Protein AF-0000000068165108 (afdb_homodimer)

Sequence (452 aa):
MAEQQKQEQAKVVEEVGLTGGAAPQREHLTLDSARRVMLRPVRPDEDVDELFAAGHPPGVNLWELTPRGPFKDTTEFREYLTSLMGEETVGLTIINKATGEKVGIITYLSIAPAHRRIEIGGLWCTPKYQRTYVNTEACYLAIKHAFEHLGYRRVEWKCDTKNDKSKAAAARLGFTFEGVFRKHMINKGINRDTAYFSITDDEWPAVKAKLETRIFSDVYPSSSSAMAEQQKQEQAKVVEEVGLTGGAAPQREHLTLDSARRVMLRPVRPDEDVDELFAAGHPPGVNLWELTPRGPFKDTTEFREYLTSLMGEETVGLTIINKATGEKVGIITYLSIAPAHRRIEIGGLWCTPKYQRTYVNTEACYLAIKHAFEHLGYRRVEWKCDTKNDKSKAAAARLGFTFEGVFRKHMINKGINRDTAYFSITDDEWPAVKAKLETRIFSDVYPSSSSA

Nearest PDB structures (foldseek):
  3tcv-assembly1_A  TM=9.404E-01  e=3.785E-21  Brucella abortus 2308
  8gxj-assembly1_A  TM=8.367E-01  e=1.855E-14  Pseudomonas aeruginosa PAO1
  8gxf-assembly2_C  TM=8.511E-01  e=4.709E-14  Pseudomonas flexibilis
  8gxk-assembly2_C  TM=8.066E-01  e=2.378E-14  Pseudomonas jinjuensis
  3igr-assembly1_A  TM=7.716E-01  e=1.114E-11  Aliivibrio fischeri ES114

InterPro domains:
  IPR000182 GNAT domain [PF13302] (36-176)
  IPR000182 GNAT domain [PS51186] (37-202)
  IPR016181 Acyl-CoA N-acyltransferase [SSF55729] (35-200)
  IPR051908 Ribosomal-protein N-acetyltransferase [PTHR43441] (24-211)

Radius of gyration: 24.93 Å; Cα contacts (8 Å, |Δi|>4): 841; chains: 2; bounding box: 52×78×62 Å

Secondary structure (DSSP, 8-state):
-TTHHHHH------B--SPPPPP--GGG--PPP-SSEEEEE--HHHHHHHHHHHHS-TT--TTTTSSS---SSHHHHHHHHHHTBSSS-EEEEEEETTT--EEEEEEEEEEEGGGTEEEEEEEEE-GGGTTSHHHHHHHHHHHHIIIIIS--SEEEEEEETT-HHHHHHHHHHTPEEEEEEEEEEEETTEEEEEEEEEEETTTHHHHHHHHHHHHH-TTS--S---/-TTTTTTS------B--SPPPPP--GGG------SSEEEEE--HHHHHHHHHHHHS-TT--TTTTSSS---SSHHHHHHHHHHTBSSS-EEEEEEETTT--EEEEEEEEEEEGGGTEEEEEEEEE-GGGTTSHHHHHHHHHHHHIIIIIS--SEEEEEEETT-HHHHHHHHHHTPEEEEEEEEEEEETTEEEEEEEEEEETTTHHHHHHHHHHHHH-TTS---TT-

Solvent-accessible surface area (backbone atoms only — not comparable to full-atom values): 24723 Å² total; per-residue (Å²): 118,72,74,61,64,66,65,66,74,60,80,77,77,50,74,69,57,78,78,49,20,53,70,88,47,66,88,67,43,71,50,68,62,53,86,57,40,35,43,34,54,60,45,39,87,78,42,31,65,62,42,46,56,53,54,55,44,88,96,52,78,80,27,76,88,41,84,58,60,77,62,93,42,63,68,55,41,28,50,53,47,51,60,26,68,47,93,52,25,43,30,25,33,32,27,34,62,88,77,62,45,67,44,35,37,40,21,42,29,72,57,34,32,72,32,14,27,35,25,53,37,78,65,51,55,21,71,91,44,53,95,49,65,53,62,60,45,52,48,50,46,52,52,47,40,39,45,75,71,32,52,27,43,20,41,34,37,69,42,48,66,82,39,58,69,56,53,51,48,40,49,73,67,53,37,41,81,34,37,50,41,70,51,50,35,48,48,90,28,27,60,26,38,33,34,35,28,34,41,39,55,87,48,40,66,62,38,50,51,55,51,48,50,66,64,68,44,77,77,67,68,73,73,71,78,114,115,74,72,62,67,67,66,67,74,61,79,76,76,52,74,69,56,80,77,48,21,54,71,87,47,66,89,66,42,71,50,68,64,52,84,58,39,34,44,34,54,60,44,40,87,79,44,30,64,63,42,45,56,52,53,55,44,88,95,54,79,81,27,77,91,43,85,57,59,76,62,92,44,62,68,54,41,28,52,52,47,52,61,24,69,45,91,51,25,43,30,25,33,33,26,34,62,91,77,63,44,66,43,35,36,40,21,44,29,72,57,34,32,74,34,13,26,34,24,53,37,79,64,50,53,21,70,91,42,54,96,50,66,53,61,61,45,53,47,48,45,52,52,49,42,40,45,74,71,32,54,29,43,22,40,33,37,67,42,46,66,83,38,57,68,56,54,50,49,39,50,73,66,53,34,42,82,33,37,52,41,70,52,51,34,48,47,90,28,27,61,26,37,32,35,35,29,35,41,39,56,89,48,40,66,62,37,50,52,53,50,48,50,67,64,66,44,76,78,65,69,74,73,70,78,114

Foldseek 3Di:
DVVVVVVPVPVPPDDDDQQFFAQPDLVPPQFDAFDFKGKHFQDLVVQQPQCLPLADDPPDDQPPFPLDDDDDDSVRSSVVSVVQVDRQKTKIFMAGPVPRHGFWIKMWHRDDRRQLEIEIDPTDTGPVCPPHCRLLRVVLRVVCCSVPPRPGFKYKYKGFPPPVVSVVSCVLLPWDWDDWDFQPDQRPNDGGIMTMTMDGSVRCVVSSVSSSCVRPPPPPPPVPPD/DVVVVVPPVPVPPDDDDQQFFAQPDLVPPQFDAFDFKGKHFQDLVVQQPQCLPLADDPPDDQPPFPLDDDDDDSVRSSVVSVVQVDRQKTKIFMAGPVPRHGFWIKMWHRDDRRQLEIEIDPTDTGPVCPPHCRLLRVVLRVVCCSVPPRPGFKYKYKGFPPPVVSVVSCVLLPWDWDDWDFQPDQRPNDGGIMTMTMDGSVRCVVSSVSSSCVRPPPPPPPVPPD

Structure (mmCIF, N/CA/C/O backbone):
data_AF-0000000068165108-model_v1
#
loop_
_entity.id
_entity.type
_entity.pdbx_description
1 polymer 'Acetyltransferase, GNAT superfamily protein'
#
loop_
_atom_site.group_PDB
_atom_site.id
_atom_site.type_symbol
_atom_site.label_atom_id
_atom_site.label_alt_id
_atom_site.label_comp_id
_atom_site.label_asym_id
_atom_site.label_entity_id
_atom_site.label_seq_id
_atom_site.pdbx_PDB_ins_code
_atom_site.Cartn_x
_atom_site.Cartn_y
_atom_site.Cartn_z
_atom_site.occupancy
_atom_site.B_iso_or_equiv
_atom_site.auth_seq_id
_atom_site.auth_comp_id
_atom_site.auth_asym_id
_atom_site.auth_atom_id
_atom_site.pdbx_PDB_model_num
ATOM 1 N N . MET A 1 1 ? 26.281 0.93 35.188 1 32.47 1 MET A N 1
ATOM 2 C CA . MET A 1 1 ? 25.453 -0.07 34.531 1 32.47 1 MET A CA 1
ATOM 3 C C . MET A 1 1 ? 24.5 0.585 33.562 1 32.47 1 MET A C 1
ATOM 5 O O . MET A 1 1 ? 24.188 0.002 32.5 1 32.47 1 MET A O 1
ATOM 9 N N . ALA A 1 2 ? 23.828 1.627 34 1 41.19 2 ALA A N 1
ATOM 10 C CA . ALA A 1 2 ? 22.891 2.469 33.281 1 41.19 2 ALA A CA 1
ATOM 11 C C . ALA A 1 2 ? 23.547 3.162 32.094 1 41.19 2 ALA A C 1
ATOM 13 O O . ALA A 1 2 ? 22.938 3.357 31.062 1 41.19 2 ALA A O 1
ATOM 14 N N . GLU A 1 3 ? 24.703 3.793 32.281 1 35.41 3 GLU A N 1
ATOM 15 C CA . GLU A 1 3 ? 25.438 4.547 31.266 1 35.41 3 GLU A CA 1
ATOM 16 C C . GLU A 1 3 ? 25.75 3.684 30.031 1 35.41 3 GLU A C 1
ATOM 18 O O . GLU A 1 3 ? 25.75 4.18 28.906 1 35.41 3 GLU A O 1
ATOM 23 N N . GLN A 1 4 ? 26.281 2.373 30.203 1 36.03 4 GLN A N 1
ATOM 24 C CA . GLN A 1 4 ? 26.688 1.431 29.172 1 36.03 4 GLN A CA 1
ATOM 25 C C . GLN A 1 4 ? 25.516 1.05 28.281 1 36.03 4 GLN A C 1
ATOM 27 O O . GLN A 1 4 ? 25.688 0.792 27.078 1 36.03 4 GLN A O 1
ATOM 32 N N . GLN A 1 5 ? 24.266 0.728 28.875 1 31.58 5 GLN A N 1
ATOM 33 C CA . GLN A 1 5 ? 23.156 0.259 28.062 1 31.58 5 GLN A CA 1
ATOM 34 C C . GLN A 1 5 ? 22.719 1.32 27.047 1 31.58 5 GLN A C 1
ATOM 36 O O . GLN A 1 5 ? 21.891 1.059 26.188 1 31.58 5 GLN A O 1
ATOM 41 N N . LYS A 1 6 ? 22.859 2.604 27.281 1 36.62 6 LYS A N 1
ATOM 42 C CA . LYS A 1 6 ? 22.562 3.732 26.406 1 36.62 6 LYS A CA 1
ATOM 43 C C . LYS A 1 6 ? 23.375 3.656 25.125 1 36.62 6 LYS A C 1
ATOM 45 O O . LYS A 1 6 ? 22.953 4.172 24.078 1 36.62 6 LYS A O 1
ATOM 50 N N . GLN A 1 7 ? 24.656 3.488 25.156 1 34.69 7 GLN A N 1
ATOM 51 C CA . GLN A 1 7 ? 25.594 3.482 24.031 1 34.69 7 GLN A CA 1
ATOM 52 C C . GLN A 1 7 ? 25.234 2.406 23.016 1 34.69 7 GLN A C 1
ATOM 54 O O . GLN A 1 7 ? 25.594 2.504 21.844 1 34.69 7 GLN A O 1
ATOM 59 N N . GLU A 1 8 ? 24.906 1.06 23.375 1 34.81 8 GLU A N 1
ATOM 60 C CA . GLU A 1 8 ? 24.781 -0.132 22.531 1 34.81 8 GLU A CA 1
ATOM 61 C C . GLU A 1 8 ? 23.594 -0.015 21.578 1 34.81 8 GLU A C 1
ATOM 63 O O . GLU A 1 8 ? 23.578 -0.661 20.531 1 34.81 8 GLU A O 1
ATOM 68 N N . GLN A 1 9 ? 22.344 0.372 22.047 1 34.34 9 GLN A N 1
ATOM 69 C CA . GLN A 1 9 ? 21.344 0.215 20.984 1 34.34 9 GLN A CA 1
ATOM 70 C C . GLN A 1 9 ? 21.594 1.195 19.844 1 34.34 9 GLN A C 1
ATOM 72 O O . GLN A 1 9 ? 20.969 2.258 19.781 1 34.34 9 GLN A O 1
ATOM 77 N N . ALA A 1 10 ? 22.75 1.602 19.516 1 36.25 10 ALA A N 1
ATOM 78 C CA . ALA A 1 10 ? 23.094 2.359 18.328 1 36.25 10 ALA A CA 1
ATOM 79 C C . ALA A 1 10 ? 22.297 1.873 17.125 1 36.25 10 ALA A C 1
ATOM 81 O O . ALA A 1 10 ? 22.406 0.71 16.719 1 36.25 10 ALA A O 1
ATOM 82 N N . LYS A 1 11 ? 21.141 2.482 16.844 1 46.72 11 LYS A N 1
ATOM 83 C CA . LYS A 1 11 ? 20.203 2.32 15.742 1 46.72 11 LYS A CA 1
ATOM 84 C C . LYS A 1 11 ? 20.938 2.133 14.414 1 46.72 11 LYS A C 1
ATOM 86 O O . LYS A 1 11 ? 21.562 3.062 13.914 1 46.72 11 LYS A O 1
ATOM 91 N N . VAL A 1 12 ? 21.531 0.97 14.07 1 47.22 12 VAL A N 1
ATOM 92 C CA . VAL A 1 12 ? 22.219 0.576 12.836 1 47.22 12 VAL A CA 1
ATOM 93 C C . VAL A 1 12 ? 21.406 1.039 11.625 1 47.22 12 VAL A C 1
ATOM 95 O O . VAL A 1 12 ? 20.281 0.582 11.414 1 47.22 12 VAL A O 1
ATOM 98 N N . VAL A 1 13 ? 21.578 2.258 11.234 1 61.47 13 VAL A N 1
ATOM 99 C CA . VAL A 1 13 ? 21.141 2.762 9.938 1 61.47 13 VAL A CA 1
ATOM 100 C C . VAL A 1 13 ? 21.609 1.828 8.828 1 61.47 13 VAL A C 1
ATOM 102 O O . VAL A 1 13 ? 22.828 1.627 8.656 1 61.47 13 VAL A O 1
ATOM 105 N N . GLU A 1 14 ? 20.703 0.938 8.383 1 66.38 14 GLU A N 1
ATOM 106 C CA . GLU A 1 14 ? 21.062 0.043 7.293 1 66.38 14 GLU A CA 1
ATOM 107 C C . GLU A 1 14 ? 21.156 0.793 5.965 1 66.38 14 GLU A C 1
ATOM 109 O O . GLU A 1 14 ? 20.125 1.181 5.402 1 66.38 14 GLU A O 1
ATOM 114 N N . GLU A 1 15 ? 22.312 1.127 5.496 1 75.12 15 GLU A N 1
ATOM 115 C CA . GLU A 1 15 ? 22.531 1.716 4.18 1 75.12 15 GLU A CA 1
ATOM 116 C C . GLU A 1 15 ? 22.375 0.675 3.076 1 75.12 15 GLU A C 1
ATOM 118 O O . GLU A 1 15 ? 23 -0.392 3.129 1 75.12 15 GLU A O 1
ATOM 123 N N . VAL A 1 16 ? 21.422 0.877 2.154 1 76.56 16 VAL A N 1
ATOM 124 C CA . VAL A 1 16 ? 21.156 -0.131 1.13 1 76.56 16 VAL A CA 1
ATOM 125 C C . VAL A 1 16 ? 21.5 0.437 -0.247 1 76.56 16 VAL A C 1
ATOM 127 O O . VAL A 1 16 ? 21.484 -0.287 -1.246 1 76.56 16 VAL A O 1
ATOM 130 N N . GLY A 1 17 ? 22.031 1.569 -0.481 1 72.44 17 GLY A N 1
ATOM 131 C CA . GLY A 1 17 ? 22.391 2.174 -1.752 1 72.44 17 GLY A CA 1
ATOM 132 C C . GLY A 1 17 ? 21.203 2.713 -2.52 1 72.44 17 GLY A C 1
ATOM 133 O O . GLY A 1 17 ? 20.047 2.504 -2.123 1 72.44 17 GLY A O 1
ATOM 134 N N . LEU A 1 18 ? 21.359 3.35 -3.705 1 68.25 18 LEU A N 1
ATOM 135 C CA . LEU A 1 18 ? 20.359 4.074 -4.469 1 68.25 18 LEU A CA 1
ATOM 136 C C . LEU A 1 18 ? 19.891 3.256 -5.672 1 68.25 18 LEU A C 1
ATOM 138 O O . LEU A 1 18 ? 18.922 3.613 -6.336 1 68.25 18 LEU A O 1
ATOM 142 N N . THR A 1 19 ? 20.641 2.115 -5.852 1 66.38 19 THR A N 1
ATOM 143 C CA . THR A 1 19 ? 20.266 1.364 -7.047 1 66.38 19 THR A CA 1
ATOM 144 C C . THR A 1 19 ? 18.938 0.644 -6.84 1 66.38 19 THR A C 1
ATOM 146 O O . THR A 1 19 ? 18.75 -0.052 -5.84 1 66.38 19 THR A O 1
ATOM 149 N N . GLY A 1 20 ? 17.953 0.917 -7.613 1 78.31 20 GLY A N 1
ATOM 150 C CA . GLY A 1 20 ? 16.625 0.321 -7.512 1 78.31 20 GLY A CA 1
ATOM 151 C C . GLY A 1 20 ? 16.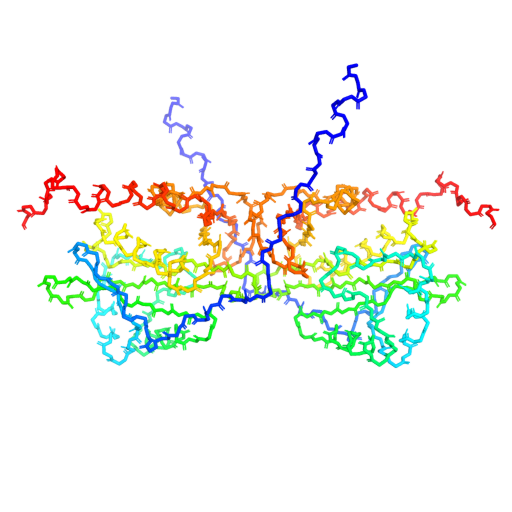578 -1.095 -8.055 1 78.31 20 GLY A C 1
ATOM 152 O O . GLY A 1 20 ? 17.547 -1.586 -8.633 1 78.31 20 GLY A O 1
ATOM 153 N N . GLY A 1 21 ? 15.578 -1.849 -7.734 1 71.25 21 GLY A N 1
ATOM 154 C CA . GLY A 1 21 ? 15.312 -3.133 -8.359 1 71.25 21 GLY A CA 1
ATOM 155 C C . GLY A 1 21 ? 14.945 -3.018 -9.828 1 71.25 21 GLY A C 1
ATOM 156 O O . GLY A 1 21 ? 14.57 -1.94 -10.297 1 71.25 21 GLY A O 1
ATOM 157 N N . ALA A 1 22 ? 15.164 -4.082 -10.555 1 79.56 22 ALA A N 1
ATOM 158 C CA . ALA A 1 22 ? 14.766 -4.094 -11.961 1 79.56 22 ALA A CA 1
ATOM 159 C C . ALA A 1 22 ? 13.273 -4.383 -12.109 1 79.56 22 ALA A C 1
ATOM 161 O O . ALA A 1 22 ? 12.719 -5.211 -11.375 1 79.56 22 ALA A O 1
ATOM 162 N N . ALA A 1 23 ? 12.602 -3.576 -12.922 1 74.56 23 ALA A N 1
ATOM 163 C CA . ALA A 1 23 ? 11.219 -3.936 -13.258 1 74.56 23 ALA A CA 1
ATOM 164 C C . ALA A 1 23 ? 11.164 -5.293 -13.945 1 74.56 23 ALA A C 1
ATOM 166 O O . ALA A 1 23 ? 12.008 -5.605 -14.789 1 74.56 23 ALA A O 1
ATOM 167 N N . PRO A 1 24 ? 10.273 -6.133 -13.461 1 74.75 24 PRO A N 1
ATOM 168 C CA . PRO A 1 24 ? 10.164 -7.398 -14.188 1 74.75 24 PRO A CA 1
ATOM 169 C C . PRO A 1 24 ? 9.898 -7.207 -15.68 1 74.75 24 PRO A C 1
ATOM 171 O O . PRO A 1 24 ? 8.961 -6.496 -16.062 1 74.75 24 PRO A O 1
ATOM 174 N N . GLN A 1 25 ? 10.945 -7.449 -16.359 1 65.19 25 GLN A N 1
ATOM 175 C CA . GLN A 1 25 ? 10.781 -7.309 -17.812 1 65.19 25 GLN A CA 1
ATOM 176 C C . GLN A 1 25 ? 10.234 -8.594 -18.422 1 65.19 25 GLN A C 1
ATOM 178 O O . GLN A 1 25 ? 10.812 -9.664 -18.25 1 65.19 25 GLN A O 1
ATOM 183 N N . ARG A 1 26 ? 9.039 -8.422 -18.906 1 62.66 26 ARG A N 1
ATOM 184 C CA . ARG A 1 26 ? 8.32 -9.531 -19.516 1 62.66 26 ARG A CA 1
ATOM 185 C C . ARG A 1 26 ? 9.242 -10.359 -20.406 1 62.66 26 ARG A C 1
ATOM 187 O O . ARG A 1 26 ? 9.172 -11.586 -20.422 1 62.66 26 ARG A O 1
ATOM 194 N N . GLU A 1 27 ? 10.07 -9.742 -21.156 1 55.53 27 GLU A N 1
ATOM 195 C CA . GLU A 1 27 ? 10.844 -10.414 -22.203 1 55.53 27 GLU A CA 1
ATOM 196 C C . GLU A 1 27 ? 11.938 -11.289 -21.594 1 55.53 27 GLU A C 1
ATOM 198 O O . GLU A 1 27 ? 12.414 -12.227 -22.234 1 55.53 27 GLU A O 1
ATOM 203 N N . HIS A 1 28 ? 12.273 -11 -20.422 1 54.75 28 HIS A N 1
ATOM 204 C CA . HIS A 1 28 ? 13.414 -11.734 -19.875 1 54.75 28 HIS A CA 1
ATOM 205 C C . HIS A 1 28 ? 12.977 -12.68 -18.766 1 54.75 28 HIS A C 1
ATOM 207 O O . HIS A 1 28 ? 13.82 -13.281 -18.094 1 54.75 28 HIS A O 1
ATOM 213 N N . LEU A 1 29 ? 11.688 -12.727 -18.578 1 60.75 29 LEU A N 1
ATOM 214 C CA . LEU A 1 29 ? 11.266 -13.508 -17.422 1 60.75 29 LEU A CA 1
ATOM 215 C C . LEU A 1 29 ? 11.266 -15 -17.734 1 60.75 29 LEU A C 1
ATOM 217 O O . LEU A 1 29 ? 10.266 -15.539 -18.219 1 60.75 29 LEU A O 1
ATOM 221 N N . THR A 1 30 ? 12.18 -15.523 -18.656 1 58.31 30 THR A N 1
ATOM 222 C CA . THR A 1 30 ? 12.141 -16.984 -18.656 1 58.31 30 THR A CA 1
ATOM 223 C C . THR A 1 30 ? 12.594 -17.531 -17.312 1 58.31 30 THR A C 1
ATOM 225 O O . THR A 1 30 ? 13.766 -17.422 -16.938 1 58.31 30 THR A O 1
ATOM 228 N N . LEU A 1 31 ? 11.578 -17.594 -16.406 1 60.66 31 LEU A N 1
ATOM 229 C CA . LEU A 1 31 ? 11.836 -18.172 -15.086 1 60.66 31 LEU A CA 1
ATOM 230 C C . LEU A 1 31 ? 12.328 -19.609 -15.203 1 60.66 31 LEU A C 1
ATOM 232 O O . LEU A 1 31 ? 11.945 -20.328 -16.125 1 60.66 31 LEU A O 1
ATOM 236 N N . ASP A 1 32 ? 13.359 -19.938 -14.461 1 67.25 32 ASP A N 1
ATOM 237 C CA . ASP A 1 32 ? 13.805 -21.328 -14.289 1 67.25 32 ASP A CA 1
ATOM 238 C C . ASP A 1 32 ? 12.625 -22.234 -13.938 1 67.25 32 ASP A C 1
ATOM 240 O O . ASP A 1 32 ? 11.555 -21.75 -13.578 1 67.25 32 ASP A O 1
ATOM 244 N N . SER A 1 33 ? 12.711 -23.438 -14.32 1 76.56 33 SER A N 1
ATOM 245 C CA . SER A 1 33 ? 11.742 -24.484 -13.992 1 76.56 33 SER A CA 1
ATOM 246 C C . SER A 1 33 ? 11.93 -24.984 -12.562 1 76.56 33 SER A C 1
ATOM 248 O O . SER A 1 33 ? 13.047 -24.969 -12.039 1 76.56 33 SER A O 1
ATOM 250 N N . ALA A 1 34 ? 10.82 -25.031 -11.953 1 89.44 34 ALA A N 1
ATOM 251 C CA . ALA A 1 34 ? 10.859 -25.859 -10.75 1 89.44 34 ALA A CA 1
ATOM 252 C C . ALA A 1 34 ? 10.828 -27.344 -11.102 1 89.44 34 ALA A C 1
ATOM 254 O O . ALA A 1 34 ? 11.477 -27.781 -12.055 1 89.44 34 ALA A O 1
ATOM 255 N N . ARG A 1 35 ? 10.297 -28.156 -10.25 1 90.44 35 ARG A N 1
ATOM 256 C CA . ARG A 1 35 ? 10.258 -29.578 -10.523 1 90.44 35 ARG A CA 1
ATOM 257 C C . ARG A 1 35 ? 9.211 -29.906 -11.586 1 90.44 35 ARG A C 1
ATOM 259 O O . ARG A 1 35 ? 9.508 -30.578 -12.57 1 90.44 35 ARG A O 1
ATOM 266 N N . ARG A 1 36 ? 8 -29.391 -11.414 1 94.62 36 ARG A N 1
ATOM 267 C CA . ARG A 1 36 ? 6.895 -29.828 -12.258 1 94.62 36 ARG A CA 1
ATOM 268 C C . ARG A 1 36 ? 6.273 -28.656 -13.008 1 94.62 36 ARG A C 1
ATOM 270 O O . ARG A 1 36 ? 5.484 -28.844 -13.938 1 94.62 36 ARG A O 1
ATOM 277 N N . VAL A 1 37 ? 6.68 -27.406 -12.68 1 94.56 37 VAL A N 1
ATOM 278 C CA . VAL A 1 37 ? 6.008 -26.266 -13.289 1 94.56 37 VAL A CA 1
ATOM 279 C C . VAL A 1 37 ? 7.043 -25.297 -13.859 1 94.56 37 VAL A C 1
ATOM 281 O O . VAL A 1 37 ? 8.188 -25.266 -13.391 1 94.56 37 VAL A O 1
ATOM 284 N N . MET A 1 38 ? 6.66 -24.609 -14.875 1 93.88 38 MET A N 1
ATOM 285 C CA . MET A 1 38 ? 7.406 -23.453 -15.391 1 93.88 38 MET A CA 1
ATOM 286 C C . MET A 1 38 ? 6.508 -22.234 -15.508 1 93.88 38 MET A C 1
ATOM 288 O O . MET A 1 38 ? 5.281 -22.359 -15.531 1 93.88 38 MET A O 1
ATOM 292 N N . LEU A 1 39 ? 7.102 -21.062 -15.508 1 94.88 39 LEU A N 1
ATOM 293 C CA . LEU A 1 39 ? 6.395 -19.797 -15.656 1 94.88 39 LEU A CA 1
ATOM 294 C C . LEU A 1 39 ? 6.824 -19.078 -16.922 1 94.88 39 LEU A C 1
ATOM 296 O O . LEU A 1 39 ? 8 -19.125 -17.297 1 94.88 39 LEU A O 1
ATOM 300 N N . ARG A 1 40 ? 5.914 -18.438 -17.562 1 91.88 40 ARG A N 1
ATOM 301 C CA . ARG A 1 40 ? 6.223 -17.484 -18.625 1 91.88 40 ARG A CA 1
ATOM 302 C C . ARG A 1 40 ? 5.227 -16.328 -18.625 1 91.88 40 ARG A C 1
ATOM 304 O O . ARG A 1 40 ? 4.113 -16.453 -18.109 1 91.88 40 ARG A O 1
ATOM 311 N N . PRO A 1 41 ? 5.613 -15.234 -19.234 1 92.94 41 PRO A N 1
ATOM 312 C CA . PRO A 1 41 ? 4.648 -14.133 -19.328 1 92.94 41 PRO A CA 1
ATOM 313 C C . PRO A 1 41 ? 3.348 -14.547 -20 1 92.94 41 PRO A C 1
ATOM 315 O O . PRO A 1 41 ? 3.365 -15.352 -20.938 1 92.94 41 PRO A O 1
ATOM 318 N N . VAL A 1 42 ? 2.332 -13.945 -19.594 1 95.25 42 VAL A N 1
ATOM 319 C CA . VAL A 1 42 ? 1.018 -14.227 -20.156 1 95.25 42 VAL A CA 1
ATOM 320 C C . VAL A 1 42 ? 1.005 -13.859 -21.641 1 95.25 42 VAL A C 1
ATOM 322 O O . VAL A 1 42 ? 1.538 -12.812 -22.031 1 95.25 42 VAL A O 1
ATOM 325 N N . ARG A 1 43 ? 0.486 -14.719 -22.438 1 94.75 43 ARG A N 1
ATOM 326 C CA . ARG A 1 43 ? 0.164 -14.484 -23.828 1 94.75 43 ARG A CA 1
ATOM 327 C C . ARG A 1 43 ? -1.338 -14.586 -24.078 1 94.75 43 ARG A C 1
ATOM 329 O O . ARG A 1 43 ? -1.854 -15.68 -24.344 1 94.75 43 ARG A O 1
ATOM 336 N N . PRO A 1 44 ? -1.983 -13.43 -24.031 1 97.31 44 PRO A N 1
ATOM 337 C CA . PRO A 1 44 ? -3.447 -13.453 -24.016 1 97.31 44 PRO A CA 1
ATOM 338 C C . PRO A 1 44 ? -4.039 -14.273 -25.156 1 97.31 44 PRO A C 1
ATOM 340 O O . PRO A 1 44 ? -4.941 -15.086 -24.938 1 97.31 44 PRO A O 1
ATOM 343 N N . ASP A 1 45 ? -3.539 -14.164 -26.328 1 96.38 45 ASP A N 1
ATOM 344 C CA . ASP A 1 45 ? -4.09 -14.852 -27.5 1 96.38 45 ASP A CA 1
ATOM 345 C C . ASP A 1 45 ? -3.852 -16.359 -27.406 1 96.38 45 ASP A C 1
ATOM 347 O O . ASP A 1 45 ? -4.695 -17.141 -27.844 1 96.38 45 ASP A O 1
ATOM 351 N N . GLU A 1 46 ? -2.768 -16.75 -26.812 1 96.44 46 GLU A N 1
ATOM 352 C CA . GLU A 1 46 ? -2.408 -18.156 -26.719 1 96.44 46 GLU A CA 1
ATOM 353 C C . GLU A 1 46 ? -3.033 -18.812 -25.5 1 96.44 46 GLU A C 1
ATOM 355 O O . GLU A 1 46 ? -3.33 -20.016 -25.516 1 96.44 46 GLU A O 1
ATOM 360 N N . ASP A 1 47 ? -3.252 -17.984 -24.484 1 97.94 47 ASP A N 1
ATOM 361 C CA . ASP A 1 47 ? -3.6 -18.547 -23.188 1 97.94 47 ASP A CA 1
ATOM 362 C C . ASP A 1 47 ? -5.109 -18.516 -22.969 1 97.94 47 ASP A C 1
ATOM 364 O O . ASP A 1 47 ? -5.641 -19.297 -22.172 1 97.94 47 ASP A O 1
ATOM 368 N N . VAL A 1 48 ? -5.832 -17.672 -23.641 1 98.5 48 VAL A N 1
ATOM 369 C CA . VAL A 1 48 ? -7.172 -17.25 -23.25 1 98.5 48 VAL A CA 1
ATOM 370 C C . VAL A 1 48 ? -8.133 -18.438 -23.297 1 98.5 48 VAL A C 1
ATOM 372 O O . VAL A 1 48 ? -8.891 -18.672 -22.359 1 98.5 48 VAL A O 1
ATOM 375 N N . ASP A 1 49 ? -8.117 -19.234 -24.344 1 98.25 49 ASP A N 1
ATOM 376 C CA . ASP A 1 49 ? -9.125 -20.281 -24.516 1 98.25 49 ASP A CA 1
ATOM 377 C C . ASP A 1 49 ? -8.969 -21.375 -23.469 1 98.25 49 ASP A C 1
ATOM 379 O O . ASP A 1 49 ? -9.93 -21.734 -22.797 1 98.25 49 ASP A O 1
ATOM 383 N N . GLU A 1 50 ? -7.793 -21.844 -23.328 1 98.12 50 GLU A N 1
ATOM 384 C CA . GLU A 1 50 ? -7.52 -22.953 -22.406 1 98.12 50 GLU A CA 1
ATOM 385 C C . GLU A 1 50 ? -7.762 -22.531 -20.953 1 98.12 50 GLU A C 1
ATOM 387 O O . GLU A 1 50 ? -8.445 -23.234 -20.203 1 98.12 50 GLU A O 1
ATOM 392 N N . LEU A 1 51 ? -7.293 -21.438 -20.578 1 98.25 51 LEU A N 1
ATOM 393 C CA . LEU A 1 51 ? -7.418 -20.969 -19.203 1 98.25 51 LEU A CA 1
ATOM 394 C C . LEU A 1 51 ? -8.859 -20.594 -18.891 1 98.25 51 LEU A C 1
ATOM 396 O O . LEU A 1 51 ? -9.328 -20.797 -17.766 1 98.25 51 LEU A O 1
ATOM 400 N N . PHE A 1 52 ? -9.539 -19.969 -19.859 1 97.94 52 PHE A N 1
ATOM 401 C CA . PHE A 1 52 ? -10.938 -19.641 -19.625 1 97.94 52 PHE A CA 1
ATOM 402 C C . PHE A 1 52 ? -11.758 -20.906 -19.375 1 97.94 52 PHE A C 1
ATOM 404 O O . PHE A 1 52 ? -12.508 -20.984 -18.406 1 97.94 52 PHE A O 1
ATOM 411 N N . ALA A 1 53 ? -11.625 -21.828 -20.266 1 97.12 53 ALA A N 1
ATOM 412 C CA . ALA A 1 53 ? -12.383 -23.078 -20.141 1 97.12 53 ALA A CA 1
ATOM 413 C C . ALA A 1 53 ? -12.086 -23.781 -18.812 1 97.12 53 ALA A C 1
ATOM 415 O O . ALA A 1 53 ? -13.008 -24.203 -18.109 1 97.12 53 ALA A O 1
ATOM 416 N N . ALA A 1 54 ? -10.852 -23.875 -18.453 1 96 54 ALA A N 1
ATOM 417 C CA . ALA A 1 54 ? -10.445 -24.594 -17.234 1 96 54 ALA A CA 1
ATOM 418 C C . ALA A 1 54 ? -10.797 -23.797 -15.984 1 96 54 ALA A C 1
ATOM 420 O O . ALA A 1 54 ? -11.016 -24.375 -14.922 1 96 54 ALA A O 1
ATOM 421 N N . GLY A 1 55 ? -10.82 -22.453 -16.109 1 95.44 55 GLY A N 1
ATOM 422 C CA . GLY A 1 55 ? -11.062 -21.594 -14.977 1 95.44 55 GLY A CA 1
ATOM 423 C C . GLY A 1 55 ? -12.531 -21.312 -14.734 1 95.44 55 GLY A 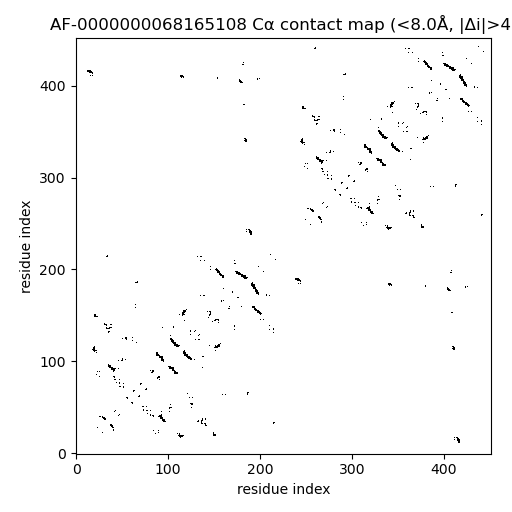C 1
ATOM 424 O O . GLY A 1 55 ? -12.898 -20.641 -13.766 1 95.44 55 GLY A O 1
ATOM 425 N N . HIS A 1 56 ? -13.375 -21.734 -15.625 1 95.81 56 HIS A N 1
ATOM 426 C CA . HIS A 1 56 ? -14.805 -21.5 -15.5 1 95.81 56 HIS A CA 1
ATOM 427 C C . HIS A 1 56 ? -15.602 -22.797 -15.688 1 95.81 56 HIS A C 1
ATOM 429 O O . HIS A 1 56 ? -16.547 -22.828 -16.469 1 95.81 56 HIS A O 1
ATOM 435 N N . PRO A 1 57 ? -15.234 -23.75 -14.883 1 92.25 57 PRO A N 1
ATOM 436 C CA . PRO A 1 57 ? -16.078 -24.953 -14.977 1 92.25 57 PRO A CA 1
ATOM 437 C C . PRO A 1 57 ? -17.453 -24.75 -14.367 1 92.25 57 PRO A C 1
ATOM 439 O O . PRO A 1 57 ? -17.625 -23.922 -13.461 1 92.25 57 PRO A O 1
ATOM 442 N N . PRO A 1 58 ? -18.391 -25.453 -14.844 1 90.5 58 PRO A N 1
ATOM 443 C CA . PRO A 1 58 ? -19.719 -25.328 -14.258 1 90.5 58 PRO A CA 1
ATOM 444 C C . PRO A 1 58 ? -19.75 -25.672 -12.766 1 90.5 58 PRO A C 1
ATOM 446 O O . PRO A 1 58 ? -19.109 -26.641 -12.344 1 90.5 58 PRO A O 1
ATOM 449 N N . GLY A 1 59 ? -20.391 -24.875 -11.914 1 88.69 59 GLY A N 1
ATOM 450 C CA . GLY A 1 59 ? -20.641 -25.188 -10.516 1 88.69 59 GLY A CA 1
ATOM 451 C C . GLY A 1 59 ? -19.5 -24.797 -9.602 1 88.69 59 GLY A C 1
ATOM 452 O O . GLY A 1 59 ? -19.562 -25.016 -8.391 1 88.69 59 GLY A O 1
ATOM 453 N N . VAL A 1 60 ? -18.484 -24.391 -10.156 1 86.88 60 VAL A N 1
ATOM 454 C CA . VAL A 1 60 ? -17.328 -24 -9.344 1 86.88 60 VAL A CA 1
ATOM 455 C C . VAL A 1 60 ? -17.094 -22.5 -9.461 1 86.88 60 VAL A C 1
ATOM 457 O O . VAL A 1 60 ? -17.031 -21.953 -10.57 1 86.88 60 VAL A O 1
ATOM 460 N N . ASN A 1 61 ? -17 -21.859 -8.258 1 86.25 61 ASN A N 1
ATOM 461 C CA . ASN A 1 61 ? -16.672 -20.438 -8.289 1 86.25 61 ASN A CA 1
ATOM 462 C C . ASN A 1 61 ? -15.266 -20.172 -7.777 1 86.25 61 ASN A C 1
ATOM 464 O O . ASN A 1 61 ? -15.062 -19.984 -6.574 1 86.25 61 ASN A O 1
ATOM 468 N N . LEU A 1 62 ? -14.391 -20 -8.703 1 89.88 62 LEU A N 1
ATOM 469 C CA . LEU A 1 62 ? -12.984 -19.703 -8.414 1 89.88 62 LEU A CA 1
ATOM 470 C C . LEU A 1 62 ? -12.781 -18.234 -8.117 1 89.88 62 LEU A C 1
ATOM 472 O O . LEU A 1 62 ? -11.742 -17.844 -7.582 1 89.88 62 LEU A O 1
ATOM 476 N N . TRP A 1 63 ? -13.789 -17.484 -8.367 1 92.31 63 TRP A N 1
ATOM 477 C CA . TRP A 1 63 ? -13.547 -16.047 -8.508 1 92.31 63 TRP A CA 1
ATOM 478 C C . TRP A 1 63 ? -14.211 -15.273 -7.383 1 92.31 63 TRP A C 1
ATOM 480 O O . TRP A 1 63 ? -14.266 -14.039 -7.418 1 92.31 63 TRP A O 1
ATOM 490 N N . GLU A 1 64 ? -14.633 -15.891 -6.367 1 87.06 64 GLU A N 1
ATOM 491 C CA . GLU A 1 64 ? -15.406 -15.266 -5.293 1 87.06 64 GLU A CA 1
ATOM 492 C C . GLU A 1 64 ? -14.57 -14.227 -4.555 1 87.06 64 GLU A C 1
ATOM 494 O O . GLU A 1 64 ? -15.031 -13.109 -4.316 1 87.06 64 GLU A O 1
ATOM 499 N N . LEU A 1 65 ? -13.336 -14.578 -4.25 1 86.38 65 LEU A N 1
ATOM 500 C CA . LEU A 1 65 ? -12.539 -13.695 -3.408 1 86.38 65 LEU A CA 1
ATOM 501 C C . LEU A 1 65 ? -11.508 -12.938 -4.242 1 86.38 65 LEU A C 1
ATOM 503 O O . LEU A 1 65 ? -10.586 -12.328 -3.691 1 86.38 65 LEU A O 1
ATOM 507 N N . THR A 1 66 ? -11.703 -13 -5.516 1 90 66 THR A N 1
ATOM 508 C CA . THR A 1 66 ? -10.805 -12.273 -6.402 1 90 66 THR A CA 1
ATOM 509 C C . THR A 1 66 ? -11.398 -10.922 -6.777 1 90 66 THR A C 1
ATOM 511 O O . THR A 1 66 ? -12.617 -10.758 -6.82 1 90 66 THR A O 1
ATOM 514 N N . PRO A 1 67 ? -10.523 -9.977 -7.055 1 89.62 67 PRO A N 1
ATOM 515 C CA . PRO A 1 67 ? -11.039 -8.648 -7.406 1 89.62 67 PRO A CA 1
ATOM 516 C C . PRO A 1 67 ? -11.789 -8.648 -8.742 1 89.62 67 PRO A C 1
ATOM 518 O O . PRO A 1 67 ? -12.656 -7.801 -8.961 1 89.62 67 PRO A O 1
ATOM 521 N N . ARG A 1 68 ? -11.414 -9.508 -9.594 1 91.12 68 ARG A N 1
ATOM 522 C CA . ARG A 1 68 ? -12.039 -9.617 -10.914 1 91.12 68 ARG A CA 1
ATOM 523 C C . ARG A 1 68 ? -12.633 -11.008 -11.117 1 91.12 68 ARG A C 1
ATOM 525 O O . ARG A 1 68 ? -12.305 -11.945 -10.391 1 91.12 68 ARG A O 1
ATOM 532 N N . GLY A 1 69 ? -13.5 -11.047 -12.055 1 91.5 69 GLY A N 1
ATOM 533 C CA . GLY A 1 69 ? -14.148 -12.312 -12.344 1 91.5 69 GLY A CA 1
ATOM 534 C C . GLY A 1 69 ? -15.422 -12.539 -11.547 1 91.5 69 GLY A C 1
ATOM 535 O O . GLY A 1 69 ? -15.727 -11.766 -10.641 1 91.5 69 GLY A O 1
ATOM 536 N N . PRO A 1 70 ? -16.141 -13.625 -11.828 1 94.88 70 PRO A N 1
ATOM 537 C CA . PRO A 1 70 ? -15.977 -14.445 -13.031 1 94.88 70 PRO A CA 1
ATOM 538 C C . PRO A 1 70 ? -16.156 -13.648 -14.32 1 94.88 70 PRO A C 1
ATOM 540 O O . PRO A 1 70 ? -16.609 -12.5 -14.281 1 94.88 70 PRO A O 1
ATOM 543 N N . PHE A 1 71 ? -15.648 -14.266 -15.328 1 96.62 71 PHE A N 1
ATOM 544 C CA . PHE A 1 71 ? -15.719 -13.609 -16.625 1 96.62 71 PHE A CA 1
ATOM 545 C C . PHE A 1 71 ? -16.812 -14.242 -17.5 1 96.62 71 PHE A C 1
ATOM 547 O O . PHE A 1 71 ? -16.984 -15.469 -17.484 1 96.62 71 PHE A O 1
ATOM 554 N N . LYS A 1 72 ? -17.5 -13.438 -18.266 1 95.38 72 LYS A N 1
ATOM 555 C CA . LYS A 1 72 ? -18.672 -13.891 -19 1 95.38 72 LYS A CA 1
ATOM 556 C C . LYS A 1 72 ? -18.266 -14.711 -20.219 1 95.38 72 LYS A C 1
ATOM 558 O O . LYS A 1 72 ? -18.984 -15.617 -20.641 1 95.38 72 LYS A O 1
ATOM 563 N N . ASP A 1 73 ? -17.188 -14.297 -20.844 1 97.25 73 ASP A N 1
ATOM 564 C CA . ASP A 1 73 ? -16.734 -14.953 -22.062 1 97.25 73 ASP A CA 1
ATOM 565 C C . ASP A 1 73 ? -15.242 -14.75 -22.281 1 97.25 73 ASP A C 1
ATOM 567 O O . ASP A 1 73 ? -14.57 -14.117 -21.469 1 97.25 73 ASP A O 1
ATOM 571 N N . THR A 1 74 ? -14.766 -15.297 -23.344 1 97.81 74 THR A N 1
ATOM 572 C CA . THR A 1 74 ? -13.336 -15.25 -23.625 1 97.81 74 THR A CA 1
ATOM 573 C C . THR A 1 74 ? -12.898 -13.828 -23.969 1 97.81 74 THR A C 1
ATOM 575 O O . THR A 1 74 ? -11.742 -13.461 -23.781 1 97.81 74 THR A O 1
ATOM 578 N N . THR A 1 75 ? -13.805 -13.055 -24.422 1 98.06 75 THR A N 1
ATOM 579 C CA . THR A 1 75 ? -13.469 -11.672 -24.734 1 98.06 75 THR A CA 1
ATOM 580 C C . THR A 1 75 ? -13.133 -10.898 -23.469 1 98.06 75 THR A C 1
ATOM 582 O O . THR A 1 75 ? -12.086 -10.25 -23.391 1 98.06 75 THR A O 1
ATOM 585 N N . GLU A 1 76 ? -13.977 -11.062 -22.516 1 97.75 76 GLU A N 1
ATOM 586 C CA . GLU A 1 76 ? -13.734 -10.414 -21.234 1 97.75 76 GLU A CA 1
ATOM 587 C C . GLU A 1 76 ? -12.484 -10.977 -20.562 1 97.75 76 GLU A C 1
ATOM 589 O O . GLU A 1 76 ? -11.719 -10.234 -19.953 1 97.75 76 GLU A O 1
ATOM 594 N N . PHE A 1 77 ? -12.375 -12.242 -20.703 1 98.06 77 PHE A N 1
ATOM 595 C CA . PHE A 1 77 ? -11.227 -12.891 -20.078 1 98.06 77 PHE A CA 1
ATOM 596 C C . PHE A 1 77 ? -9.93 -12.461 -20.75 1 98.06 77 PHE A C 1
ATOM 598 O O . PHE A 1 77 ? -8.906 -12.281 -20.094 1 98.06 77 PHE A O 1
ATOM 605 N N . ARG A 1 78 ? -9.961 -12.281 -22 1 98.06 78 ARG A N 1
ATOM 606 C CA . ARG A 1 78 ? -8.797 -11.789 -22.734 1 98.06 78 ARG A CA 1
ATOM 607 C C . ARG A 1 78 ? -8.414 -10.391 -22.266 1 98.06 78 ARG A C 1
ATOM 609 O O . ARG A 1 78 ? -7.227 -10.062 -22.172 1 98.06 78 ARG A O 1
ATOM 616 N N . GLU A 1 79 ? -9.344 -9.609 -22.047 1 97.44 79 GLU A N 1
ATOM 617 C CA . GLU A 1 79 ? -9.086 -8.273 -21.531 1 97.44 79 GLU A CA 1
ATOM 618 C C . GLU A 1 79 ? -8.391 -8.336 -20.172 1 97.44 79 GLU A C 1
ATOM 620 O O . GLU A 1 79 ? -7.48 -7.559 -19.891 1 97.44 79 GLU A O 1
ATOM 625 N N . TYR A 1 80 ? -8.938 -9.219 -19.453 1 96.94 80 TYR A N 1
ATOM 626 C CA . TYR A 1 80 ? -8.32 -9.453 -18.156 1 96.94 80 TYR A CA 1
ATOM 627 C C . TYR A 1 80 ? -6.863 -9.875 -18.312 1 96.94 80 TYR A C 1
ATOM 629 O O . TYR A 1 80 ? -5.969 -9.273 -17.703 1 96.94 80 TYR A O 1
ATOM 637 N N . LEU A 1 81 ? -6.566 -10.859 -19.125 1 97.81 81 LEU A N 1
ATOM 638 C CA . LEU A 1 81 ? -5.199 -11.32 -19.344 1 97.81 81 LEU A CA 1
ATOM 639 C C . LEU A 1 81 ? -4.324 -10.188 -19.891 1 97.81 81 LEU A C 1
ATOM 641 O O . LEU A 1 81 ? -3.166 -10.055 -19.484 1 97.81 81 LEU A O 1
ATOM 645 N N . THR A 1 82 ? -4.844 -9.422 -20.75 1 97.06 82 THR A N 1
ATOM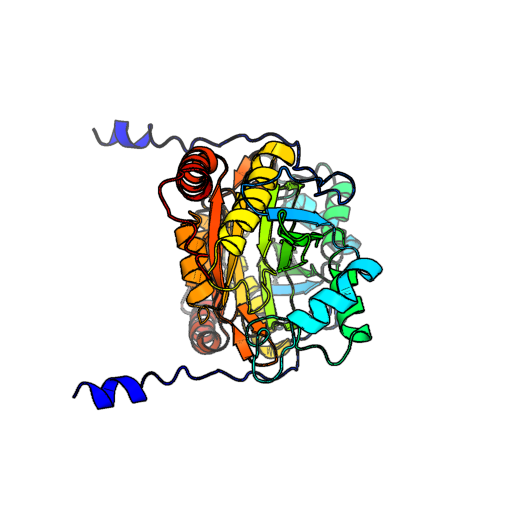 646 C CA . THR A 1 82 ? -4.121 -8.305 -21.344 1 97.06 82 THR A CA 1
ATOM 647 C C . THR A 1 82 ? -3.75 -7.273 -20.281 1 97.06 82 THR A C 1
ATOM 649 O O . THR A 1 82 ? -2.68 -6.664 -20.344 1 97.06 82 THR A O 1
ATOM 652 N N . SER A 1 83 ? -4.609 -7.125 -19.328 1 96 83 SER A N 1
ATOM 653 C CA . SER A 1 83 ? -4.375 -6.152 -18.266 1 96 83 SER A CA 1
ATOM 654 C C . SER A 1 83 ? -3.211 -6.578 -17.375 1 96 83 SER A C 1
ATOM 656 O O . SER A 1 83 ? -2.693 -5.773 -16.594 1 96 83 SER A O 1
ATOM 658 N N . LEU A 1 84 ? -2.795 -7.812 -17.469 1 95.62 84 LEU A N 1
ATOM 659 C CA . LEU A 1 84 ? -1.705 -8.336 -16.656 1 95.62 84 LEU A CA 1
ATOM 660 C C . LEU A 1 84 ? -0.355 -8.062 -17.312 1 95.62 84 LEU A C 1
ATOM 662 O O . LEU A 1 84 ? 0.685 -8.477 -16.797 1 95.62 84 LEU A O 1
ATOM 666 N N . MET A 1 85 ? -0.332 -7.379 -18.375 1 91.5 85 MET A N 1
ATOM 667 C CA . MET A 1 85 ? 0.886 -7.121 -19.141 1 91.5 85 MET A CA 1
ATOM 668 C C . MET A 1 85 ? 1.354 -5.68 -18.938 1 91.5 85 MET A C 1
ATOM 670 O O . MET A 1 85 ? 1.893 -5.07 -19.859 1 91.5 85 MET A O 1
ATOM 674 N N . GLY A 1 86 ? 1.085 -5.164 -17.859 1 86 86 GLY A N 1
ATOM 675 C CA . GLY A 1 86 ? 1.425 -3.77 -17.625 1 86 86 GLY A CA 1
ATOM 676 C C . GLY A 1 86 ? 2.787 -3.588 -16.984 1 86 86 GLY A C 1
ATOM 677 O O . GLY A 1 86 ? 3.531 -4.555 -16.812 1 86 86 GLY A O 1
ATOM 678 N N . GLU A 1 87 ? 3.096 -2.354 -16.641 1 82.25 87 GLU A N 1
ATOM 679 C CA . GLU A 1 87 ? 4.363 -2.012 -15.992 1 82.25 87 GLU A CA 1
ATOM 680 C C . GLU A 1 87 ? 4.32 -2.303 -14.5 1 82.25 87 GLU A C 1
ATOM 682 O O . GLU A 1 87 ? 5.336 -2.674 -13.906 1 82.25 87 GLU A O 1
ATOM 687 N N . GLU A 1 88 ? 3.141 -2.152 -14.016 1 86.56 88 GLU A N 1
ATOM 688 C CA . GLU A 1 88 ? 3.033 -2.334 -12.57 1 86.56 88 GLU A CA 1
ATOM 689 C C . GLU A 1 88 ? 2.383 -3.672 -12.227 1 86.56 88 GLU A C 1
ATOM 691 O O . GLU A 1 88 ? 2.186 -3.99 -11.055 1 86.56 88 GLU A O 1
ATOM 696 N N . THR A 1 89 ? 1.995 -4.328 -13.266 1 93.69 89 THR A N 1
ATOM 697 C CA . THR A 1 89 ? 1.378 -5.645 -13.148 1 93.69 89 THR A CA 1
ATOM 698 C C . THR A 1 89 ? 1.927 -6.594 -14.203 1 93.69 89 THR A C 1
ATOM 700 O O . THR A 1 89 ? 1.811 -6.328 -15.406 1 93.69 89 THR A O 1
ATOM 703 N N . VAL A 1 90 ? 2.543 -7.629 -13.773 1 93.75 90 VAL A N 1
ATOM 704 C CA . VAL A 1 90 ? 3.119 -8.594 -14.703 1 93.75 90 VAL A CA 1
ATOM 705 C C . VAL A 1 90 ? 2.592 -9.992 -14.391 1 93.75 90 VAL A C 1
ATOM 707 O O . VAL A 1 90 ? 2.984 -10.602 -13.398 1 93.75 90 VAL A O 1
ATOM 710 N N . GLY A 1 91 ? 1.74 -10.469 -15.258 1 95.62 91 GLY A N 1
ATOM 711 C CA . GLY A 1 91 ? 1.175 -11.797 -15.102 1 95.62 91 GLY A CA 1
ATOM 712 C C . GLY A 1 91 ? 2.016 -12.883 -15.742 1 95.62 91 GLY A C 1
ATOM 713 O O . GLY A 1 91 ? 2.566 -12.688 -16.828 1 95.62 91 GLY A O 1
ATOM 714 N N . LEU A 1 92 ? 2.096 -14 -15.086 1 95.31 92 LEU A N 1
ATOM 715 C CA . LEU A 1 92 ? 2.795 -15.188 -15.57 1 95.31 92 LEU A CA 1
ATOM 716 C C . LEU A 1 92 ? 1.851 -16.375 -15.648 1 95.31 92 LEU A C 1
ATOM 718 O O . LEU A 1 92 ? 1.113 -16.656 -14.695 1 95.31 92 LEU A O 1
ATOM 722 N N . THR A 1 93 ? 1.892 -16.984 -16.75 1 96.19 93 THR A N 1
ATOM 723 C CA . THR A 1 93 ? 1.146 -18.234 -16.906 1 96.19 93 THR A CA 1
ATOM 724 C C . THR A 1 93 ? 1.9 -19.391 -16.266 1 96.19 93 THR A C 1
ATOM 726 O O . THR A 1 93 ? 3.109 -19.531 -16.453 1 96.19 93 THR A O 1
ATOM 729 N N . ILE A 1 94 ? 1.223 -20.125 -15.492 1 96.5 94 ILE A N 1
ATOM 730 C CA . ILE A 1 94 ? 1.774 -21.344 -14.891 1 96.5 94 ILE A CA 1
ATOM 731 C C . ILE A 1 94 ? 1.533 -22.531 -15.812 1 96.5 94 ILE A C 1
ATOM 733 O O . ILE A 1 94 ? 0.394 -22.812 -16.188 1 96.5 94 ILE A O 1
ATOM 737 N N . ILE A 1 95 ? 2.58 -23.25 -16.141 1 95.81 95 ILE A N 1
ATOM 738 C CA . ILE A 1 95 ? 2.479 -24.328 -17.109 1 95.81 95 ILE A CA 1
ATOM 739 C C . ILE A 1 95 ? 2.996 -25.625 -16.469 1 95.81 95 ILE A C 1
ATOM 741 O O . ILE A 1 95 ? 4.074 -25.641 -15.875 1 95.81 95 ILE A O 1
ATOM 745 N N . ASN A 1 96 ? 2.164 -26.672 -16.531 1 96.06 96 ASN A N 1
ATOM 746 C CA . ASN A 1 96 ? 2.643 -28.016 -16.203 1 96.06 96 ASN A CA 1
ATOM 747 C C . ASN A 1 96 ? 3.678 -28.5 -17.203 1 96.06 96 ASN A C 1
ATOM 749 O O . ASN A 1 96 ? 3.377 -28.641 -18.391 1 96.06 96 ASN A O 1
ATOM 753 N N . LYS A 1 97 ? 4.801 -28.844 -16.734 1 93.06 97 LYS A N 1
ATOM 754 C CA . LYS A 1 97 ? 5.902 -29.172 -17.641 1 93.06 97 LYS A CA 1
ATOM 755 C C . LYS A 1 97 ? 5.645 -30.484 -18.375 1 93.06 97 LYS A C 1
ATOM 757 O O . LYS A 1 97 ? 6.004 -30.625 -19.547 1 93.06 97 LYS A O 1
ATOM 762 N N . ALA A 1 98 ? 5.074 -31.406 -17.703 1 93.44 98 ALA A N 1
ATOM 763 C CA . ALA A 1 98 ? 4.883 -32.719 -18.266 1 93.44 98 ALA A CA 1
ATOM 764 C C . ALA A 1 98 ? 3.836 -32.719 -19.375 1 93.44 98 ALA A C 1
ATOM 766 O O . ALA A 1 98 ? 3.979 -33.406 -20.375 1 93.44 98 ALA A O 1
ATOM 767 N N . THR A 1 99 ? 2.797 -31.891 -19.297 1 94.88 99 THR A N 1
ATOM 768 C CA . THR A 1 99 ? 1.668 -31.953 -20.219 1 94.88 99 THR A CA 1
ATOM 769 C C . THR A 1 99 ? 1.619 -30.703 -21.094 1 94.88 99 THR A C 1
ATOM 771 O O . THR A 1 99 ? 0.961 -30.688 -22.141 1 94.88 99 THR A O 1
ATOM 774 N N . GLY A 1 100 ? 2.258 -29.641 -20.656 1 94.75 100 GLY A N 1
ATOM 775 C CA . GLY A 1 100 ? 2.139 -28.375 -21.344 1 94.75 100 GLY A CA 1
ATOM 776 C C . GLY A 1 100 ? 0.853 -27.641 -21.016 1 94.75 100 GLY A C 1
ATOM 777 O O . GLY A 1 100 ? 0.618 -26.531 -21.531 1 94.75 100 GLY A O 1
ATOM 778 N N . GLU A 1 101 ? 0.1 -28.188 -20.156 1 96.81 101 GLU A N 1
ATOM 779 C CA . GLU A 1 101 ? -1.176 -27.594 -19.766 1 96.81 101 GLU A CA 1
ATOM 780 C C . GLU A 1 101 ? -0.967 -26.281 -19.016 1 96.81 101 GLU A C 1
ATOM 782 O O . GLU A 1 101 ? -0.085 -26.188 -18.156 1 96.81 101 GLU A O 1
ATOM 787 N N . LYS A 1 102 ? -1.743 -25.25 -19.438 1 97.62 102 LYS A N 1
ATOM 788 C CA . LYS A 1 102 ? -1.801 -24.031 -18.641 1 97.62 102 LYS A CA 1
ATOM 789 C C . LYS A 1 102 ? -2.699 -24.219 -17.422 1 97.62 102 LYS A C 1
ATOM 791 O O . LYS A 1 102 ? -3.902 -24.453 -17.562 1 97.62 102 LYS A O 1
ATOM 796 N N . VAL A 1 103 ? -2.164 -24.031 -16.234 1 97.38 103 VAL A N 1
ATOM 797 C CA . VAL A 1 103 ? -2.875 -24.531 -15.062 1 97.38 103 VAL A CA 1
ATOM 798 C C . VAL A 1 103 ? -3.217 -23.359 -14.141 1 97.38 103 VAL A C 1
ATOM 800 O O . VAL A 1 103 ? -3.799 -23.562 -13.07 1 97.38 103 VAL A O 1
ATOM 803 N N . GLY A 1 104 ? -2.842 -22.094 -14.516 1 97.5 104 GLY A N 1
ATOM 804 C CA . GLY A 1 104 ? -3.186 -20.953 -13.695 1 97.5 104 GLY A CA 1
ATOM 805 C C . GLY A 1 104 ? -2.367 -19.719 -14.016 1 97.5 104 GLY A C 1
ATOM 806 O O . GLY A 1 104 ? -1.698 -19.656 -15.055 1 97.5 104 GLY A O 1
ATOM 807 N N . ILE A 1 105 ? -2.484 -18.688 -13.172 1 97 105 ILE A N 1
ATOM 808 C CA . ILE A 1 105 ? -1.781 -17.406 -13.305 1 97 105 ILE A CA 1
ATOM 809 C C . ILE A 1 105 ? -1.199 -17 -11.953 1 97 105 ILE A C 1
ATOM 811 O O . ILE A 1 105 ? -1.82 -17.219 -10.914 1 97 105 ILE A O 1
ATOM 815 N N . ILE A 1 106 ? -0.05 -16.516 -11.992 1 96.56 106 ILE A N 1
ATOM 816 C CA . ILE A 1 106 ? 0.561 -15.812 -10.859 1 96.56 106 ILE A CA 1
ATOM 817 C C . ILE A 1 106 ? 1.051 -14.438 -11.312 1 96.56 106 ILE A C 1
ATOM 819 O O . ILE A 1 106 ? 1.514 -14.273 -12.445 1 96.56 106 ILE A O 1
ATOM 823 N N . THR A 1 107 ? 0.952 -13.422 -10.453 1 96.75 107 THR A N 1
ATOM 824 C CA . THR A 1 107 ? 1.17 -12.055 -10.914 1 96.75 107 THR A CA 1
ATOM 825 C C . THR A 1 107 ? 2.096 -11.305 -9.961 1 96.75 107 THR A C 1
ATOM 827 O O . THR A 1 107 ? 1.965 -11.414 -8.742 1 96.75 107 THR A O 1
ATOM 830 N N . TYR A 1 108 ? 3.102 -10.625 -10.516 1 95.88 108 TYR A N 1
ATOM 831 C CA . TYR A 1 108 ? 3.76 -9.555 -9.773 1 95.88 108 TYR A CA 1
ATOM 832 C C . TYR A 1 108 ? 2.883 -8.312 -9.703 1 95.88 108 TYR A C 1
ATOM 834 O O . TYR A 1 108 ? 2.389 -7.84 -10.727 1 95.88 108 TYR A O 1
ATOM 842 N N . LEU A 1 109 ? 2.684 -7.855 -8.562 1 96.44 109 LEU A N 1
ATOM 843 C CA . LEU A 1 109 ? 1.857 -6.68 -8.297 1 96.44 109 LEU A CA 1
ATOM 844 C C . LEU A 1 109 ? 2.611 -5.672 -7.438 1 96.44 109 LEU A C 1
ATOM 846 O O . LEU A 1 109 ? 3.66 -5.988 -6.871 1 96.44 109 LEU A O 1
ATOM 850 N N . SER A 1 110 ? 2.08 -4.426 -7.422 1 95.88 110 SER A N 1
ATOM 851 C CA . SER A 1 110 ? 2.629 -3.393 -6.551 1 95.88 110 SER A CA 1
ATOM 852 C C . SER A 1 110 ? 4.145 -3.305 -6.684 1 95.88 110 SER A C 1
ATOM 854 O O . SER A 1 110 ? 4.863 -3.342 -5.684 1 95.88 110 SER A O 1
ATOM 856 N N . ILE A 1 111 ? 4.621 -3.258 -7.898 1 95.06 111 ILE A N 1
ATOM 857 C CA . ILE A 1 111 ? 6.047 -3.254 -8.203 1 95.06 111 ILE A CA 1
ATOM 858 C C . ILE A 1 111 ? 6.637 -1.878 -7.906 1 95.06 111 ILE A C 1
ATOM 860 O O . ILE A 1 111 ? 6.215 -0.876 -8.492 1 95.06 111 ILE A O 1
ATOM 864 N N . ALA A 1 112 ? 7.57 -1.834 -6.977 1 94.5 112 ALA A N 1
ATOM 865 C CA . ALA A 1 112 ? 8.227 -0.587 -6.586 1 94.5 112 ALA A CA 1
ATOM 866 C C . ALA A 1 112 ? 9.742 -0.717 -6.672 1 94.5 112 ALA A C 1
ATOM 868 O O . ALA A 1 112 ? 10.422 -0.884 -5.656 1 94.5 112 ALA A O 1
ATOM 869 N N . PRO A 1 113 ? 10.258 -0.56 -7.871 1 93.38 113 PRO A N 1
ATOM 870 C CA . PRO A 1 113 ? 11.695 -0.762 -8.062 1 93.38 113 PRO A CA 1
ATOM 871 C C . PRO A 1 113 ? 12.547 0.148 -7.172 1 93.38 113 PRO A C 1
ATOM 873 O O . PRO A 1 113 ? 13.562 -0.285 -6.633 1 93.38 113 PRO A O 1
ATOM 876 N N . ALA A 1 114 ? 12.125 1.379 -6.961 1 92.12 114 ALA A N 1
ATOM 877 C CA . ALA A 1 114 ? 12.898 2.348 -6.188 1 92.12 114 ALA A CA 1
ATOM 878 C C . ALA A 1 114 ? 13.062 1.886 -4.742 1 92.12 114 ALA A C 1
ATOM 880 O O . ALA A 1 114 ? 14.031 2.248 -4.074 1 92.12 114 ALA A O 1
ATOM 881 N N . HIS A 1 115 ? 12.133 1.1 -4.285 1 96 115 HIS A N 1
ATOM 882 C CA . HIS A 1 115 ? 12.172 0.614 -2.91 1 96 115 HIS A CA 1
ATOM 883 C C . HIS A 1 115 ? 12.531 -0.867 -2.855 1 96 115 HIS A C 1
ATOM 885 O O . HIS A 1 115 ? 12.562 -1.465 -1.778 1 96 115 HIS A O 1
ATOM 891 N N . ARG A 1 116 ? 12.688 -1.455 -4.047 1 96.38 116 ARG A N 1
ATOM 892 C CA . ARG A 1 116 ? 13.016 -2.869 -4.195 1 96.38 116 ARG A CA 1
ATOM 893 C C . ARG A 1 116 ? 12.023 -3.744 -3.432 1 96.38 116 ARG A C 1
ATOM 895 O O . ARG A 1 116 ? 12.43 -4.637 -2.682 1 96.38 116 ARG A O 1
ATOM 902 N N . ARG A 1 117 ? 10.812 -3.447 -3.611 1 97.38 117 ARG A N 1
ATOM 903 C CA . ARG A 1 117 ? 9.695 -4.199 -3.047 1 97.38 117 ARG A CA 1
ATOM 904 C C . ARG A 1 117 ? 8.719 -4.637 -4.137 1 97.38 117 ARG A C 1
ATOM 906 O O . ARG A 1 117 ? 8.477 -3.895 -5.09 1 97.38 117 ARG A O 1
ATOM 913 N N . ILE A 1 118 ? 8.18 -5.801 -3.963 1 97.25 118 ILE A N 1
ATOM 914 C CA . ILE A 1 118 ? 7.293 -6.367 -4.969 1 97.25 118 ILE A CA 1
ATOM 915 C C . ILE A 1 118 ? 6.281 -7.297 -4.301 1 97.25 118 ILE A C 1
ATOM 917 O O . ILE A 1 118 ? 6.566 -7.879 -3.25 1 97.25 118 ILE A O 1
ATOM 921 N N . GLU A 1 119 ? 5.117 -7.34 -4.887 1 98.5 119 GLU A N 1
ATOM 922 C CA . GLU A 1 119 ? 4.066 -8.219 -4.383 1 98.5 119 GLU A CA 1
ATOM 923 C C . GLU A 1 119 ? 3.83 -9.391 -5.324 1 98.5 119 GLU A C 1
ATOM 925 O O . GLU A 1 119 ? 3.867 -9.234 -6.547 1 98.5 119 GLU A O 1
ATOM 930 N N . ILE A 1 120 ? 3.674 -10.508 -4.758 1 97.81 120 ILE A N 1
ATOM 931 C CA . ILE A 1 120 ? 3.141 -11.656 -5.48 1 97.81 120 ILE A CA 1
ATOM 932 C C . ILE A 1 120 ? 1.668 -11.852 -5.129 1 97.81 120 ILE A C 1
ATOM 934 O O . ILE A 1 120 ? 1.311 -11.945 -3.951 1 97.81 120 ILE A O 1
ATOM 938 N N . GLY A 1 121 ? 0.848 -11.805 -6.125 1 97.19 121 GLY A N 1
ATOM 939 C CA . GLY A 1 121 ? -0.588 -11.969 -5.965 1 97.19 121 GLY A CA 1
ATOM 940 C C . GLY A 1 121 ? -1.295 -12.328 -7.258 1 97.19 121 GLY A C 1
ATOM 941 O O . GLY A 1 121 ? -0.686 -12.891 -8.172 1 97.19 121 GLY A O 1
ATOM 942 N N . GLY A 1 122 ? -2.648 -12.133 -7.23 1 95.56 122 GLY A N 1
ATOM 943 C CA . GLY A 1 122 ? -3.396 -12.531 -8.414 1 95.56 122 GLY A CA 1
ATOM 944 C C . GLY A 1 122 ? -3.203 -13.992 -8.773 1 95.56 122 GLY A C 1
ATOM 945 O O . GLY A 1 122 ? -3.09 -14.336 -9.953 1 95.56 122 GLY A O 1
ATOM 946 N N . LEU A 1 123 ? -3.01 -14.719 -7.793 1 96 123 LEU A N 1
ATOM 947 C CA . LEU A 1 123 ? -2.732 -16.141 -7.973 1 96 123 LEU A CA 1
ATOM 948 C C . LEU A 1 123 ? -4.027 -16.953 -8 1 96 123 LEU A C 1
ATOM 950 O O . LEU A 1 123 ? -4.871 -16.812 -7.113 1 96 123 LEU A O 1
ATOM 954 N N . TRP A 1 124 ? -4.23 -17.656 -9.055 1 94.88 124 TRP A N 1
ATOM 955 C CA . TRP A 1 124 ? -5.293 -18.656 -9.117 1 94.88 124 TRP A CA 1
ATOM 956 C C . TRP A 1 124 ? -4.871 -19.859 -9.953 1 94.88 124 TRP A C 1
ATOM 958 O O . TRP A 1 124 ? -4.078 -19.719 -10.891 1 94.88 124 TRP A O 1
ATOM 968 N N . CYS A 1 125 ? -5.277 -21 -9.562 1 95.88 125 CYS A N 1
ATOM 969 C CA . CYS A 1 125 ? -5.07 -22.25 -10.266 1 95.88 125 CYS A CA 1
ATOM 970 C C . CYS A 1 125 ? -6.398 -22.859 -10.703 1 95.88 125 CYS A C 1
ATOM 972 O O . CYS A 1 125 ? -7.414 -22.703 -10.023 1 95.88 125 CYS A O 1
ATOM 974 N N . THR A 1 126 ? -6.344 -23.531 -11.805 1 96 126 THR A N 1
ATOM 975 C CA . THR A 1 126 ? -7.535 -24.25 -12.234 1 96 126 THR A CA 1
ATOM 976 C C . THR A 1 126 ? -7.945 -25.297 -11.195 1 96 126 THR A C 1
ATOM 978 O O . THR A 1 126 ? -7.109 -25.766 -10.422 1 96 126 THR A O 1
ATOM 981 N N . PRO A 1 127 ? -9.219 -25.609 -11.18 1 94.69 127 PRO A N 1
ATOM 982 C CA . PRO A 1 127 ? -9.727 -26.5 -10.125 1 94.69 127 PRO A CA 1
ATOM 983 C C . PRO A 1 127 ? -8.945 -27.797 -10.031 1 94.69 127 PRO A C 1
ATOM 985 O O . PRO A 1 127 ? -8.656 -28.281 -8.93 1 94.69 127 PRO A O 1
ATOM 988 N N . LYS A 1 128 ? -8.547 -28.312 -11.125 1 92.94 128 LYS A N 1
ATOM 989 C CA . LYS A 1 128 ? -7.809 -29.562 -11.195 1 92.94 128 LYS A CA 1
ATOM 990 C C . LYS A 1 128 ? -6.492 -29.469 -10.43 1 92.94 128 LYS A C 1
ATOM 992 O O . LYS A 1 128 ? -5.984 -30.484 -9.93 1 92.94 128 LYS A O 1
ATOM 997 N N . TYR A 1 129 ? -6.031 -28.312 -10.258 1 94.5 129 TYR A N 1
ATOM 998 C CA . TYR A 1 129 ? -4.684 -28.156 -9.727 1 94.5 129 TYR A CA 1
ATOM 999 C C . TYR A 1 129 ? -4.715 -27.406 -8.398 1 94.5 129 TYR A C 1
ATOM 1001 O O . TYR A 1 129 ? -3.678 -26.938 -7.922 1 94.5 129 TYR A O 1
ATOM 1009 N N . GLN A 1 130 ? -5.852 -27.188 -7.832 1 91.81 130 GLN A N 1
ATOM 1010 C CA . GLN A 1 130 ? -5.949 -26.625 -6.488 1 91.81 130 GLN A CA 1
ATOM 1011 C C . GLN A 1 130 ? -5.496 -27.641 -5.438 1 91.81 130 GLN A C 1
ATOM 1013 O O . GLN A 1 130 ? -5.75 -28.844 -5.566 1 91.81 130 GLN A O 1
ATOM 1018 N N . ARG A 1 131 ? -4.816 -27.141 -4.453 1 90.69 131 ARG A N 1
ATOM 1019 C CA . ARG A 1 131 ? -4.312 -27.938 -3.348 1 90.69 131 ARG A CA 1
ATOM 1020 C C . ARG A 1 131 ? -3.312 -28.984 -3.844 1 90.69 131 ARG A C 1
ATOM 1022 O O . ARG A 1 131 ? -3.34 -30.141 -3.406 1 90.69 131 ARG A O 1
ATOM 1029 N N . THR A 1 132 ? -2.627 -28.672 -4.848 1 92.5 132 THR A N 1
ATOM 1030 C CA . THR A 1 132 ? -1.556 -29.5 -5.387 1 92.5 132 THR A CA 1
ATOM 1031 C C . THR A 1 132 ? -0.206 -28.812 -5.246 1 92.5 132 THR A C 1
ATOM 1033 O O . THR A 1 132 ? -0.068 -27.859 -4.469 1 92.5 132 THR A O 1
ATOM 1036 N N . TYR A 1 133 ? 0.78 -29.266 -5.988 1 93.19 133 TYR A N 1
ATOM 1037 C CA . TYR A 1 133 ? 2.146 -28.75 -5.992 1 93.19 133 TYR A CA 1
ATOM 1038 C C . TYR A 1 133 ? 2.221 -27.406 -6.699 1 93.19 133 TYR A C 1
ATOM 1040 O O . TYR A 1 133 ? 3.209 -26.672 -6.57 1 93.19 133 TYR A O 1
ATOM 1048 N N . VAL A 1 134 ? 1.261 -27.062 -7.406 1 95.44 134 VAL A N 1
ATOM 1049 C CA . VAL A 1 134 ? 1.335 -25.984 -8.383 1 95.44 134 VAL A CA 1
ATOM 1050 C C . VAL A 1 134 ? 1.574 -24.656 -7.676 1 95.44 134 VAL A C 1
ATOM 1052 O O . VAL A 1 134 ? 2.494 -23.922 -8.023 1 95.44 134 VAL A O 1
ATOM 1055 N N . ASN A 1 135 ? 0.809 -24.391 -6.66 1 95.94 135 ASN A N 1
ATOM 1056 C CA . ASN A 1 135 ? 0.959 -23.125 -5.949 1 95.94 135 ASN A CA 1
ATOM 1057 C C . ASN A 1 135 ? 2.348 -22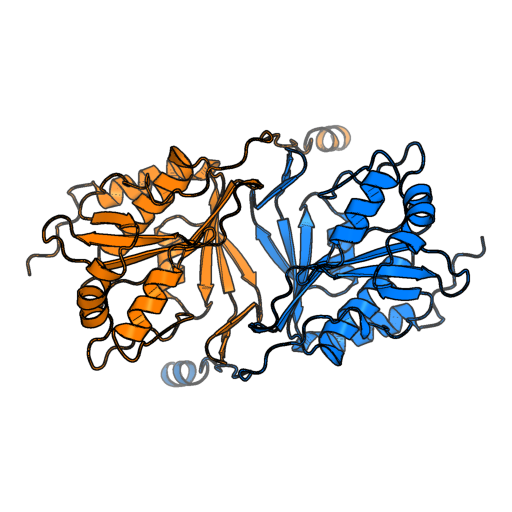.984 -5.332 1 95.94 135 ASN A C 1
ATOM 1059 O O . ASN A 1 135 ? 3.008 -21.969 -5.496 1 95.94 135 ASN A O 1
ATOM 1063 N N . THR A 1 136 ? 2.762 -24.016 -4.711 1 96.62 136 THR A N 1
ATOM 1064 C CA . THR A 1 136 ? 4.055 -23.984 -4.035 1 96.62 136 THR A CA 1
ATOM 1065 C C . 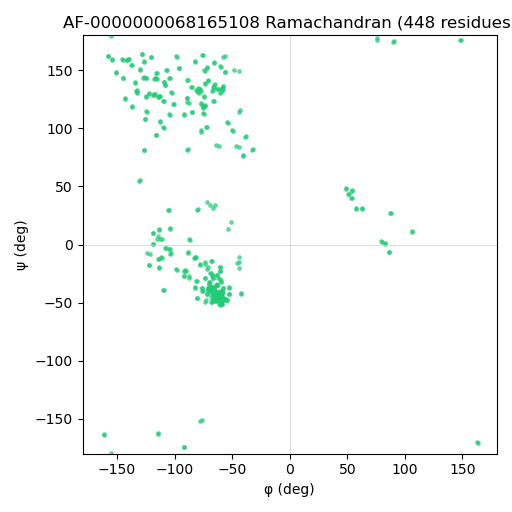THR A 1 136 ? 5.184 -23.781 -5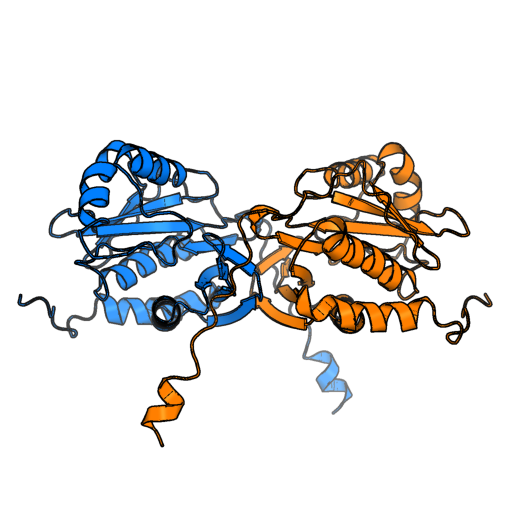.039 1 96.62 136 THR A C 1
ATOM 1067 O O . THR A 1 136 ? 6.047 -22.922 -4.84 1 96.62 136 THR A O 1
ATOM 1070 N N . GLU A 1 137 ? 5.18 -24.5 -6.082 1 96.06 137 GLU A N 1
ATOM 1071 C CA . GLU A 1 137 ? 6.258 -24.422 -7.062 1 96.06 137 GLU A CA 1
ATOM 1072 C C . GLU A 1 137 ? 6.215 -23.109 -7.836 1 96.06 137 GLU A C 1
ATOM 1074 O O . GLU A 1 137 ? 7.254 -22.516 -8.117 1 96.06 137 GLU A O 1
ATOM 1079 N N . ALA A 1 138 ? 5.004 -22.641 -8.188 1 96.06 138 ALA A N 1
ATOM 1080 C CA . ALA A 1 138 ? 4.871 -21.375 -8.883 1 96.06 138 ALA A CA 1
ATOM 1081 C C . ALA A 1 138 ? 5.379 -20.219 -8.016 1 96.06 138 ALA A C 1
ATOM 1083 O O . ALA A 1 138 ? 6.121 -19.359 -8.492 1 96.06 138 ALA A O 1
ATOM 1084 N N . CYS A 1 139 ? 5.012 -20.234 -6.77 1 97.38 139 CYS A N 1
ATOM 1085 C CA . CYS A 1 139 ? 5.434 -19.172 -5.852 1 97.38 139 CYS A CA 1
ATOM 1086 C C . CYS A 1 139 ? 6.934 -19.234 -5.609 1 97.38 139 CYS A C 1
ATOM 1088 O O . CYS A 1 139 ? 7.602 -18.203 -5.555 1 97.38 139 CYS A O 1
ATOM 1090 N N . TYR A 1 140 ? 7.441 -20.422 -5.469 1 97 140 TYR A N 1
ATOM 1091 C CA . TYR A 1 140 ? 8.883 -20.594 -5.328 1 97 140 TYR A CA 1
ATOM 1092 C C . TYR A 1 140 ? 9.625 -19.938 -6.488 1 97 140 TYR A C 1
ATOM 1094 O O . TYR A 1 140 ? 10.57 -19.172 -6.273 1 97 140 TYR A O 1
ATOM 1102 N N . LEU A 1 141 ? 9.195 -20.188 -7.676 1 95.44 141 LEU A N 1
ATOM 1103 C CA . LEU A 1 141 ? 9.844 -19.641 -8.859 1 95.44 141 LEU A CA 1
ATOM 1104 C C . LEU A 1 141 ? 9.742 -18.109 -8.867 1 95.44 141 LEU A C 1
ATOM 1106 O O . LEU A 1 141 ? 10.727 -17.422 -9.133 1 95.44 141 LEU A O 1
ATOM 1110 N N . ALA A 1 142 ? 8.57 -17.609 -8.578 1 95.94 142 ALA A N 1
ATOM 1111 C CA . ALA A 1 142 ? 8.344 -16.156 -8.609 1 95.94 142 ALA A CA 1
ATOM 1112 C C . ALA A 1 142 ? 9.156 -15.453 -7.527 1 95.94 142 ALA A C 1
ATOM 1114 O O . ALA A 1 142 ? 9.766 -14.414 -7.781 1 95.94 142 ALA A O 1
ATOM 1115 N N . ILE A 1 143 ? 9.164 -16.016 -6.348 1 97.19 143 ILE A N 1
ATOM 1116 C CA . ILE A 1 143 ? 9.891 -15.43 -5.227 1 97.19 143 ILE A CA 1
ATOM 1117 C C . ILE A 1 143 ? 11.391 -15.461 -5.508 1 97.19 143 ILE A C 1
ATOM 1119 O O . ILE A 1 143 ? 12.086 -14.469 -5.316 1 97.19 143 ILE A O 1
ATOM 1123 N N . LYS A 1 144 ? 11.852 -16.594 -5.941 1 95.75 144 LYS A N 1
ATOM 1124 C CA . LYS A 1 144 ? 13.258 -16.75 -6.289 1 95.75 144 LYS A CA 1
ATOM 1125 C C . LYS A 1 144 ? 13.68 -15.727 -7.336 1 95.75 144 LYS A C 1
ATOM 1127 O O . LYS A 1 144 ? 14.727 -15.086 -7.199 1 95.75 144 LYS A O 1
ATOM 1132 N N . HIS A 1 145 ? 12.898 -15.617 -8.305 1 94.25 145 HIS A N 1
ATOM 1133 C CA . HIS A 1 145 ? 13.195 -14.664 -9.367 1 94.25 145 HIS A CA 1
ATOM 1134 C C . HIS A 1 145 ? 13.258 -13.242 -8.828 1 94.25 145 HIS A C 1
ATOM 1136 O O . HIS A 1 145 ? 14.164 -12.477 -9.188 1 94.25 145 HIS A O 1
ATOM 1142 N N . ALA A 1 146 ? 12.328 -12.867 -8.008 1 94.94 146 ALA A N 1
ATOM 1143 C CA . ALA A 1 146 ? 12.266 -11.523 -7.449 1 94.94 146 ALA A CA 1
ATOM 1144 C C . ALA A 1 146 ? 13.523 -11.195 -6.645 1 94.94 146 ALA A C 1
ATOM 1146 O O . ALA A 1 146 ? 14.102 -10.125 -6.801 1 94.94 146 ALA A O 1
ATOM 1147 N N . PHE A 1 147 ? 13.945 -12.133 -5.84 1 95.94 147 PHE A N 1
ATOM 1148 C CA . PHE A 1 147 ? 15.086 -11.883 -4.965 1 95.94 147 PHE A CA 1
ATOM 1149 C C . PHE A 1 147 ? 16.406 -12.031 -5.727 1 95.94 147 PHE A C 1
ATOM 1151 O O . PHE A 1 147 ? 17.281 -11.172 -5.637 1 95.94 147 PHE A O 1
ATOM 1158 N N . GLU A 1 148 ? 16.531 -13.047 -6.48 1 93.12 148 GLU A N 1
ATOM 1159 C CA . GLU A 1 148 ? 17.844 -13.445 -6.973 1 93.12 148 GLU A CA 1
ATOM 1160 C C . GLU A 1 148 ? 18.141 -12.812 -8.328 1 93.12 148 GLU A C 1
ATOM 1162 O O . GLU A 1 148 ? 19.312 -12.602 -8.68 1 93.12 148 GLU A O 1
ATOM 1167 N N . HIS A 1 149 ? 17.172 -12.523 -9.062 1 90.81 149 HIS A N 1
ATOM 1168 C CA . HIS A 1 149 ? 17.422 -12.023 -10.414 1 90.81 149 HIS A CA 1
ATOM 1169 C C . HIS A 1 149 ? 17.047 -10.547 -10.523 1 90.81 149 HIS A C 1
ATOM 1171 O O . HIS A 1 149 ? 17.75 -9.773 -11.172 1 90.81 149 HIS A O 1
ATOM 1177 N N . LEU A 1 150 ? 15.961 -10.148 -9.891 1 90.38 150 LEU A N 1
ATOM 1178 C CA . LEU A 1 150 ? 15.5 -8.773 -10.031 1 90.38 150 LEU A CA 1
ATOM 1179 C C . LEU A 1 150 ? 16.125 -7.883 -8.961 1 90.38 150 LEU A C 1
ATOM 1181 O O . LEU A 1 150 ? 16.078 -6.656 -9.07 1 90.38 150 LEU A O 1
ATOM 1185 N N . GLY A 1 151 ? 16.562 -8.438 -7.879 1 93.12 151 GLY A N 1
ATOM 1186 C CA . GLY A 1 151 ? 17.281 -7.668 -6.879 1 93.12 151 GLY A CA 1
ATOM 1187 C C . GLY A 1 151 ? 16.375 -7.008 -5.859 1 93.12 151 GLY A C 1
ATOM 1188 O O . GLY A 1 151 ? 16.719 -5.984 -5.273 1 93.12 151 GLY A O 1
ATOM 1189 N N . TYR A 1 152 ? 15.281 -7.547 -5.641 1 96.31 152 TYR A N 1
ATOM 1190 C CA . TYR A 1 152 ? 14.359 -6.996 -4.656 1 96.31 152 TYR A CA 1
ATOM 1191 C C . TYR A 1 152 ? 14.734 -7.438 -3.248 1 96.31 152 TYR A C 1
ATOM 1193 O O . TYR A 1 152 ? 15.477 -8.406 -3.07 1 96.31 152 TYR A O 1
ATOM 1201 N N . ARG A 1 153 ? 14.297 -6.66 -2.246 1 97.81 153 ARG A N 1
ATOM 1202 C CA . ARG A 1 153 ? 14.664 -6.938 -0.861 1 97.81 153 ARG A CA 1
ATOM 1203 C C . ARG A 1 153 ? 13.445 -7.348 -0.04 1 97.81 153 ARG A C 1
ATOM 1205 O O . ARG A 1 153 ? 13.586 -7.812 1.094 1 97.81 153 ARG A O 1
ATOM 1212 N N . ARG A 1 154 ? 12.289 -7.141 -0.621 1 98.62 154 ARG A N 1
ATOM 1213 C CA . ARG A 1 154 ? 11.031 -7.445 0.055 1 98.62 154 ARG A CA 1
ATOM 1214 C C . ARG A 1 154 ? 10.008 -7.992 -0.928 1 98.62 154 ARG A C 1
ATOM 1216 O O . ARG A 1 154 ? 9.742 -7.379 -1.966 1 98.62 154 ARG A O 1
ATOM 1223 N N . VAL A 1 155 ? 9.453 -9.141 -0.633 1 98.75 155 VAL A N 1
ATOM 1224 C CA . VAL A 1 155 ? 8.336 -9.719 -1.371 1 98.75 155 VAL A CA 1
ATOM 1225 C C . VAL A 1 155 ? 7.102 -9.781 -0.476 1 98.75 155 VAL A C 1
ATOM 1227 O O . VAL A 1 155 ? 7.152 -10.336 0.624 1 98.75 155 VAL A O 1
ATOM 1230 N N . GLU A 1 156 ? 6.023 -9.219 -1.008 1 98.88 156 GLU A N 1
ATOM 1231 C CA . GLU A 1 156 ? 4.801 -9.086 -0.22 1 98.88 156 GLU A CA 1
ATOM 1232 C C . GLU A 1 156 ? 3.732 -10.07 -0.686 1 98.88 156 GLU A C 1
ATOM 1234 O O . GLU A 1 156 ? 3.74 -10.5 -1.84 1 98.88 156 GLU A O 1
ATOM 1239 N N . TRP A 1 157 ? 2.947 -10.422 0.259 1 98.81 157 TRP A N 1
ATOM 1240 C CA . TRP A 1 157 ? 1.735 -11.219 0.091 1 98.81 157 TRP A CA 1
ATOM 1241 C C . TRP A 1 157 ? 0.566 -10.594 0.848 1 98.81 157 TRP A C 1
ATOM 1243 O O . TRP A 1 157 ? 0.731 -10.117 1.975 1 98.81 157 TRP A O 1
ATOM 1253 N N . LYS A 1 158 ? -0.561 -10.453 0.165 1 98.56 158 LYS A N 1
ATOM 1254 C CA . LYS A 1 158 ? -1.739 -10 0.902 1 98.56 158 LYS A CA 1
ATOM 1255 C C . LYS A 1 158 ? -2.98 -10.789 0.481 1 98.56 158 LYS A C 1
ATOM 1257 O O . LYS A 1 158 ? -3.061 -11.266 -0.65 1 98.56 158 LYS A O 1
ATOM 1262 N N . CYS A 1 159 ? -3.949 -10.867 1.378 1 97.81 159 CYS A N 1
ATOM 1263 C CA . CYS A 1 159 ? -5.211 -11.531 1.073 1 97.81 159 CYS A CA 1
ATOM 1264 C C . CYS A 1 159 ? -6.32 -11.047 2 1 97.81 159 CYS A C 1
ATOM 1266 O O . CYS A 1 159 ? -6.051 -10.375 2.996 1 97.81 159 CYS A O 1
ATOM 1268 N N . ASP A 1 160 ? -7.523 -11.328 1.532 1 97.25 160 ASP A N 1
ATOM 1269 C CA . ASP A 1 160 ? -8.672 -11.109 2.408 1 97.25 160 ASP A CA 1
ATOM 1270 C C . ASP A 1 160 ? -8.539 -11.906 3.701 1 97.25 160 ASP A C 1
ATOM 1272 O O . ASP A 1 160 ? -8.148 -13.078 3.674 1 97.25 160 ASP A O 1
ATOM 1276 N N . THR A 1 161 ? -8.852 -11.242 4.801 1 97.69 161 THR A N 1
ATOM 1277 C CA . THR A 1 161 ? -8.758 -11.945 6.074 1 97.69 161 THR A CA 1
ATOM 1278 C C . THR A 1 161 ? -9.688 -13.156 6.098 1 97.69 161 THR A C 1
ATOM 1280 O O . THR A 1 161 ? -9.477 -14.094 6.875 1 97.69 161 THR A O 1
ATOM 1283 N N . LYS A 1 162 ? -10.656 -13.203 5.25 1 95.31 162 LYS A N 1
ATOM 1284 C CA . LYS A 1 162 ? -11.602 -14.312 5.164 1 95.31 162 LYS A CA 1
ATOM 1285 C C . LYS A 1 162 ? -11.031 -15.461 4.34 1 95.31 162 LYS A C 1
ATOM 1287 O O . LYS A 1 162 ? -11.594 -16.562 4.32 1 95.31 162 LYS A O 1
ATOM 1292 N N . ASN A 1 163 ? -9.945 -15.195 3.67 1 95 163 ASN A N 1
ATOM 1293 C CA . ASN A 1 163 ? -9.344 -16.219 2.816 1 95 163 ASN A CA 1
ATOM 1294 C C . ASN A 1 163 ? -8.352 -17.078 3.594 1 95 163 ASN A C 1
ATOM 1296 O O . ASN A 1 163 ? -7.137 -16.938 3.441 1 95 163 ASN A O 1
ATOM 1300 N N . ASP A 1 164 ? -8.836 -18.016 4.281 1 95.31 164 ASP A N 1
ATOM 1301 C CA . ASP A 1 164 ? -8.016 -18.875 5.137 1 95.31 164 ASP A CA 1
ATOM 1302 C C . ASP A 1 164 ? -7.027 -19.688 4.309 1 95.31 164 ASP A C 1
ATOM 1304 O O . ASP A 1 164 ? -5.906 -19.953 4.754 1 95.31 164 ASP A O 1
ATOM 1308 N N . LYS A 1 165 ? -7.477 -20.062 3.16 1 93.38 165 LYS A N 1
ATOM 1309 C CA . LYS A 1 165 ? -6.59 -20.828 2.285 1 93.38 165 LYS A CA 1
ATOM 1310 C C . LYS A 1 165 ? -5.363 -20 1.899 1 93.38 165 LYS A C 1
ATOM 1312 O O . LYS A 1 165 ? -4.238 -20.516 1.903 1 93.38 165 LYS A O 1
ATOM 1317 N N . SER A 1 166 ? -5.559 -18.797 1.591 1 95.88 166 SER A N 1
ATOM 1318 C CA . SER A 1 166 ? -4.457 -17.922 1.214 1 95.88 166 SER A CA 1
ATOM 1319 C C . SER A 1 166 ? -3.545 -17.641 2.402 1 95.88 166 SER A C 1
ATOM 1321 O O . SER A 1 166 ? -2.32 -17.594 2.258 1 95.88 166 SER A O 1
ATOM 1323 N N . LYS A 1 167 ? -4.121 -17.453 3.543 1 97.75 167 LYS A N 1
ATOM 1324 C CA . LYS A 1 167 ? -3.314 -17.266 4.746 1 97.75 167 LYS A CA 1
ATOM 1325 C C . LYS A 1 167 ? -2.432 -18.469 5.016 1 97.75 167 LYS A C 1
ATOM 1327 O O . LYS A 1 167 ? -1.249 -18.328 5.332 1 97.75 167 LYS A O 1
ATOM 1332 N N . ALA A 1 168 ? -3.012 -19.594 4.875 1 96.69 168 ALA A N 1
ATOM 1333 C CA . ALA A 1 168 ? -2.268 -20.844 5.082 1 96.69 168 ALA A CA 1
ATOM 1334 C C . ALA A 1 168 ? -1.148 -20.984 4.055 1 96.69 168 ALA A C 1
ATOM 1336 O O . ALA A 1 168 ? -0.047 -21.438 4.387 1 96.69 168 ALA A O 1
ATOM 1337 N N . ALA A 1 169 ? -1.448 -20.641 2.84 1 96.94 169 ALA A N 1
ATOM 1338 C CA . ALA A 1 169 ? -0.435 -20.688 1.789 1 96.94 169 ALA A CA 1
ATOM 1339 C C . ALA A 1 169 ? 0.737 -19.766 2.117 1 96.94 169 ALA A C 1
ATOM 1341 O O . ALA A 1 169 ? 1.898 -20.156 1.964 1 96.94 169 ALA A O 1
ATOM 1342 N N . ALA A 1 170 ? 0.427 -18.578 2.547 1 98.25 170 ALA A N 1
ATOM 1343 C CA . ALA A 1 170 ? 1.475 -17.625 2.92 1 98.25 170 ALA A CA 1
ATOM 1344 C C . ALA A 1 170 ? 2.395 -18.219 3.984 1 98.25 170 ALA A C 1
ATOM 1346 O O . ALA A 1 170 ? 3.619 -18.156 3.859 1 98.25 170 ALA A O 1
ATOM 1347 N N . ALA A 1 171 ? 1.795 -18.781 4.957 1 97.44 171 ALA A N 1
ATOM 1348 C CA . ALA A 1 171 ? 2.561 -19.391 6.047 1 97.44 171 ALA A CA 1
ATOM 1349 C C . ALA A 1 171 ? 3.426 -20.547 5.535 1 97.44 171 ALA A C 1
ATOM 1351 O O . ALA A 1 171 ? 4.613 -20.625 5.859 1 97.44 171 ALA A O 1
ATOM 1352 N N . ARG A 1 172 ? 2.846 -21.391 4.715 1 96.56 172 ARG A N 1
ATOM 1353 C CA . ARG A 1 172 ? 3.559 -22.547 4.168 1 96.56 172 ARG A CA 1
ATOM 1354 C C . ARG A 1 172 ? 4.723 -22.094 3.291 1 96.56 172 ARG A C 1
ATOM 1356 O O . ARG A 1 172 ? 5.754 -22.781 3.229 1 96.56 172 ARG A O 1
ATOM 1363 N N . LEU A 1 173 ? 4.547 -21.078 2.656 1 98.25 173 LEU A N 1
ATOM 1364 C CA . LEU A 1 173 ? 5.559 -20.562 1.738 1 98.25 173 LEU A CA 1
ATOM 1365 C C . LEU A 1 173 ? 6.684 -19.859 2.5 1 98.25 173 LEU A C 1
ATOM 1367 O O . LEU A 1 173 ? 7.746 -19.594 1.936 1 98.25 173 LEU A O 1
ATOM 1371 N N . GLY A 1 174 ? 6.453 -19.5 3.756 1 98.62 174 GLY A N 1
ATOM 1372 C CA . GLY A 1 174 ? 7.508 -18.906 4.566 1 98.62 174 GLY A CA 1
ATOM 1373 C C . GLY A 1 174 ? 7.328 -17.422 4.785 1 98.62 174 GLY A C 1
ATOM 1374 O O . GLY A 1 174 ? 8.234 -16.75 5.281 1 98.62 174 GLY A O 1
ATOM 1375 N N . PHE A 1 175 ? 6.199 -16.938 4.438 1 98.88 175 PHE A N 1
ATOM 1376 C CA . PHE A 1 175 ? 5.93 -15.523 4.672 1 98.88 175 PHE A CA 1
ATOM 1377 C C . PHE A 1 175 ? 5.684 -15.258 6.152 1 98.88 175 PHE A C 1
ATOM 1379 O O . PHE A 1 175 ? 5.09 -16.094 6.848 1 98.88 175 PHE A O 1
ATOM 1386 N N . THR A 1 176 ? 6.047 -14.062 6.586 1 98.81 176 THR A N 1
ATOM 1387 C CA . THR A 1 176 ? 5.805 -13.602 7.949 1 98.81 176 THR A CA 1
ATOM 1388 C C . THR A 1 176 ? 4.617 -12.641 7.992 1 98.81 176 THR A C 1
ATOM 1390 O O . THR A 1 176 ? 4.531 -11.719 7.18 1 98.81 176 THR A O 1
ATOM 1393 N N . PHE A 1 177 ? 3.736 -12.93 8.914 1 98.81 177 PHE A N 1
ATOM 1394 C CA . PHE A 1 177 ? 2.586 -12.062 9.109 1 98.81 177 PHE A CA 1
ATOM 1395 C C . PHE A 1 177 ? 3.023 -10.688 9.617 1 98.81 177 PHE A C 1
ATOM 1397 O O . PHE A 1 177 ? 3.863 -10.594 10.516 1 98.81 177 PHE A O 1
ATOM 1404 N N . GLU A 1 178 ? 2.4 -9.602 8.992 1 98.88 178 GLU A N 1
ATOM 1405 C CA . GLU A 1 178 ? 2.859 -8.266 9.375 1 98.88 178 GLU A CA 1
ATOM 1406 C C . GLU A 1 178 ? 1.708 -7.422 9.914 1 98.88 178 GLU A C 1
ATOM 1408 O O . GLU A 1 178 ? 1.933 -6.363 10.5 1 98.88 178 GLU A O 1
ATOM 1413 N N . GLY A 1 179 ? 0.472 -7.816 9.648 1 98.69 179 GLY A N 1
ATOM 1414 C CA . GLY A 1 179 ? -0.661 -7.105 10.219 1 98.69 179 GLY A CA 1
ATOM 1415 C C . GLY A 1 179 ? -1.883 -7.109 9.32 1 98.69 179 GLY A C 1
ATOM 1416 O O . GLY A 1 179 ? -1.846 -7.648 8.219 1 98.69 179 GLY A O 1
ATOM 1417 N N . VAL A 1 180 ? -2.93 -6.531 9.875 1 98.88 180 VAL A N 1
ATOM 1418 C CA . VAL A 1 180 ? -4.195 -6.453 9.156 1 98.88 180 VAL A CA 1
ATOM 1419 C C . VAL A 1 180 ? -4.578 -4.992 8.938 1 98.88 180 VAL A C 1
ATOM 1421 O O . VAL A 1 180 ? -4.539 -4.188 9.875 1 98.88 180 VAL A O 1
ATOM 1424 N N . PHE A 1 181 ? -4.875 -4.648 7.695 1 98.88 181 PHE A N 1
ATOM 1425 C CA . PHE A 1 181 ? -5.469 -3.357 7.367 1 98.88 181 PHE A CA 1
ATOM 1426 C C . PHE A 1 181 ? -6.992 -3.451 7.363 1 98.88 181 PHE A C 1
ATOM 1428 O O . PHE A 1 181 ? -7.574 -4.109 6.496 1 98.88 181 PHE A O 1
ATOM 1435 N N . ARG A 1 182 ? -7.625 -2.801 8.305 1 98.69 182 ARG A N 1
ATOM 1436 C CA . ARG A 1 182 ? -9.078 -2.801 8.422 1 98.69 182 ARG A CA 1
ATOM 1437 C C . ARG A 1 182 ? -9.719 -1.929 7.348 1 98.69 182 ARG A C 1
ATOM 1439 O O . ARG A 1 182 ? -9.195 -0.862 7.016 1 98.69 182 ARG A O 1
ATOM 1446 N N . LYS A 1 183 ? -10.883 -2.506 6.77 1 98.12 183 LYS A N 1
ATOM 1447 C CA . LYS A 1 183 ? -11.625 -1.787 5.734 1 98.12 183 LYS A CA 1
ATOM 1448 C C . LYS A 1 183 ? -10.688 -1.323 4.617 1 98.12 183 LYS A C 1
ATOM 1450 O O . LYS A 1 183 ? -10.82 -0.205 4.117 1 98.12 183 LYS A O 1
ATOM 1455 N N . HIS A 1 184 ? -9.805 -2.188 4.227 1 98.38 184 HIS A N 1
ATOM 1456 C CA . HIS A 1 184 ? -8.727 -1.861 3.293 1 98.38 184 HIS A CA 1
ATOM 1457 C C . HIS A 1 184 ? -9.258 -1.76 1.864 1 98.38 184 HIS A C 1
ATOM 1459 O O . HIS A 1 184 ? -8.836 -0.882 1.106 1 98.38 184 HIS A O 1
ATOM 1465 N N . MET A 1 185 ? -10.117 -2.582 1.47 1 97.06 185 MET A N 1
ATOM 1466 C CA . MET A 1 185 ? -10.625 -2.617 0.1 1 97.06 185 MET A CA 1
ATOM 1467 C C . MET A 1 185 ? -12.117 -2.92 0.078 1 97.06 185 MET A C 1
ATOM 1469 O O . MET A 1 185 ? -12.672 -3.393 1.07 1 97.06 185 MET A O 1
ATOM 1473 N N . ILE A 1 186 ? -12.75 -2.564 -1.007 1 94.31 186 ILE A N 1
ATOM 1474 C CA . ILE A 1 186 ? -14.094 -2.986 -1.382 1 94.31 186 ILE A CA 1
ATOM 1475 C C . ILE A 1 186 ? -14.031 -3.887 -2.613 1 94.31 186 ILE A C 1
ATOM 1477 O O . ILE A 1 186 ? -13.648 -3.439 -3.697 1 94.31 186 ILE A O 1
ATOM 1481 N N . ASN A 1 187 ? -14.242 -5.141 -2.396 1 92.44 187 ASN A N 1
ATOM 1482 C CA . ASN A 1 187 ? -14.242 -6.121 -3.477 1 92.44 187 ASN A CA 1
ATOM 1483 C C . ASN A 1 187 ? -15.656 -6.559 -3.836 1 92.44 187 ASN A C 1
ATOM 1485 O O . ASN A 1 187 ? -16.312 -7.238 -3.049 1 92.44 187 ASN A O 1
ATOM 1489 N N . LYS A 1 188 ? -16.062 -6.18 -5.012 1 89.06 188 LYS A N 1
ATOM 1490 C CA . LYS A 1 188 ? -17.406 -6.523 -5.477 1 89.06 188 LYS A CA 1
ATOM 1491 C C . LYS A 1 188 ? -18.469 -6.082 -4.469 1 89.06 188 LYS A C 1
ATOM 1493 O O . LYS A 1 188 ? -19.375 -6.844 -4.148 1 89.06 188 LYS A O 1
ATOM 1498 N N . GLY A 1 189 ? -18.219 -4.898 -3.918 1 91.12 189 GLY A N 1
ATOM 1499 C CA . GLY A 1 189 ? -19.172 -4.277 -3.018 1 91.12 189 GLY A CA 1
ATOM 1500 C C . GLY A 1 189 ? -19.078 -4.785 -1.592 1 91.12 189 GLY A C 1
ATOM 1501 O O . GLY A 1 189 ? -19.859 -4.387 -0.726 1 91.12 189 GLY A O 1
ATOM 1502 N N . ILE A 1 190 ? -18.125 -5.688 -1.393 1 92.5 190 ILE A N 1
ATOM 1503 C CA . ILE A 1 190 ? -17.953 -6.293 -0.075 1 92.5 190 ILE A CA 1
ATOM 1504 C C . ILE A 1 190 ? -16.672 -5.781 0.573 1 92.5 190 ILE A C 1
ATOM 1506 O O . ILE A 1 190 ? -15.633 -5.676 -0.089 1 92.5 190 ILE A O 1
ATOM 1510 N N . ASN A 1 191 ? -16.844 -5.551 1.881 1 95.75 191 ASN A N 1
ATOM 1511 C CA . ASN A 1 191 ? -15.68 -5.102 2.633 1 95.75 191 ASN A CA 1
ATOM 1512 C C . ASN A 1 191 ? -14.594 -6.172 2.688 1 95.75 191 ASN A C 1
ATOM 1514 O O . ASN A 1 191 ? -14.891 -7.352 2.893 1 95.75 191 ASN A O 1
ATOM 1518 N N . ARG A 1 192 ? -13.398 -5.711 2.518 1 96.75 192 ARG A N 1
ATOM 1519 C CA . ARG A 1 192 ? -12.242 -6.578 2.721 1 96.75 192 ARG A CA 1
ATOM 1520 C C . ARG A 1 192 ? -11.273 -5.977 3.732 1 96.75 192 ARG A C 1
ATOM 1522 O O . ARG A 1 192 ? -10.727 -4.895 3.508 1 96.75 192 ARG A O 1
ATOM 1529 N N . ASP A 1 193 ? -11.141 -6.668 4.848 1 98.38 193 ASP A N 1
ATOM 1530 C CA . ASP A 1 193 ? -9.93 -6.5 5.645 1 98.38 193 ASP A CA 1
ATOM 1531 C C . ASP A 1 193 ? -8.773 -7.301 5.055 1 98.38 193 ASP A C 1
ATOM 1533 O O . ASP A 1 193 ? -8.945 -8.461 4.668 1 98.38 193 ASP A O 1
ATOM 1537 N N . THR A 1 194 ? -7.602 -6.648 4.977 1 98.69 194 THR A N 1
ATOM 1538 C CA . THR A 1 194 ? -6.496 -7.285 4.266 1 98.69 194 THR A CA 1
ATOM 1539 C C . THR A 1 194 ? -5.402 -7.715 5.238 1 98.69 194 THR A C 1
ATOM 1541 O O . THR A 1 194 ? -4.906 -6.902 6.023 1 98.69 194 THR A O 1
ATOM 1544 N N . ALA A 1 195 ? -5.059 -8.969 5.223 1 98.81 195 ALA A N 1
ATOM 1545 C CA . ALA A 1 195 ? -3.885 -9.477 5.922 1 98.81 195 ALA A CA 1
ATOM 1546 C C . ALA A 1 195 ? -2.629 -9.336 5.066 1 98.81 195 ALA A C 1
ATOM 1548 O O . ALA A 1 195 ? -2.646 -9.648 3.873 1 98.81 195 ALA A O 1
ATOM 1549 N N . TYR A 1 196 ? -1.564 -8.875 5.719 1 98.88 196 TYR A N 1
ATOM 1550 C CA . TYR A 1 196 ? -0.308 -8.664 5.008 1 98.88 196 TYR A CA 1
ATOM 1551 C C . TYR A 1 196 ? 0.781 -9.586 5.543 1 98.88 196 TYR A C 1
ATOM 1553 O O . TYR A 1 196 ? 0.875 -9.812 6.75 1 98.88 196 TYR A O 1
ATOM 1561 N N . PHE A 1 197 ? 1.618 -10.047 4.613 1 98.94 197 PHE A N 1
ATOM 1562 C CA . PHE A 1 197 ? 2.773 -10.898 4.871 1 98.94 197 PHE A CA 1
ATOM 1563 C C . PHE A 1 197 ? 3.951 -10.492 3.994 1 98.94 197 PHE A C 1
ATOM 1565 O O . PHE A 1 197 ? 3.768 -9.852 2.957 1 98.94 197 PHE A O 1
ATOM 1572 N N . SER A 1 198 ? 5.156 -10.922 4.473 1 98.94 198 SER A N 1
ATOM 1573 C CA . SER A 1 198 ? 6.305 -10.648 3.613 1 98.94 198 SER A CA 1
ATOM 1574 C C . SER A 1 198 ? 7.434 -11.641 3.863 1 98.94 198 SER A C 1
ATOM 1576 O O . SER A 1 198 ? 7.43 -12.352 4.871 1 98.94 198 SER A O 1
ATOM 1578 N N . ILE A 1 199 ? 8.305 -11.766 2.922 1 98.94 199 ILE A N 1
ATOM 1579 C CA . ILE A 1 199 ? 9.648 -12.32 3.035 1 98.94 199 ILE A CA 1
ATOM 1580 C C . ILE A 1 199 ? 10.68 -11.25 2.688 1 98.94 199 ILE A C 1
ATOM 1582 O O . ILE A 1 199 ? 10.555 -10.562 1.673 1 98.94 199 ILE A O 1
ATOM 1586 N N . THR A 1 200 ? 11.672 -11.102 3.582 1 98.75 200 THR A N 1
ATOM 1587 C CA . THR A 1 200 ? 12.758 -10.18 3.275 1 98.75 200 THR A CA 1
ATOM 1588 C C . THR A 1 200 ? 13.969 -10.93 2.732 1 98.75 200 THR A C 1
ATOM 1590 O O . THR A 1 200 ? 14.07 -12.148 2.875 1 98.75 200 THR A O 1
ATOM 1593 N N . ASP A 1 201 ? 14.828 -10.133 2.096 1 97.75 201 ASP A N 1
ATOM 1594 C CA . ASP A 1 201 ? 16 -10.742 1.47 1 97.75 201 ASP A CA 1
ATOM 1595 C C . ASP A 1 201 ? 16.859 -11.461 2.504 1 97.75 201 ASP A C 1
ATOM 1597 O O . ASP A 1 201 ? 17.469 -12.492 2.203 1 97.75 201 ASP A O 1
ATOM 1601 N N . ASP A 1 202 ? 16.938 -11.016 3.727 1 97.94 202 ASP A N 1
ATOM 1602 C CA . ASP A 1 202 ? 17.688 -11.68 4.789 1 97.94 202 ASP A CA 1
ATOM 1603 C C . ASP A 1 202 ? 17.062 -13.031 5.137 1 97.94 202 ASP A C 1
ATOM 1605 O O . ASP A 1 202 ? 17.766 -13.945 5.57 1 97.94 202 ASP A O 1
ATOM 1609 N N . GLU A 1 203 ? 15.828 -13.195 4.922 1 98.75 203 GLU A N 1
ATOM 1610 C CA . GLU A 1 203 ? 15.102 -14.406 5.281 1 98.75 203 GLU A CA 1
ATOM 1611 C C . GLU A 1 203 ? 15.094 -15.406 4.125 1 98.75 203 GLU A C 1
ATOM 1613 O O . GLU A 1 203 ? 14.891 -16.609 4.336 1 98.75 203 GLU A O 1
ATOM 1618 N N . TRP A 1 204 ? 15.281 -14.922 2.949 1 98.56 204 TRP A N 1
ATOM 1619 C CA . TRP A 1 204 ? 15.062 -15.695 1.728 1 98.56 204 TRP A CA 1
ATOM 1620 C C . TRP A 1 204 ? 15.938 -16.938 1.712 1 98.56 204 TRP A C 1
ATOM 1622 O O . TRP A 1 204 ? 15.469 -18.031 1.375 1 98.56 204 TRP A O 1
ATOM 1632 N N . PRO A 1 205 ? 17.234 -16.922 2.146 1 98.56 205 PRO A N 1
ATOM 1633 C CA . PRO A 1 205 ? 18.047 -18.141 2.074 1 98.56 205 PRO A CA 1
ATOM 1634 C C . PRO A 1 205 ? 17.438 -19.297 2.857 1 98.56 205 PRO A C 1
ATOM 1636 O O . PRO A 1 205 ? 17.375 -20.422 2.355 1 98.56 205 PRO A O 1
ATOM 1639 N N . ALA A 1 206 ? 16.922 -19.031 4.023 1 98.69 206 ALA A N 1
ATOM 1640 C CA . ALA A 1 206 ? 16.312 -20.094 4.828 1 98.69 206 ALA A CA 1
ATOM 1641 C C . ALA A 1 206 ? 14.984 -20.531 4.227 1 98.69 206 ALA A C 1
ATOM 1643 O O . ALA A 1 206 ? 14.672 -21.734 4.203 1 98.69 206 ALA A O 1
ATOM 1644 N N . VAL A 1 207 ? 14.195 -19.609 3.803 1 98.81 207 VAL A N 1
ATOM 1645 C CA . VAL A 1 207 ? 12.914 -19.922 3.17 1 98.81 207 VAL A CA 1
ATOM 1646 C C . VAL A 1 207 ? 13.148 -20.75 1.914 1 98.81 207 VAL A C 1
ATOM 1648 O O . VAL A 1 207 ? 12.469 -21.766 1.697 1 98.81 207 VAL A O 1
ATOM 1651 N N . LYS A 1 208 ? 14.094 -20.312 1.122 1 98.06 208 LYS A N 1
ATOM 1652 C CA . LYS A 1 208 ? 14.445 -21.031 -0.099 1 98.06 208 LYS A CA 1
ATOM 1653 C C . LYS A 1 208 ? 14.82 -22.484 0.204 1 98.06 208 LYS A C 1
ATOM 1655 O O . LYS A 1 208 ? 14.352 -23.406 -0.465 1 98.06 208 LYS A O 1
ATOM 1660 N N . ALA A 1 209 ? 15.648 -22.656 1.178 1 98 209 ALA A N 1
ATOM 1661 C CA . ALA A 1 209 ? 16.094 -24 1.538 1 98 209 ALA A CA 1
ATOM 1662 C C . ALA A 1 209 ? 14.922 -24.891 1.908 1 98 209 ALA A C 1
ATOM 1664 O O . ALA A 1 209 ? 14.859 -26.062 1.487 1 98 209 ALA A O 1
ATOM 1665 N N . LYS A 1 210 ? 14.039 -24.391 2.664 1 97.75 210 LYS A N 1
ATOM 1666 C CA . LYS A 1 210 ? 12.867 -25.156 3.07 1 97.75 210 LYS A CA 1
ATOM 1667 C C . LYS A 1 210 ? 11.992 -25.516 1.867 1 97.75 210 LYS A C 1
ATOM 1669 O O . LYS A 1 210 ? 11.531 -26.641 1.739 1 97.75 210 LYS A O 1
ATOM 1674 N N . LEU A 1 211 ? 11.773 -24.562 0.995 1 97.5 211 LEU A N 1
ATOM 1675 C CA . LEU A 1 211 ? 10.953 -24.797 -0.19 1 97.5 211 LEU A CA 1
ATOM 1676 C C . LEU A 1 211 ? 11.609 -25.797 -1.119 1 97.5 211 LEU A C 1
ATOM 1678 O O . LEU A 1 211 ? 10.938 -26.672 -1.675 1 97.5 211 LEU A O 1
ATOM 1682 N N . GLU A 1 212 ? 12.891 -25.672 -1.284 1 96.44 212 GLU A N 1
ATOM 1683 C CA . GLU A 1 212 ? 13.602 -26.594 -2.168 1 96.44 212 GLU A CA 1
ATOM 1684 C C . GLU A 1 212 ? 13.57 -28.016 -1.617 1 96.44 212 GLU A C 1
ATOM 1686 O O . GLU A 1 212 ? 13.469 -28.984 -2.379 1 96.44 212 GLU A O 1
ATOM 1691 N N . THR A 1 213 ? 13.688 -28.156 -0.299 1 95.56 213 THR A N 1
ATOM 1692 C CA . THR A 1 213 ? 13.555 -29.469 0.316 1 95.56 213 THR A CA 1
ATOM 1693 C C . THR A 1 213 ? 12.18 -30.062 0.034 1 95.56 213 THR A C 1
ATOM 1695 O O . THR A 1 213 ? 12.062 -31.234 -0.298 1 95.56 213 THR A O 1
ATOM 1698 N N . ARG A 1 214 ? 11.164 -29.281 0.122 1 93.12 214 ARG A N 1
ATOM 1699 C CA . ARG A 1 214 ? 9.789 -29.719 -0.107 1 93.12 214 ARG A CA 1
ATOM 1700 C C . ARG A 1 214 ? 9.562 -30.062 -1.577 1 93.12 214 ARG A C 1
ATOM 1702 O O . ARG A 1 214 ? 8.883 -31.031 -1.898 1 93.12 214 ARG A O 1
ATOM 1709 N N . ILE A 1 215 ? 10.094 -29.297 -2.457 1 94.5 215 ILE A N 1
ATOM 1710 C CA . ILE A 1 215 ? 9.812 -29.391 -3.887 1 94.5 215 ILE A CA 1
ATOM 1711 C C . ILE A 1 215 ? 10.664 -30.484 -4.516 1 94.5 215 ILE A C 1
ATOM 1713 O O . ILE A 1 215 ? 10.188 -31.234 -5.375 1 94.5 215 ILE A O 1
ATOM 1717 N N . PHE A 1 216 ? 11.898 -30.656 -4.082 1 92.44 216 PHE A N 1
ATOM 1718 C CA . PHE A 1 216 ? 12.844 -31.484 -4.828 1 92.44 216 PHE A CA 1
ATOM 1719 C C . PHE A 1 216 ? 13.164 -32.75 -4.059 1 92.44 216 PHE A C 1
ATOM 1721 O O . PHE A 1 216 ? 13.844 -33.656 -4.578 1 92.44 216 PHE A O 1
ATOM 1728 N N . SER A 1 217 ? 12.75 -32.844 -2.756 1 82.75 217 SER A N 1
ATOM 1729 C CA . SER A 1 217 ? 13.016 -34.094 -2.037 1 82.75 217 SER A CA 1
ATOM 1730 C C . SER A 1 217 ? 12.062 -35.188 -2.484 1 82.75 217 SER A C 1
ATOM 1732 O O . SER A 1 217 ? 10.914 -34.938 -2.834 1 82.75 217 SER A O 1
ATOM 1734 N N . ASP A 1 218 ? 12.523 -36.281 -3.158 1 65 218 ASP A N 1
ATOM 1735 C CA . ASP A 1 218 ? 11.836 -37.469 -3.641 1 65 218 ASP A CA 1
ATOM 1736 C C . ASP A 1 218 ? 10.906 -38.031 -2.568 1 65 218 ASP A C 1
ATOM 1738 O O . ASP A 1 218 ? 10.18 -39 -2.816 1 65 218 ASP A O 1
ATOM 1742 N N . VAL A 1 219 ? 11 -37.688 -1.351 1 50.69 219 VAL A N 1
ATOM 1743 C CA . VAL A 1 219 ? 10.25 -38.438 -0.336 1 50.69 219 VAL A CA 1
ATOM 1744 C C . VAL A 1 219 ? 8.75 -38.219 -0.529 1 50.69 219 VAL A C 1
ATOM 1746 O O . VAL A 1 219 ? 7.934 -38.875 0.12 1 50.69 219 VAL A O 1
ATOM 1749 N N . TYR A 1 220 ? 8.305 -37.094 -0.897 1 45.34 220 TYR A N 1
ATOM 1750 C CA . TYR A 1 220 ? 6.848 -37.031 -0.985 1 45.34 220 TYR A CA 1
ATOM 1751 C C . TYR A 1 220 ? 6.336 -37.719 -2.236 1 45.34 220 TYR A C 1
ATOM 1753 O O . TYR A 1 220 ? 6.766 -37.406 -3.35 1 45.34 220 TYR A O 1
ATOM 1761 N N . PRO A 1 221 ? 5.883 -39.031 -2.156 1 42.34 221 PRO A N 1
ATOM 1762 C CA . PRO A 1 221 ? 5.316 -39.781 -3.27 1 42.34 221 PRO A CA 1
ATOM 1763 C C . PRO A 1 221 ? 4.332 -38.969 -4.105 1 42.34 221 PRO A C 1
ATOM 1765 O O . PRO A 1 221 ? 3.711 -38.031 -3.594 1 42.34 221 PRO A O 1
ATOM 1768 N N . SER A 1 222 ? 4.66 -38.719 -5.379 1 40.84 222 SER A N 1
ATOM 1769 C CA . SER A 1 222 ? 3.617 -38.25 -6.289 1 40.84 222 SER A CA 1
ATOM 1770 C C . SER A 1 222 ? 2.264 -38.844 -5.926 1 40.84 222 SER A C 1
ATOM 1772 O O . SER A 1 222 ? 2.098 -40.062 -5.934 1 40.84 222 SER A O 1
ATOM 1774 N N . SER A 1 223 ? 1.631 -38.344 -5.031 1 38.09 223 SER A N 1
ATOM 1775 C CA . SER A 1 223 ? 0.304 -38.906 -4.812 1 38.09 223 SER A CA 1
ATOM 1776 C C . SER A 1 223 ? -0.43 -39.125 -6.129 1 38.09 223 SER A C 1
ATOM 1778 O O . SER A 1 223 ? -1.577 -39.562 -6.141 1 38.09 223 SER A O 1
ATOM 1780 N N . SER A 1 224 ? -0.046 -38.469 -7.238 1 35.94 224 SER A N 1
ATOM 1781 C CA . SER A 1 224 ? -1.004 -38.688 -8.312 1 35.94 224 SER A CA 1
ATOM 1782 C C . SER A 1 224 ? -0.9 -40.125 -8.859 1 35.94 224 SER A C 1
ATOM 1784 O O . SER A 1 224 ? -0.106 -40.375 -9.766 1 35.94 224 SER A O 1
ATOM 1786 N N . SER A 1 225 ? -0.652 -41.219 -8.117 1 32.22 225 SER A N 1
ATOM 1787 C CA . SER A 1 225 ? -1.067 -42.438 -8.812 1 32.22 225 SER A CA 1
ATOM 1788 C C . SER A 1 225 ? -2.508 -42.312 -9.305 1 32.22 225 SER A C 1
ATOM 1790 O O . SER A 1 225 ? -3.059 -43.281 -9.852 1 32.22 225 SER A O 1
ATOM 1792 N N . ALA A 1 226 ? -3.164 -41.188 -9.469 1 30.31 226 ALA A N 1
ATOM 1793 C CA . ALA A 1 226 ? -4.359 -41.469 -10.258 1 30.31 226 ALA A CA 1
ATOM 1794 C C . ALA A 1 226 ? -4.043 -41.469 -11.75 1 30.31 226 ALA A C 1
ATOM 1796 O O . ALA A 1 226 ? -3.188 -40.719 -12.211 1 30.31 226 ALA A O 1
ATOM 1797 N N . MET B 1 1 ? -24.422 -28.297 23.047 1 32.69 1 MET B N 1
ATOM 1798 C CA . MET B 1 1 ? -23.781 -27.047 23.438 1 32.69 1 MET B CA 1
ATOM 1799 C C . MET B 1 1 ? -22.812 -26.578 22.375 1 32.69 1 MET B C 1
ATOM 1801 O O . MET B 1 1 ? -22.703 -25.375 22.125 1 32.69 1 MET B O 1
ATOM 1805 N N . ALA B 1 2 ? -21.969 -27.531 21.969 1 40.38 2 ALA B N 1
ATOM 1806 C CA . ALA B 1 2 ? -20.984 -27.391 20.906 1 40.38 2 ALA B CA 1
ATOM 1807 C C . ALA B 1 2 ? -21.672 -27.078 19.578 1 40.38 2 ALA B C 1
ATOM 1809 O O . ALA B 1 2 ? -21.062 -26.484 18.672 1 40.38 2 ALA B O 1
ATOM 1810 N N . GLU B 1 3 ? -22.781 -27.703 19.281 1 34.22 3 GLU B N 1
ATOM 1811 C CA . GLU B 1 3 ? -23.547 -27.562 18.047 1 34.22 3 GLU B CA 1
ATOM 1812 C C . GLU B 1 3 ? -23.938 -26.109 17.812 1 34.22 3 GLU B C 1
ATOM 1814 O O . GLU B 1 3 ? -23.938 -25.641 16.672 1 34.22 3 GLU B O 1
ATOM 1819 N N . GLN B 1 4 ? -24.5 -25.375 18.859 1 36.41 4 GLN B N 1
ATOM 1820 C CA . GLN B 1 4 ? -25.016 -24.016 18.828 1 36.41 4 GLN B CA 1
ATOM 1821 C C . GLN B 1 4 ? -23.906 -23.016 18.516 1 36.41 4 GLN B C 1
ATOM 1823 O O . GLN B 1 4 ? -24.156 -21.984 17.891 1 36.41 4 GLN B O 1
ATOM 1828 N N . GLN B 1 5 ? -22.688 -23.125 19.172 1 32.88 5 GLN B N 1
ATOM 1829 C CA . GLN B 1 5 ? -21.609 -22.141 19 1 32.88 5 GLN B CA 1
ATOM 1830 C C . GLN B 1 5 ? -21.156 -22.062 17.547 1 32.88 5 GLN B C 1
ATOM 1832 O O . GLN B 1 5 ? -20.359 -21.188 17.188 1 32.88 5 GLN B O 1
ATOM 1837 N N . LYS B 1 6 ? -21.219 -23.094 16.75 1 38.03 6 LYS B N 1
ATOM 1838 C CA . LYS B 1 6 ? -20.891 -23.203 15.328 1 38.03 6 LYS B CA 1
ATOM 1839 C C . LYS B 1 6 ? -21.734 -22.266 14.484 1 38.03 6 LYS B C 1
ATOM 1841 O O . LYS B 1 6 ? -21.312 -21.828 13.406 1 38.03 6 LYS B O 1
ATOM 1846 N N . GLN B 1 7 ? -23.016 -22.234 14.625 1 34.34 7 GLN B N 1
ATOM 1847 C CA . GLN B 1 7 ? -24 -21.5 13.836 1 34.34 7 GLN B CA 1
ATOM 1848 C C . GLN B 1 7 ? -23.734 -20 13.891 1 34.34 7 GLN B C 1
ATOM 1850 O O . GLN B 1 7 ? -24.094 -19.266 12.969 1 34.34 7 GLN B O 1
ATOM 1855 N N . GLU B 1 8 ? -23.531 -19.281 15.117 1 34.78 8 GLU B N 1
ATOM 1856 C CA . GLU B 1 8 ? -23.578 -17.844 15.383 1 34.78 8 GLU B CA 1
ATOM 1857 C C . GLU B 1 8 ? -22.422 -17.125 14.711 1 34.78 8 GLU B C 1
ATOM 1859 O O . GLU B 1 8 ? -22.438 -15.906 14.555 1 34.78 8 GLU B O 1
ATOM 1864 N N . GLN B 1 9 ? -21.125 -17.656 14.766 1 35.03 9 GLN B N 1
ATOM 1865 C CA . GLN B 1 9 ? -20.203 -16.672 14.211 1 35.03 9 GLN B CA 1
ATOM 1866 C C . GLN B 1 9 ? -20.469 -16.438 12.727 1 35.03 9 GLN B C 1
ATOM 1868 O O . GLN B 1 9 ? -19.812 -17.031 11.867 1 35.03 9 GLN B O 1
ATOM 1873 N N . ALA B 1 10 ? -21.641 -16.484 12.25 1 37.62 10 ALA B N 1
ATOM 1874 C CA . ALA B 1 10 ? -22.031 -16.062 10.914 1 37.62 10 ALA B CA 1
ATOM 1875 C C . ALA B 1 10 ? -21.266 -14.812 10.484 1 37.62 10 ALA B C 1
ATOM 1877 O O . ALA B 1 10 ? -21.375 -13.758 11.125 1 37.62 10 ALA B O 1
ATOM 1878 N N . LYS B 1 11 ? -20.156 -14.969 9.805 1 47.84 11 LYS B N 1
ATOM 1879 C CA . LYS B 1 11 ? -19.25 -14.023 9.164 1 47.84 11 LYS B CA 1
ATOM 1880 C C . LYS B 1 11 ? -20.031 -12.906 8.461 1 47.84 11 LYS B C 1
ATOM 1882 O O . LYS B 1 11 ? -20.672 -13.141 7.438 1 47.84 11 LYS B O 1
ATOM 1887 N N . VAL B 1 12 ? -20.594 -11.875 9.133 1 47.69 12 VAL B N 1
ATOM 1888 C CA . VAL B 1 12 ? -21.328 -10.703 8.648 1 47.69 12 VAL B CA 1
ATOM 1889 C C . VAL B 1 12 ? -20.578 -10.07 7.484 1 47.69 12 VAL B C 1
ATOM 1891 O O . VAL B 1 12 ? -19.453 -9.57 7.656 1 47.69 12 VAL B O 1
ATOM 1894 N N . VAL B 1 13 ? -20.797 -10.562 6.316 1 61.75 13 VAL B N 1
ATOM 1895 C CA . VAL B 1 13 ? -20.422 -9.898 5.078 1 61.75 13 VAL B CA 1
ATOM 1896 C C . VAL B 1 13 ? -20.922 -8.453 5.09 1 61.75 13 VAL B C 1
ATOM 1898 O O . VAL B 1 13 ? -22.125 -8.211 5.18 1 61.75 13 VAL B O 1
ATOM 1901 N N . GLU B 1 14 ? -19.984 -7.512 5.438 1 67.12 14 GLU B N 1
ATOM 1902 C CA . GLU B 1 14 ? -20.375 -6.105 5.43 1 67.12 14 GLU B CA 1
ATOM 1903 C C . GLU B 1 14 ? -20.531 -5.578 4.008 1 67.12 14 GLU B C 1
ATOM 1905 O O . GLU B 1 14 ? -19.531 -5.387 3.305 1 67.12 14 GLU B O 1
ATOM 1910 N N . GLU B 1 15 ? -21.703 -5.461 3.492 1 74.94 15 GLU B N 1
ATOM 1911 C CA . GLU B 1 15 ? -21.984 -4.844 2.201 1 74.94 15 GLU B CA 1
ATOM 1912 C C . GLU B 1 15 ? -21.844 -3.324 2.273 1 74.94 15 GLU B C 1
ATOM 1914 O O . GLU B 1 15 ? -22.422 -2.684 3.154 1 74.94 15 GLU B O 1
ATOM 1919 N N . VAL B 1 16 ? -20.922 -2.732 1.487 1 76.56 16 VAL B N 1
ATOM 1920 C CA . VAL B 1 16 ? -20.688 -1.296 1.585 1 76.56 16 VAL B CA 1
ATOM 1921 C C . VAL B 1 16 ? -21.094 -0.612 0.284 1 76.56 16 VAL B C 1
ATOM 1923 O O . VAL B 1 16 ? -21.109 0.618 0.199 1 76.56 16 VAL B O 1
ATOM 1926 N N . GLY B 1 17 ? -21.672 -1.157 -0.684 1 71.5 17 GLY B N 1
ATOM 1927 C CA . GLY B 1 17 ? -22.094 -0.575 -1.946 1 71.5 17 GLY B CA 1
ATOM 1928 C C . GLY B 1 17 ? -20.953 -0.331 -2.91 1 71.5 17 GLY B C 1
ATOM 1929 O O . GLY B 1 17 ? -19.781 -0.483 -2.545 1 71.5 17 GLY B O 1
ATOM 1930 N N . LEU B 1 18 ? -21.172 0.132 -4.164 1 66.88 18 LEU B N 1
ATOM 1931 C CA . LEU B 1 18 ? -20.219 0.255 -5.258 1 66.88 18 LEU B CA 1
ATOM 1932 C C . LEU B 1 18 ? -19.781 1.705 -5.441 1 66.88 18 LEU B C 1
ATOM 1934 O O . LEU B 1 18 ? -18.844 1.986 -6.184 1 66.88 18 LEU B O 1
ATOM 1938 N N . THR B 1 19 ? -20.484 2.574 -4.652 1 65.75 19 THR B N 1
ATOM 1939 C CA . THR B 1 19 ? -20.141 3.973 -4.879 1 65.75 19 THR B CA 1
ATOM 1940 C C . THR B 1 19 ? -18.797 4.309 -4.242 1 65.75 19 THR B C 1
ATOM 1942 O O . THR B 1 19 ? -18.578 4.008 -3.066 1 65.75 19 THR B O 1
ATOM 1945 N N . GLY B 1 20 ? -17.828 4.715 -4.98 1 78.56 20 GLY B N 1
ATOM 1946 C CA . GLY B 1 20 ? -16.484 5.047 -4.508 1 78.56 20 GLY B CA 1
ATOM 1947 C C . GLY B 1 20 ? -16.422 6.379 -3.787 1 78.56 20 GLY B C 1
ATOM 1948 O O . GLY B 1 20 ? -17.422 7.113 -3.74 1 78.56 20 GLY B O 1
ATOM 1949 N N . GLY B 1 21 ? -15.422 6.645 -3.047 1 73.12 21 GLY B N 1
ATOM 1950 C CA . GLY B 1 21 ? -15.164 7.961 -2.482 1 73.12 21 GLY B CA 1
ATOM 1951 C C . GLY B 1 21 ? -14.859 9.008 -3.535 1 73.12 21 GLY B C 1
ATOM 1952 O O . GLY B 1 21 ? -14.531 8.68 -4.676 1 73.12 21 GLY B O 1
ATOM 1953 N N . ALA B 1 22 ? -15.078 10.25 -3.176 1 79.25 22 ALA B N 1
ATOM 1954 C CA . ALA B 1 22 ? -14.742 11.336 -4.09 1 79.25 22 ALA B CA 1
ATOM 1955 C C . ALA B 1 22 ? -13.25 11.664 -4.027 1 79.25 22 ALA B C 1
ATOM 1957 O O . ALA B 1 22 ? -12.656 11.656 -2.949 1 79.25 22 ALA B O 1
ATOM 1958 N N . ALA B 1 23 ? -12.633 11.781 -5.203 1 74.44 23 ALA B N 1
ATOM 1959 C CA . ALA B 1 23 ? -11.266 12.289 -5.207 1 74.44 23 ALA B CA 1
ATOM 1960 C C . ALA B 1 23 ? -11.203 13.703 -4.625 1 74.44 23 ALA B C 1
ATOM 1962 O O . ALA B 1 23 ? -12.086 14.523 -4.887 1 74.44 23 ALA B O 1
ATOM 1963 N N . PRO B 1 24 ? -10.289 13.875 -3.705 1 74.69 24 PRO B N 1
ATOM 1964 C CA . PRO B 1 24 ? -10.172 15.25 -3.209 1 74.69 24 PRO B CA 1
ATOM 1965 C C . PRO B 1 24 ? -9.969 16.266 -4.328 1 74.69 24 PRO B C 1
ATOM 1967 O O . PRO B 1 24 ? -9.055 16.125 -5.145 1 74.69 24 PRO B O 1
ATOM 1970 N N . GLN B 1 25 ? -11.039 16.922 -4.547 1 64.69 25 GLN B N 1
ATOM 1971 C CA . GLN B 1 25 ? -10.922 17.938 -5.59 1 64.69 25 GLN B CA 1
ATOM 1972 C C . GLN B 1 25 ? -10.375 19.25 -5.027 1 64.69 25 GLN B C 1
ATOM 1974 O O . GLN B 1 25 ? -10.93 19.797 -4.074 1 64.69 25 GLN B O 1
ATOM 1979 N N . ARG B 1 26 ? -9.211 19.516 -5.52 1 62.56 26 ARG B N 1
ATOM 1980 C CA . ARG B 1 26 ? -8.484 20.703 -5.086 1 62.56 26 ARG B CA 1
ATOM 1981 C C . ARG B 1 26 ? -9.422 21.906 -4.988 1 62.56 26 ARG B C 1
ATOM 1983 O O . ARG B 1 26 ? -9.312 22.719 -4.059 1 62.56 26 ARG B O 1
ATOM 1990 N N . GLU B 1 27 ? -10.281 22.094 -5.922 1 55.62 27 GLU B N 1
ATOM 1991 C CA . GLU B 1 27 ? -11.062 23.312 -6.043 1 55.62 27 GLU B CA 1
ATOM 1992 C C . GLU B 1 27 ? -12.109 23.422 -4.941 1 55.62 27 GLU B C 1
ATOM 1994 O O . GLU B 1 27 ? -12.594 24.5 -4.637 1 55.62 27 GLU B O 1
ATOM 1999 N N . HIS B 1 28 ? -12.398 22.344 -4.379 1 54.56 28 HIS B N 1
ATOM 2000 C CA . HIS B 1 28 ? -13.508 22.391 -3.43 1 54.56 28 HIS B CA 1
ATOM 2001 C C . HIS B 1 28 ? -13.023 22.156 -2.004 1 54.56 28 HIS B C 1
ATOM 2003 O O . HIS B 1 28 ? -13.836 22 -1.087 1 54.56 28 HIS B O 1
ATOM 2009 N N . LEU B 1 29 ? -11.734 22.062 -1.9 1 60.5 29 LEU B N 1
ATOM 2010 C CA . LEU B 1 29 ? -11.289 21.672 -0.569 1 60.5 29 LEU B CA 1
ATOM 2011 C C . LEU B 1 29 ? -11.273 22.859 0.375 1 60.5 29 LEU B C 1
ATOM 2013 O O . LEU B 1 29 ? -10.289 23.609 0.427 1 60.5 29 LEU B O 1
ATOM 2017 N N . THR B 1 30 ? -12.18 23.922 0.182 1 57.5 30 THR B N 1
ATOM 2018 C CA . THR B 1 30 ? -12.125 24.844 1.314 1 57.5 30 THR B CA 1
ATOM 2019 C C . THR B 1 30 ? -12.531 24.141 2.604 1 57.5 30 THR B C 1
ATOM 2021 O O . THR B 1 30 ? -13.688 23.734 2.752 1 57.5 30 THR B O 1
ATOM 2024 N N . LEU B 1 31 ? -11.5 23.469 3.227 1 60.53 31 LEU B N 1
ATOM 2025 C CA . LEU B 1 31 ? -11.711 22.812 4.508 1 60.53 31 LEU B CA 1
ATOM 2026 C C . LEU B 1 31 ? -12.195 23.797 5.559 1 60.53 31 LEU B C 1
ATOM 2028 O O . LEU B 1 31 ? -11.859 24.984 5.504 1 60.53 31 LEU B O 1
ATOM 2032 N N . ASP B 1 32 ? -13.211 23.484 6.309 1 68.25 32 ASP B N 1
ATOM 2033 C CA . ASP B 1 32 ? -13.602 24.234 7.504 1 68.25 32 ASP B CA 1
ATOM 2034 C C . ASP B 1 32 ? -12.383 24.578 8.359 1 68.25 32 ASP B C 1
ATOM 2036 O O . ASP B 1 32 ? -11.297 24.047 8.141 1 68.25 32 ASP B O 1
ATOM 2040 N N . SER B 1 33 ? -12.438 25.672 9.039 1 76.31 33 SER B N 1
ATOM 2041 C CA . SER B 1 33 ? -11.422 26.109 9.984 1 76.31 33 SER B CA 1
ATOM 2042 C C . SER B 1 33 ? -11.531 25.359 11.305 1 76.31 33 SER B C 1
ATOM 2044 O O . SER B 1 33 ? -12.625 24.938 11.695 1 76.31 33 SER B O 1
ATOM 2046 N N . ALA B 1 34 ? -10.383 24.969 11.664 1 89.31 34 ALA B N 1
ATOM 2047 C CA . ALA B 1 34 ? -10.352 24.578 13.07 1 89.31 34 ALA B CA 1
ATOM 2048 C C . ALA B 1 34 ? -10.305 25.812 13.969 1 89.31 34 ALA B C 1
ATOM 2050 O O . ALA B 1 34 ? -10.961 26.828 13.688 1 89.31 34 ALA B O 1
ATOM 2051 N N . ARG B 1 35 ? -9.742 25.703 15.117 1 90.31 35 ARG B N 1
ATOM 2052 C CA . ARG B 1 35 ? -9.688 26.828 16.031 1 90.31 35 ARG B CA 1
ATOM 2053 C C . ARG B 1 35 ? -8.68 27.875 15.555 1 90.31 35 ARG B C 1
ATOM 2055 O O . ARG B 1 35 ? -9 29.062 15.438 1 90.31 35 ARG B O 1
ATOM 2062 N N . ARG B 1 36 ? -7.48 27.438 15.195 1 94.56 36 ARG B N 1
ATOM 2063 C CA . ARG B 1 36 ? -6.402 28.391 14.938 1 94.56 36 ARG B CA 1
ATOM 2064 C C . ARG B 1 36 ? -5.828 28.203 13.539 1 94.56 36 ARG B C 1
ATOM 2066 O O . ARG B 1 36 ? -5.074 29.047 13.055 1 94.56 36 ARG B O 1
ATOM 2073 N N . VAL B 1 37 ? -6.254 27.141 12.828 1 94.62 37 VAL B N 1
ATOM 2074 C CA . VAL B 1 37 ? -5.625 26.859 11.539 1 94.62 37 VAL B CA 1
ATOM 2075 C C . VAL B 1 37 ? -6.703 26.656 10.477 1 94.62 37 VAL B C 1
ATOM 2077 O O . VAL B 1 37 ? -7.828 26.266 10.789 1 94.62 37 VAL B O 1
ATOM 2080 N N . MET B 1 38 ? -6.367 27 9.273 1 93.81 38 MET B N 1
ATOM 2081 C CA . MET B 1 38 ? -7.152 26.625 8.102 1 93.81 38 MET B CA 1
ATOM 2082 C C . MET B 1 38 ? -6.281 25.938 7.059 1 93.81 38 MET B C 1
ATOM 2084 O O . MET B 1 38 ? -5.055 26.062 7.09 1 93.81 38 MET B O 1
ATOM 2088 N N . LEU B 1 39 ? -6.898 25.172 6.191 1 94.88 39 LEU B N 1
ATOM 2089 C CA . LEU B 1 39 ? -6.219 24.469 5.105 1 94.88 39 LEU B CA 1
ATOM 2090 C C . LEU B 1 39 ? -6.719 24.953 3.75 1 94.88 39 LEU B C 1
ATOM 2092 O O . LEU B 1 39 ? -7.906 25.25 3.588 1 94.88 39 LEU B O 1
ATOM 2096 N N . ARG B 1 40 ? -5.84 25.047 2.818 1 91.75 40 ARG B N 1
ATOM 2097 C CA . ARG B 1 40 ? -6.207 25.234 1.418 1 91.75 40 ARG B CA 1
ATOM 2098 C C . ARG B 1 40 ? -5.238 24.5 0.496 1 91.75 40 ARG B C 1
ATOM 2100 O O . ARG B 1 40 ? -4.102 24.219 0.882 1 91.75 40 ARG B O 1
ATOM 2107 N N . PRO B 1 41 ? -5.676 24.234 -0.712 1 92.81 41 PRO B N 1
ATOM 2108 C CA . PRO B 1 41 ? -4.738 23.609 -1.646 1 92.81 41 PRO B CA 1
ATOM 2109 C C . PRO B 1 41 ? -3.459 24.422 -1.834 1 92.81 41 PRO B C 1
ATOM 2111 O O . PRO B 1 41 ? -3.5 25.656 -1.83 1 92.81 41 PRO B O 1
ATOM 2114 N N . VAL B 1 42 ? -2.436 23.734 -2.066 1 95.19 42 VAL B N 1
ATOM 2115 C CA . VAL B 1 42 ? -1.142 24.375 -2.273 1 95.19 42 VAL B CA 1
ATOM 2116 C C . VAL B 1 42 ? -1.197 25.266 -3.516 1 95.19 42 VAL B C 1
ATOM 2118 O O . VAL B 1 42 ? -1.767 24.875 -4.539 1 95.19 42 VAL B O 1
ATOM 2121 N N . ARG B 1 43 ? -0.699 26.438 -3.387 1 94.75 43 ARG B N 1
ATOM 2122 C CA . ARG B 1 43 ? -0.44 27.359 -4.488 1 94.75 43 ARG B CA 1
ATOM 2123 C C . ARG B 1 43 ? 1.053 27.641 -4.625 1 94.75 43 ARG B C 1
ATOM 2125 O O . ARG B 1 43 ? 1.578 28.562 -3.99 1 94.75 43 ARG B O 1
ATOM 2132 N N . PRO B 1 44 ? 1.684 26.859 -5.504 1 97.25 44 PRO B N 1
ATOM 2133 C CA . PRO B 1 44 ? 3.148 26.875 -5.531 1 97.25 44 PRO B CA 1
ATOM 2134 C C . PRO B 1 44 ? 3.711 28.297 -5.672 1 97.25 44 PRO B C 1
ATOM 2136 O O . PRO B 1 44 ? 4.637 28.672 -4.949 1 97.25 44 PRO B O 1
ATOM 2139 N N . ASP B 1 45 ? 3.158 29.109 -6.492 1 96.31 45 ASP B N 1
ATOM 2140 C CA . ASP B 1 45 ? 3.678 30.453 -6.746 1 96.31 45 ASP B CA 1
ATOM 2141 C C . ASP B 1 45 ? 3.469 31.359 -5.535 1 96.31 45 ASP B C 1
ATOM 2143 O O . ASP B 1 45 ? 4.309 32.219 -5.238 1 96.31 45 ASP B O 1
ATOM 2147 N N . GLU B 1 46 ? 2.406 31.141 -4.809 1 96.38 46 GLU B N 1
ATOM 2148 C CA . GLU B 1 46 ? 2.078 31.984 -3.664 1 96.38 46 GLU B CA 1
ATOM 2149 C C . GLU B 1 46 ? 2.768 31.484 -2.396 1 96.38 46 GLU B C 1
ATOM 2151 O O . GLU B 1 46 ? 3.088 32.281 -1.508 1 96.38 46 GLU B O 1
ATOM 2156 N N . ASP B 1 47 ? 3.021 30.188 -2.389 1 97.94 47 ASP B N 1
ATOM 2157 C CA . ASP B 1 47 ? 3.432 29.578 -1.129 1 97.94 47 ASP B CA 1
ATOM 2158 C C . ASP B 1 47 ? 4.945 29.406 -1.068 1 97.94 47 ASP B C 1
ATOM 2160 O O . ASP B 1 47 ? 5.523 29.312 0.017 1 97.94 47 ASP B O 1
ATOM 2164 N N . VAL B 1 48 ? 5.621 29.391 -2.17 1 98.44 48 VAL B N 1
ATOM 2165 C CA . VAL B 1 48 ? 6.969 28.844 -2.299 1 98.44 48 VAL B CA 1
ATOM 2166 C C . VAL B 1 48 ? 7.945 29.672 -1.463 1 98.44 48 VAL B C 1
ATOM 2168 O O . VAL B 1 48 ? 8.742 29.109 -0.701 1 98.44 48 VAL B O 1
ATOM 2171 N N . ASP B 1 49 ? 7.895 30.984 -1.524 1 98.25 49 ASP B N 1
ATOM 2172 C CA . ASP B 1 49 ? 8.914 31.812 -0.883 1 98.25 49 ASP B CA 1
ATOM 2173 C C . ASP B 1 49 ? 8.82 31.719 0.638 1 98.25 49 ASP B C 1
ATOM 2175 O O . ASP B 1 49 ? 9.82 31.453 1.312 1 98.25 49 ASP B O 1
ATOM 2179 N N . GLU B 1 50 ? 7.668 31.891 1.146 1 98.12 50 GLU B N 1
ATOM 2180 C CA . GLU B 1 50 ? 7.457 31.891 2.592 1 98.12 50 GLU B CA 1
ATOM 2181 C C . GLU B 1 50 ? 7.75 30.531 3.195 1 98.12 50 GLU B C 1
ATOM 2183 O O . GLU B 1 50 ? 8.477 30.422 4.188 1 98.12 50 GLU B O 1
ATOM 2188 N N . LEU B 1 51 ? 7.273 29.531 2.604 1 98.25 51 LEU B N 1
ATOM 2189 C CA . LEU B 1 51 ? 7.445 28.188 3.137 1 98.25 51 LEU B CA 1
ATOM 2190 C C . LEU B 1 51 ? 8.891 27.719 2.99 1 98.25 51 LEU B C 1
ATOM 2192 O O . LEU B 1 51 ? 9.406 27 3.846 1 98.25 51 LEU B O 1
ATOM 2196 N N . PHE B 1 52 ? 9.516 28.078 1.876 1 97.94 52 PHE B N 1
ATOM 2197 C CA . PHE B 1 52 ? 10.922 27.719 1.716 1 97.94 52 PHE B CA 1
ATOM 2198 C C . PHE B 1 52 ? 11.773 28.359 2.803 1 97.94 52 PHE B C 1
ATOM 2200 O O . PHE B 1 52 ? 12.562 27.672 3.461 1 97.94 52 PHE B O 1
ATOM 2207 N N . ALA B 1 53 ? 11.617 29.625 2.949 1 97.06 53 ALA B N 1
ATOM 2208 C CA . ALA B 1 53 ? 12.398 30.344 3.943 1 97.06 53 ALA B CA 1
ATOM 2209 C C . ALA B 1 53 ? 12.172 29.781 5.344 1 97.06 53 ALA B C 1
ATOM 2211 O O . ALA B 1 53 ? 13.133 29.547 6.082 1 97.06 53 ALA B O 1
ATOM 2212 N N . ALA B 1 54 ? 10.961 29.547 5.711 1 95.94 54 ALA B N 1
ATOM 2213 C CA . ALA B 1 54 ? 10.617 29.078 7.051 1 95.94 54 ALA B CA 1
ATOM 2214 C C . ALA B 1 54 ? 11.008 27.609 7.238 1 95.94 54 ALA B C 1
ATOM 2216 O O . ALA B 1 54 ? 11.273 27.172 8.359 1 95.94 54 ALA B O 1
ATOM 2217 N N . GLY B 1 55 ? 11.008 26.844 6.125 1 95.44 55 GLY B N 1
ATOM 2218 C CA . GLY B 1 55 ? 11.273 25.422 6.184 1 95.44 55 GLY B CA 1
ATOM 2219 C C . GLY B 1 55 ? 12.75 25.094 6.07 1 95.44 55 GLY B C 1
ATOM 2220 O O . GLY B 1 55 ? 13.141 23.922 6.172 1 95.44 55 GLY B O 1
ATOM 2221 N N . HIS B 1 56 ? 13.555 26.062 5.805 1 95.75 56 HIS B N 1
ATOM 2222 C CA . HIS B 1 56 ? 14.992 25.844 5.645 1 95.75 56 HIS B CA 1
ATOM 2223 C C . HIS B 1 56 ? 15.797 26.828 6.473 1 95.75 56 HIS B C 1
ATOM 2225 O O . HIS B 1 56 ? 16.719 27.484 5.957 1 95.75 56 HIS B O 1
ATOM 2231 N N . PRO B 1 57 ? 15.484 26.844 7.742 1 92.25 57 PRO B N 1
ATOM 2232 C CA . PRO B 1 57 ? 16.344 27.703 8.555 1 92.25 57 PRO B CA 1
ATOM 2233 C C . PRO B 1 57 ? 17.75 27.125 8.75 1 92.25 57 PRO B C 1
ATOM 2235 O O . PRO B 1 57 ? 17.938 25.906 8.703 1 92.25 57 PRO B O 1
ATOM 2238 N N . PRO B 1 58 ? 18.656 27.969 8.938 1 90.44 58 PRO B N 1
ATOM 2239 C CA . PRO B 1 58 ? 20.016 27.469 9.172 1 90.44 58 PRO B CA 1
ATOM 2240 C C . PRO B 1 58 ? 20.109 26.562 10.398 1 90.44 58 PRO B C 1
ATOM 2242 O O . PRO B 1 58 ? 19.5 26.859 11.43 1 90.44 58 PRO B O 1
ATOM 2245 N N . GLY B 1 59 ? 20.766 25.406 10.328 1 88.56 59 GLY B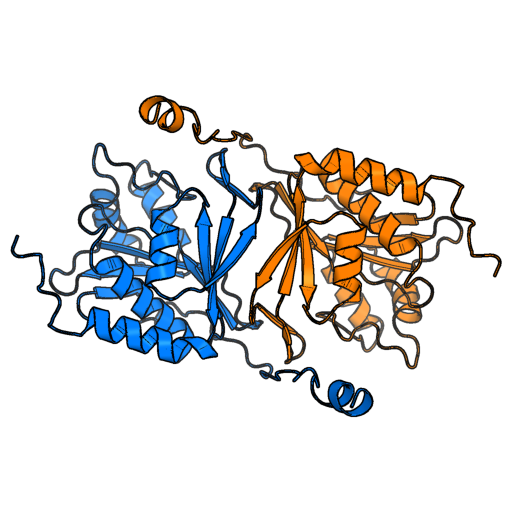 N 1
ATOM 2246 C CA . GLY B 1 59 ? 21.078 24.547 11.461 1 88.56 59 GLY B CA 1
ATOM 2247 C C . GLY B 1 59 ? 19.969 23.578 11.797 1 88.56 59 GLY B C 1
ATOM 2248 O O . GLY B 1 59 ? 20.078 22.797 12.758 1 88.56 59 GLY B O 1
ATOM 2249 N N . VAL B 1 60 ? 18.922 23.703 11.172 1 86.81 60 VAL B N 1
ATOM 2250 C CA . VAL B 1 60 ? 17.797 22.828 11.445 1 86.81 60 VAL B CA 1
ATOM 2251 C C . VAL B 1 60 ? 17.531 21.938 10.234 1 86.81 60 VAL B C 1
ATOM 2253 O O . VAL B 1 60 ? 17.422 22.422 9.109 1 86.81 60 VAL B O 1
ATOM 2256 N N . ASN B 1 61 ? 17.469 20.594 10.531 1 86.19 61 ASN B N 1
ATOM 2257 C CA . ASN B 1 61 ? 17.125 19.703 9.438 1 86.19 61 ASN B CA 1
ATOM 2258 C C . ASN B 1 61 ? 15.734 19.109 9.625 1 86.19 61 ASN B C 1
ATOM 2260 O O . ASN B 1 61 ? 15.57 18.078 10.281 1 86.19 61 ASN B O 1
ATOM 2264 N N . LEU B 1 62 ? 14.828 19.672 8.922 1 89.81 62 LEU B N 1
ATOM 2265 C CA . LEU B 1 62 ? 13.43 19.25 8.945 1 89.81 62 LEU B CA 1
ATOM 2266 C C . LEU B 1 62 ? 13.211 18.062 8.023 1 89.81 62 LEU B C 1
ATOM 2268 O O . LEU B 1 62 ? 12.18 17.375 8.109 1 89.81 62 LEU B O 1
ATOM 2272 N N . TRP B 1 63 ? 14.188 17.781 7.254 1 92.25 63 TRP B N 1
ATOM 2273 C CA . TRP B 1 63 ? 13.914 16.969 6.078 1 92.25 63 TRP B CA 1
ATOM 2274 C C . TRP B 1 63 ? 14.602 15.609 6.184 1 92.25 63 TRP B C 1
ATOM 2276 O O . TRP B 1 63 ? 14.633 14.836 5.219 1 92.25 63 TRP B O 1
ATOM 2286 N N . GLU B 1 64 ? 15.086 15.25 7.301 1 87 64 GLU B N 1
ATOM 2287 C CA . GLU B 1 64 ? 15.875 14.039 7.484 1 87 64 GLU B CA 1
ATOM 2288 C C . GLU B 1 64 ? 15.047 12.789 7.203 1 87 64 GLU B C 1
ATOM 2290 O O . GLU B 1 64 ? 15.492 11.891 6.484 1 87 64 GLU B O 1
ATOM 2295 N N . LEU B 1 65 ? 13.836 12.758 7.723 1 86.5 65 LEU B N 1
ATOM 2296 C CA . LEU B 1 65 ? 13.055 11.531 7.625 1 86.5 65 LEU B CA 1
ATOM 2297 C C . LEU B 1 65 ? 11.969 11.664 6.559 1 86.5 65 LEU B C 1
ATOM 2299 O O . LEU B 1 65 ? 11.055 10.836 6.488 1 86.5 65 LEU B O 1
ATOM 2303 N N . THR B 1 66 ? 12.117 12.68 5.773 1 90 66 THR B N 1
ATOM 2304 C CA . THR B 1 66 ? 11.164 12.867 4.684 1 90 66 THR B CA 1
ATOM 2305 C C . THR B 1 66 ? 11.719 12.289 3.381 1 90 66 THR B C 1
ATOM 2307 O O . THR B 1 66 ? 12.93 12.242 3.186 1 90 66 THR B O 1
ATOM 2310 N N . PRO B 1 67 ? 10.82 11.875 2.52 1 89.5 67 PRO B N 1
ATOM 2311 C CA . PRO B 1 67 ? 11.297 11.297 1.264 1 89.5 67 PRO B CA 1
ATOM 2312 C C . PRO B 1 67 ? 11.992 12.32 0.367 1 89.5 67 PRO B C 1
ATOM 2314 O O . PRO B 1 67 ? 12.836 11.953 -0.454 1 89.5 67 PRO B O 1
ATOM 2317 N N . ARG B 1 68 ? 11.602 13.516 0.478 1 91.19 68 ARG B N 1
ATOM 2318 C CA . ARG B 1 68 ? 12.18 14.602 -0.311 1 91.19 68 ARG B CA 1
ATOM 2319 C C . ARG B 1 68 ? 12.789 15.672 0.589 1 91.19 68 ARG B C 1
ATOM 2321 O O . ARG B 1 68 ? 12.523 15.703 1.791 1 91.19 68 ARG B O 1
ATOM 2328 N N . GLY B 1 69 ? 13.617 16.422 -0.028 1 91.56 69 GLY B N 1
ATOM 2329 C CA . GLY B 1 69 ? 14.273 17.469 0.722 1 91.56 69 GLY B CA 1
ATOM 2330 C C . GLY B 1 69 ? 15.586 17.031 1.35 1 91.56 69 GLY B C 1
ATOM 2331 O O . GLY B 1 69 ? 15.914 15.852 1.343 1 91.56 69 GLY B O 1
ATOM 2332 N N . PRO B 1 70 ? 16.312 17.953 1.976 1 94.88 70 PRO B N 1
ATOM 2333 C CA . PRO B 1 70 ? 16.125 19.406 1.829 1 94.88 70 PRO B CA 1
ATOM 2334 C C . PRO B 1 70 ? 16.219 19.875 0.379 1 94.88 70 PRO B C 1
ATOM 2336 O O . PRO B 1 70 ? 16.656 19.109 -0.488 1 94.88 70 PRO B O 1
ATOM 2339 N N . PHE B 1 71 ? 15.703 21.031 0.205 1 96.56 71 PHE B N 1
ATOM 2340 C CA . PHE B 1 71 ? 15.711 21.594 -1.136 1 96.56 71 PHE B CA 1
ATOM 2341 C C . PHE B 1 71 ? 16.766 22.688 -1.255 1 96.56 71 PHE B C 1
ATOM 2343 O O . PHE B 1 71 ? 16.969 23.469 -0.326 1 96.56 71 PHE B O 1
ATOM 2350 N N . LYS B 1 72 ? 17.406 22.766 -2.387 1 95.31 72 LYS B N 1
ATOM 2351 C CA . LYS B 1 72 ? 18.562 23.641 -2.572 1 95.31 72 LYS B CA 1
ATOM 2352 C C . LYS B 1 72 ? 18.125 25.094 -2.721 1 95.31 72 LYS B C 1
ATOM 2354 O O . LYS B 1 72 ? 18.844 26.016 -2.328 1 95.31 72 LYS B O 1
ATOM 2359 N N . ASP B 1 73 ? 17.016 25.281 -3.396 1 97.19 73 ASP B N 1
ATOM 2360 C CA . ASP B 1 73 ? 16.531 26.625 -3.67 1 97.19 73 ASP B CA 1
ATOM 2361 C C . ASP B 1 73 ? 15.023 26.641 -3.906 1 97.19 73 ASP B C 1
ATOM 2363 O O . ASP B 1 73 ? 14.375 25.594 -3.83 1 97.19 73 ASP B O 1
ATOM 2367 N N . THR B 1 74 ? 14.508 27.781 -4.148 1 97.81 74 THR B N 1
ATOM 2368 C CA . THR B 1 74 ? 13.07 27.953 -4.316 1 97.81 74 THR B CA 1
ATOM 2369 C C . THR B 1 74 ? 12.594 27.281 -5.605 1 97.81 74 THR B C 1
ATOM 2371 O O . THR B 1 74 ? 11.438 26.859 -5.707 1 97.81 74 THR B O 1
ATOM 2374 N N . THR B 1 75 ? 13.469 27.141 -6.52 1 98 75 THR B N 1
ATOM 2375 C CA . THR B 1 75 ? 13.094 26.484 -7.762 1 98 75 THR B CA 1
ATOM 2376 C C . THR B 1 75 ? 12.797 25 -7.512 1 98 75 THR B C 1
ATOM 2378 O O . THR B 1 75 ? 11.742 24.5 -7.914 1 98 75 THR B O 1
ATOM 2381 N N . GLU B 1 76 ? 13.688 24.406 -6.797 1 97.69 76 GLU B N 1
ATOM 2382 C CA . GLU B 1 76 ? 13.484 23 -6.445 1 97.69 76 GLU B CA 1
ATOM 2383 C C . GLU B 1 76 ? 12.273 22.828 -5.531 1 97.69 76 GLU B C 1
ATOM 2385 O O . GLU B 1 76 ? 11.516 21.859 -5.676 1 97.69 76 GLU B O 1
ATOM 2390 N N . PHE B 1 77 ? 12.18 23.75 -4.66 1 98.06 77 PHE B N 1
ATOM 2391 C CA . PHE B 1 77 ? 11.062 23.672 -3.721 1 98.06 77 PHE B CA 1
ATOM 2392 C C . PHE B 1 77 ? 9.734 23.891 -4.434 1 98.06 77 PHE B C 1
ATOM 2394 O O . PHE B 1 77 ? 8.734 23.25 -4.102 1 98.06 77 PHE B O 1
ATOM 2401 N N . ARG B 1 78 ? 9.719 24.734 -5.383 1 98 78 ARG B N 1
ATOM 2402 C CA . ARG B 1 78 ? 8.516 24.953 -6.184 1 98 78 ARG B CA 1
ATOM 2403 C C . ARG B 1 78 ? 8.125 23.672 -6.93 1 98 78 ARG B C 1
ATOM 2405 O O . ARG B 1 78 ? 6.938 23.375 -7.074 1 98 78 ARG B O 1
ATOM 2412 N N . GLU B 1 79 ? 9.047 23.016 -7.422 1 97.44 79 GLU B N 1
ATOM 2413 C CA . GLU B 1 79 ? 8.781 21.734 -8.086 1 97.44 79 GLU B CA 1
ATOM 2414 C C . GLU B 1 79 ? 8.148 20.734 -7.125 1 97.44 79 GLU B C 1
ATOM 2416 O O . GLU B 1 79 ? 7.227 20 -7.5 1 97.44 79 GLU B O 1
ATOM 2421 N N . TYR B 1 80 ? 8.727 20.766 -6.012 1 96.94 80 TYR B N 1
ATOM 2422 C CA . TYR B 1 80 ? 8.164 19.922 -4.965 1 96.94 80 TYR B CA 1
ATOM 2423 C C . TYR B 1 80 ? 6.711 20.281 -4.695 1 96.94 80 TYR B C 1
ATOM 2425 O O . TYR B 1 80 ? 5.832 19.422 -4.723 1 96.94 80 TYR B O 1
ATOM 2433 N N . LEU B 1 81 ? 6.406 21.547 -4.465 1 97.75 81 LEU B N 1
ATOM 2434 C CA . LEU B 1 81 ? 5.039 21.984 -4.203 1 97.75 81 LEU B CA 1
ATOM 2435 C C . LEU B 1 81 ? 4.125 21.641 -5.375 1 97.75 81 LEU B C 1
ATOM 2437 O O . LEU B 1 81 ? 2.98 21.234 -5.176 1 97.75 81 LEU B O 1
ATOM 2441 N N . THR B 1 82 ? 4.605 21.812 -6.539 1 96.94 82 THR B N 1
ATOM 2442 C CA . THR B 1 82 ? 3.836 21.531 -7.746 1 96.94 82 THR B CA 1
ATOM 2443 C C . THR B 1 82 ? 3.488 20.047 -7.824 1 96.94 82 THR B C 1
ATOM 2445 O O . THR B 1 82 ? 2.402 19.688 -8.281 1 96.94 82 THR B O 1
ATOM 2448 N N . SER B 1 83 ? 4.383 19.234 -7.363 1 95.94 83 SER B N 1
ATOM 2449 C CA . SER B 1 83 ? 4.172 17.797 -7.398 1 95.94 83 SER B CA 1
ATOM 2450 C C . SER B 1 83 ? 3.053 17.375 -6.453 1 95.94 83 SER B C 1
ATOM 2452 O O . SER B 1 83 ? 2.545 16.25 -6.543 1 95.94 83 SER B O 1
ATOM 2454 N N . LEU B 1 84 ? 2.652 18.25 -5.559 1 95.5 84 LEU B N 1
ATOM 2455 C CA . LEU B 1 84 ? 1.605 17.938 -4.59 1 95.5 84 LEU B CA 1
ATOM 2456 C C . LEU B 1 84 ? 0.227 18.234 -5.164 1 95.5 84 LEU B C 1
ATOM 2458 O O . LEU B 1 84 ? -0.785 18.094 -4.473 1 95.5 84 LEU B O 1
ATOM 2462 N N . MET B 1 85 ? 0.156 18.609 -6.379 1 91.31 85 MET B N 1
ATOM 2463 C CA . MET B 1 85 ? -1.094 19 -7.023 1 91.31 85 MET B CA 1
ATOM 2464 C C . MET B 1 85 ? -1.583 17.906 -7.973 1 91.31 85 MET B C 1
ATOM 2466 O O . MET B 1 85 ? -2.186 18.203 -9.008 1 91.31 85 MET B O 1
ATOM 2470 N N . GLY B 1 86 ? -1.275 16.766 -7.68 1 85.94 86 GLY B N 1
ATOM 2471 C CA . GLY B 1 86 ? -1.636 15.672 -8.578 1 85.94 86 GLY B CA 1
ATOM 2472 C C . GLY B 1 86 ? -2.973 15.039 -8.234 1 85.94 86 GLY B C 1
ATOM 2473 O O . GLY B 1 86 ? -3.686 15.516 -7.355 1 85.94 86 GLY B O 1
ATOM 2474 N N . GLU B 1 87 ? -3.291 13.969 -8.938 1 81.88 87 GLU B N 1
ATOM 2475 C CA . GLU B 1 87 ? -4.539 13.234 -8.734 1 81.88 87 GLU B CA 1
ATOM 2476 C C . GLU B 1 87 ? -4.434 12.281 -7.551 1 81.88 87 GLU B C 1
ATOM 2478 O O . GLU B 1 87 ? -5.414 12.055 -6.836 1 81.88 87 GLU B O 1
ATOM 2483 N N . GLU B 1 88 ? -3.246 11.828 -7.402 1 86.38 88 GLU B N 1
ATOM 2484 C CA . GLU B 1 88 ? -3.076 10.844 -6.336 1 86.38 88 GLU B CA 1
ATOM 2485 C C . GLU B 1 88 ? -2.393 11.461 -5.121 1 86.38 88 GLU B C 1
ATOM 2487 O O . GLU B 1 88 ? -2.148 10.781 -4.125 1 86.38 88 GLU B O 1
ATOM 2492 N N . THR B 1 89 ? -2.033 12.68 -5.305 1 93.5 89 THR B N 1
ATOM 2493 C CA . THR B 1 89 ? -1.394 13.453 -4.246 1 93.5 89 THR B CA 1
ATOM 2494 C C . THR B 1 89 ? -1.967 14.867 -4.188 1 93.5 89 THR B C 1
ATOM 2496 O O . THR B 1 89 ? -1.909 15.609 -5.172 1 93.5 89 THR B O 1
ATOM 2499 N N . VAL B 1 90 ? -2.541 15.203 -3.096 1 93.62 90 VAL B N 1
ATOM 2500 C CA . VAL B 1 90 ? -3.135 16.531 -2.938 1 93.62 90 VAL B CA 1
ATOM 2501 C C . VAL B 1 90 ? -2.564 17.203 -1.695 1 93.62 90 VAL B C 1
ATOM 2503 O O . VAL B 1 90 ? -2.9 16.828 -0.568 1 93.62 90 VAL B O 1
ATOM 2506 N N . GLY B 1 91 ? -1.744 18.188 -1.93 1 95.56 91 GLY B N 1
ATOM 2507 C CA . GLY B 1 91 ? -1.144 18.938 -0.838 1 95.56 91 GLY B CA 1
ATOM 2508 C C . GLY B 1 91 ? -1.986 20.125 -0.392 1 95.56 91 GLY B C 1
ATOM 2509 O O . GLY B 1 91 ? -2.584 20.812 -1.219 1 95.56 91 GLY B O 1
ATOM 2510 N N . LEU B 1 92 ? -2.014 20.359 0.886 1 95.19 92 LEU B N 1
ATOM 2511 C CA . LEU B 1 92 ? -2.707 21.469 1.507 1 95.19 92 LEU B CA 1
ATOM 2512 C C . LEU B 1 92 ? -1.74 22.328 2.326 1 95.19 92 LEU B C 1
ATOM 2514 O O . LEU B 1 92 ? -0.959 21.797 3.119 1 95.19 92 LEU B O 1
ATOM 2518 N N . THR B 1 93 ? -1.82 23.562 2.064 1 96.19 93 THR B N 1
ATOM 2519 C CA . THR B 1 93 ? -1.057 24.484 2.887 1 96.19 93 THR B CA 1
ATOM 2520 C C . THR B 1 93 ? -1.764 24.75 4.215 1 96.19 93 THR B C 1
ATOM 2522 O O . THR B 1 93 ? -2.979 24.953 4.25 1 96.19 93 THR B O 1
ATOM 2525 N N . ILE B 1 94 ? -1.04 24.641 5.25 1 96.5 94 ILE B N 1
ATOM 2526 C CA . ILE B 1 94 ? -1.545 24.953 6.582 1 96.5 94 ILE B CA 1
ATOM 2527 C C . ILE B 1 94 ? -1.317 26.438 6.883 1 96.5 94 ILE B C 1
ATOM 2529 O O . ILE B 1 94 ? -0.189 26.922 6.801 1 96.5 94 ILE B O 1
ATOM 2533 N N . ILE B 1 95 ? -2.365 27.141 7.258 1 95.88 95 ILE B N 1
ATOM 2534 C CA . ILE B 1 95 ? -2.281 28.578 7.461 1 95.88 95 ILE B CA 1
ATOM 2535 C C . ILE B 1 95 ? -2.752 28.922 8.867 1 95.88 95 ILE B C 1
ATOM 2537 O O . ILE B 1 95 ? -3.807 28.469 9.312 1 95.88 95 ILE B O 1
ATOM 2541 N N . ASN B 1 96 ? -1.904 29.672 9.594 1 96.19 96 ASN B N 1
ATOM 2542 C CA . ASN B 1 96 ? -2.346 30.281 10.844 1 96.19 96 ASN B CA 1
ATOM 2543 C C . ASN B 1 96 ? -3.408 31.344 10.609 1 96.19 96 ASN B C 1
ATOM 2545 O O . ASN B 1 96 ? -3.15 32.344 9.93 1 96.19 96 ASN B O 1
ATOM 2549 N N . LYS B 1 97 ? -4.508 31.203 11.219 1 93.06 97 LYS B N 1
ATOM 2550 C CA . LYS B 1 97 ? -5.637 32.062 10.922 1 93.06 97 LYS B CA 1
ATOM 2551 C C . LYS B 1 97 ? -5.383 33.5 11.438 1 93.06 97 LYS B C 1
ATOM 2553 O O . LYS B 1 97 ? -5.781 34.469 10.797 1 93.06 97 LYS B O 1
ATOM 2558 N N . ALA B 1 98 ? -4.758 33.562 12.555 1 93.44 98 ALA B N 1
ATOM 2559 C CA . ALA B 1 98 ? -4.562 34.875 13.195 1 93.44 98 ALA B CA 1
ATOM 2560 C C . ALA B 1 98 ? -3.561 35.719 12.422 1 93.44 98 ALA B C 1
ATOM 2562 O O . ALA B 1 98 ? -3.727 36.938 12.305 1 93.44 98 ALA B O 1
ATOM 2563 N N . THR B 1 99 ? -2.539 35.125 11.805 1 94.94 99 THR B N 1
ATOM 2564 C CA . THR B 1 99 ? -1.446 35.906 11.211 1 94.94 99 THR B CA 1
ATOM 2565 C C . THR B 1 99 ? -1.456 35.75 9.688 1 94.94 99 THR B C 1
ATOM 2567 O O . THR B 1 99 ? -0.84 36.562 8.984 1 94.94 99 THR B O 1
ATOM 2570 N N . GLY B 1 100 ? -2.1 34.719 9.195 1 94.75 100 GLY B N 1
ATOM 2571 C CA . GLY B 1 100 ? -2.033 34.438 7.773 1 94.75 100 GLY B CA 1
ATOM 2572 C C . GLY B 1 100 ? -0.75 33.719 7.371 1 94.75 100 GLY B C 1
ATOM 2573 O O . GLY B 1 100 ? -0.552 33.406 6.195 1 94.75 100 GLY B O 1
ATOM 2574 N N . GLU B 1 101 ? 0.049 33.438 8.328 1 96.81 101 GLU B N 1
ATOM 2575 C CA . GLU B 1 101 ? 1.328 32.781 8.07 1 96.81 101 GLU B CA 1
ATOM 2576 C C . GLU B 1 101 ? 1.125 31.359 7.578 1 96.81 101 GLU B C 1
ATOM 2578 O O . GLU B 1 101 ? 0.276 30.641 8.094 1 96.81 101 GLU B O 1
ATOM 2583 N N . LYS B 1 102 ? 1.863 31.047 6.477 1 97.62 102 LYS B N 1
ATOM 2584 C CA . LYS B 1 102 ? 1.93 29.641 6.059 1 97.62 102 LYS B CA 1
ATOM 2585 C C . LYS B 1 102 ? 2.879 28.844 6.949 1 97.62 102 LYS B C 1
ATOM 2587 O O . LYS B 1 102 ? 4.078 29.125 6.992 1 97.62 102 LYS B O 1
ATOM 2592 N N . VAL B 1 103 ? 2.393 27.812 7.602 1 97.44 103 VAL B N 1
ATOM 2593 C CA . VAL B 1 103 ? 3.158 27.25 8.711 1 97.44 103 VAL B CA 1
ATOM 2594 C C . VAL B 1 103 ? 3.514 25.797 8.414 1 97.44 103 VAL B C 1
ATOM 2596 O O . VAL B 1 103 ? 4.148 25.125 9.234 1 97.44 103 VAL B O 1
ATOM 2599 N N . GLY B 1 104 ? 3.09 25.266 7.223 1 97.5 104 GLY B N 1
ATOM 2600 C CA . GLY B 1 104 ? 3.443 23.891 6.867 1 97.5 104 GLY B CA 1
ATOM 2601 C C . GLY B 1 104 ? 2.59 23.328 5.75 1 97.5 104 GLY B C 1
ATOM 2602 O O . GLY B 1 104 ? 1.885 24.078 5.062 1 97.5 104 GLY B O 1
ATOM 2603 N N . ILE B 1 105 ? 2.727 22.016 5.512 1 97 105 ILE B N 1
ATOM 2604 C CA . ILE B 1 105 ? 1.998 21.281 4.488 1 97 105 ILE B CA 1
ATOM 2605 C C . ILE B 1 105 ? 1.461 19.969 5.078 1 97 105 ILE B C 1
ATOM 2607 O O . ILE B 1 105 ? 2.125 19.344 5.898 1 97 105 ILE B O 1
ATOM 2611 N N . ILE B 1 106 ? 0.292 19.656 4.711 1 96.5 106 ILE B N 1
ATOM 2612 C CA . ILE B 1 106 ? -0.284 18.344 4.934 1 96.5 106 ILE B CA 1
ATOM 2613 C C . ILE B 1 106 ? -0.821 17.781 3.617 1 96.5 106 ILE B C 1
ATOM 2615 O O . ILE B 1 106 ? -1.335 18.531 2.781 1 96.5 106 ILE B O 1
ATOM 2619 N N . THR B 1 107 ? -0.701 16.469 3.396 1 96.75 107 THR B N 1
ATOM 2620 C CA . THR B 1 107 ? -0.967 15.93 2.068 1 96.75 107 THR B CA 1
ATOM 2621 C C . THR B 1 107 ? -1.872 14.703 2.156 1 96.75 107 THR B C 1
ATOM 2623 O O . THR B 1 107 ? -1.693 13.852 3.033 1 96.75 107 THR B O 1
ATOM 2626 N N . TYR B 1 108 ? -2.908 14.672 1.313 1 95.88 108 TYR B N 1
ATOM 2627 C CA . TYR B 1 108 ? -3.557 13.398 1.016 1 95.88 108 TYR B CA 1
ATOM 2628 C C . TYR B 1 108 ? -2.701 12.555 0.079 1 95.88 108 TYR B C 1
ATOM 2630 O O . TYR B 1 108 ? -2.26 13.031 -0.97 1 95.88 108 TYR B O 1
ATOM 2638 N N . LEU B 1 109 ? -2.467 11.391 0.452 1 96.44 109 LEU B N 1
ATOM 2639 C CA . LEU B 1 109 ? -1.654 10.438 -0.3 1 96.44 109 LEU B CA 1
ATOM 2640 C C . LEU B 1 109 ? -2.393 9.117 -0.482 1 96.44 109 LEU B C 1
ATOM 2642 O O . LEU B 1 109 ? -3.416 8.875 0.163 1 96.44 109 LEU B O 1
ATOM 2646 N N . SER B 1 110 ? -1.877 8.305 -1.433 1 95.94 110 SER B N 1
ATOM 2647 C CA . SER B 1 110 ? -2.414 6.965 -1.632 1 95.94 110 SER B CA 1
ATOM 2648 C C . SER B 1 110 ? -3.938 6.988 -1.722 1 95.94 110 SER B C 1
ATOM 2650 O O . SER B 1 110 ? -4.617 6.238 -1.015 1 95.94 110 SER B O 1
ATOM 2652 N N . ILE B 1 111 ? -4.465 7.867 -2.514 1 94.88 111 ILE B N 1
ATOM 2653 C CA . ILE B 1 111 ? -5.902 8.07 -2.658 1 94.88 111 ILE B CA 1
ATOM 2654 C C . ILE B 1 111 ? -6.504 6.945 -3.492 1 94.88 111 ILE B C 1
ATOM 2656 O O . ILE B 1 111 ? -6.121 6.742 -4.648 1 94.88 111 ILE B O 1
ATOM 2660 N N . ALA B 1 112 ? -7.402 6.188 -2.887 1 94.5 112 ALA B N 1
ATOM 2661 C CA . ALA B 1 112 ? -8.07 5.074 -3.561 1 94.5 112 ALA B CA 1
ATOM 2662 C C . ALA B 1 112 ? -9.586 5.191 -3.455 1 94.5 112 ALA B C 1
ATOM 2664 O O . ALA B 1 112 ? -10.211 4.508 -2.643 1 94.5 112 ALA B O 1
ATOM 2665 N N . PRO B 1 113 ? -10.148 6 -4.324 1 93.25 113 PRO B N 1
ATOM 2666 C CA . PRO B 1 113 ? -11.594 6.246 -4.23 1 93.25 113 PRO B CA 1
ATOM 2667 C C . PRO B 1 113 ? -12.414 4.965 -4.32 1 93.25 113 PRO B C 1
ATOM 2669 O O . PRO B 1 113 ? -13.406 4.809 -3.604 1 93.25 113 PRO B O 1
ATOM 2672 N N . ALA B 1 114 ? -12.008 4.012 -5.141 1 92 114 ALA B N 1
ATOM 2673 C CA . ALA B 1 114 ? -12.766 2.777 -5.348 1 92 114 ALA B CA 1
ATOM 2674 C C . ALA B 1 114 ? -12.859 1.971 -4.055 1 92 114 ALA B C 1
ATOM 2676 O O . ALA B 1 114 ? -13.812 1.21 -3.863 1 92 114 ALA B O 1
ATOM 2677 N N . HIS B 1 115 ? -11.906 2.15 -3.203 1 95.88 115 HIS B N 1
ATOM 2678 C CA . HIS B 1 115 ? -11.875 1.417 -1.943 1 95.88 115 HIS B CA 1
ATOM 2679 C C . HIS B 1 115 ? -12.203 2.328 -0.766 1 95.88 115 HIS B C 1
ATOM 2681 O O . HIS B 1 115 ? -12.188 1.893 0.387 1 95.88 115 HIS B O 1
ATOM 2687 N N . ARG B 1 116 ? -12.398 3.623 -1.075 1 96.19 116 ARG B N 1
ATOM 2688 C CA . ARG B 1 116 ? -12.711 4.645 -0.078 1 96.19 116 ARG B CA 1
ATOM 2689 C C . ARG B 1 116 ? -11.672 4.648 1.038 1 96.19 116 ARG B C 1
ATOM 2691 O O . ARG B 1 116 ? -12.023 4.652 2.221 1 96.19 116 ARG B O 1
ATOM 2698 N N . ARG B 1 117 ? -10.461 4.609 0.636 1 97.31 117 ARG B N 1
ATOM 2699 C CA . ARG B 1 117 ? -9.312 4.688 1.527 1 97.31 117 ARG B CA 1
ATOM 2700 C C . ARG B 1 117 ? -8.375 5.816 1.113 1 97.31 117 ARG B C 1
ATOM 2702 O O . ARG B 1 117 ? -8.188 6.066 -0.078 1 97.31 117 ARG B O 1
ATOM 2709 N N . ILE B 1 118 ? -7.809 6.461 2.096 1 97.19 118 ILE B N 1
ATOM 2710 C CA . ILE B 1 118 ? -6.945 7.609 1.843 1 97.19 118 ILE B CA 1
ATOM 2711 C C . ILE B 1 118 ? -5.895 7.719 2.943 1 97.19 118 ILE B C 1
ATOM 2713 O O . ILE B 1 118 ? -6.129 7.301 4.078 1 97.19 118 ILE B O 1
ATOM 2717 N N . GLU B 1 119 ? -4.75 8.203 2.555 1 98.5 119 GLU B N 1
ATOM 2718 C CA . GLU B 1 119 ? -3.664 8.414 3.508 1 98.5 119 GLU B CA 1
ATOM 2719 C C . GLU B 1 119 ? -3.447 9.898 3.781 1 98.5 119 GLU B C 1
ATOM 2721 O O . GLU B 1 119 ? -3.531 10.719 2.867 1 98.5 119 GLU B O 1
ATOM 2726 N N . ILE B 1 120 ? -3.252 10.195 4.984 1 97.75 120 ILE B N 1
ATOM 2727 C CA . ILE B 1 120 ? -2.729 11.5 5.371 1 97.75 120 ILE B CA 1
ATOM 2728 C C . ILE B 1 120 ? -1.237 11.391 5.68 1 97.75 120 ILE B C 1
ATOM 2730 O O . ILE B 1 120 ? -0.829 10.562 6.5 1 97.75 120 ILE B O 1
ATOM 2734 N N . GLY B 1 121 ? -0.459 12.125 4.969 1 97.19 121 GLY B N 1
ATOM 2735 C CA . GLY B 1 121 ? 0.986 12.133 5.133 1 97.19 121 GLY B CA 1
ATOM 2736 C C . GLY B 1 121 ? 1.647 13.367 4.539 1 97.19 121 GLY B C 1
ATOM 2737 O O . GLY B 1 121 ? 1.014 14.414 4.406 1 97.19 121 GLY B O 1
ATOM 2738 N N . GLY B 1 122 ? 2.996 13.242 4.359 1 95.5 122 GLY B N 1
ATOM 2739 C CA . GLY B 1 122 ? 3.703 14.414 3.865 1 95.5 122 GLY B CA 1
ATOM 2740 C C . GLY B 1 122 ? 3.529 15.633 4.754 1 95.5 122 GLY B C 1
ATOM 2741 O O . GLY B 1 122 ? 3.389 16.75 4.258 1 95.5 122 GLY B O 1
ATOM 2742 N N . LEU B 1 123 ? 3.379 15.359 5.945 1 96 123 LEU B N 1
ATOM 2743 C CA . LEU B 1 123 ? 3.125 16.406 6.922 1 96 123 LEU B CA 1
ATOM 2744 C C . LEU B 1 123 ? 4.434 16.984 7.461 1 96 123 LEU B C 1
ATOM 2746 O O . LEU B 1 123 ? 5.309 16.234 7.895 1 96 123 LEU B O 1
ATOM 2750 N N . TRP B 1 124 ? 4.609 18.234 7.312 1 94.88 124 TRP B N 1
ATOM 2751 C CA . TRP B 1 124 ? 5.691 18.953 7.992 1 94.88 124 TRP B CA 1
ATOM 2752 C C . TRP B 1 124 ? 5.258 20.359 8.383 1 94.88 124 TRP B C 1
ATOM 2754 O O . TRP B 1 124 ? 4.426 20.969 7.703 1 94.88 124 TRP B O 1
ATOM 2764 N N . CYS B 1 125 ? 5.695 20.812 9.492 1 95.88 125 CYS B N 1
ATOM 2765 C CA . CYS B 1 125 ? 5.488 22.172 10.008 1 95.88 125 CYS B CA 1
ATOM 2766 C C . CYS B 1 125 ? 6.809 22.922 10.125 1 95.88 125 CYS B C 1
ATOM 2768 O O . CYS B 1 125 ? 7.844 22.312 10.414 1 95.88 125 CYS B O 1
ATOM 2770 N N . THR B 1 126 ? 6.723 24.188 9.914 1 96 126 THR B N 1
ATOM 2771 C CA . THR B 1 126 ? 7.91 25 10.141 1 96 126 THR B CA 1
ATOM 2772 C C . THR B 1 126 ? 8.383 24.891 11.586 1 96 126 THR B C 1
ATOM 2774 O O . THR B 1 126 ? 7.586 24.594 12.484 1 96 126 THR B O 1
ATOM 2777 N N . PRO B 1 127 ? 9.656 25.094 11.781 1 94.69 127 PRO B N 1
ATOM 2778 C CA . PRO B 1 127 ? 10.219 24.875 13.117 1 94.69 127 PRO B CA 1
ATOM 2779 C C . PRO B 1 127 ? 9.469 25.641 14.211 1 94.69 127 PRO B C 1
ATOM 2781 O O . PRO B 1 127 ? 9.234 25.109 15.297 1 94.69 127 PRO B O 1
ATOM 2784 N N . LYS B 1 128 ? 9.031 26.812 13.898 1 93 128 LYS B N 1
ATOM 2785 C CA . LYS B 1 128 ? 8.312 27.672 14.844 1 93 128 LYS B CA 1
ATOM 2786 C C . LYS B 1 128 ? 7.027 26.984 15.32 1 93 128 LYS B C 1
ATOM 2788 O O . LYS B 1 128 ? 6.555 27.266 16.422 1 93 128 LYS B O 1
ATOM 2793 N N . TYR B 1 129 ? 6.555 26.094 14.57 1 94.56 129 TYR B N 1
ATOM 2794 C CA . TYR B 1 129 ? 5.23 25.562 14.844 1 94.56 129 TYR B CA 1
ATOM 2795 C C . TYR B 1 129 ? 5.297 24.062 15.133 1 94.56 129 TYR B C 1
ATOM 2797 O O . TYR B 1 129 ? 4.273 23.375 15.133 1 94.56 129 TYR B O 1
ATOM 2805 N N . GLN B 1 130 ? 6.453 23.516 15.289 1 91.81 130 GLN B N 1
ATOM 2806 C CA . GLN B 1 130 ? 6.598 22.125 15.727 1 91.81 130 GLN B CA 1
ATOM 2807 C C . GLN B 1 130 ? 6.207 21.969 17.188 1 91.81 130 GLN B C 1
ATOM 2809 O O . GLN B 1 130 ? 6.484 22.859 18.016 1 91.81 130 GLN B O 1
ATOM 2814 N N . ARG B 1 131 ? 5.559 20.891 17.469 1 90.69 131 ARG B N 1
ATOM 2815 C CA . ARG B 1 131 ? 5.113 20.562 18.828 1 90.69 131 ARG B CA 1
ATOM 2816 C C . ARG B 1 131 ? 4.117 21.594 19.344 1 90.69 131 ARG B C 1
ATOM 2818 O O . ARG B 1 131 ? 4.191 22.016 20.5 1 90.69 131 ARG B O 1
ATOM 2825 N N . THR B 1 132 ? 3.389 22.156 18.484 1 92.5 132 THR B N 1
ATOM 2826 C CA . THR B 1 132 ? 2.316 23.094 18.812 1 92.5 132 THR B CA 1
ATOM 2827 C C . THR B 1 132 ? 0.958 22.516 18.422 1 92.5 132 THR B C 1
ATOM 2829 O O . THR B 1 132 ? 0.83 21.297 18.219 1 92.5 132 THR B O 1
ATOM 2832 N N . TYR B 1 133 ? -0.038 23.344 18.328 1 93.12 133 TYR B N 1
ATOM 2833 C CA . TYR B 1 133 ? -1.413 23 18 1 93.12 133 TYR B CA 1
ATOM 2834 C C . TYR B 1 133 ? -1.542 22.656 16.516 1 93.12 133 TYR B C 1
ATOM 2836 O O . TYR B 1 133 ? -2.541 22.078 16.094 1 93.12 133 TYR B O 1
ATOM 2844 N N . VAL B 1 134 ? -0.62 23 15.766 1 95.38 134 VAL B N 1
ATOM 2845 C CA . VAL B 1 134 ? -0.755 23.047 14.312 1 95.38 134 VAL B CA 1
ATOM 2846 C C . VAL B 1 134 ? -0.992 21.641 13.773 1 95.38 134 VAL B C 1
ATOM 2848 O O . VAL B 1 134 ? -1.938 21.406 13.016 1 95.38 134 VAL B O 1
ATOM 2851 N N . ASN B 1 135 ? -0.197 20.703 14.195 1 95.88 135 ASN B N 1
ATOM 2852 C CA . ASN B 1 135 ? -0.344 19.328 13.695 1 95.88 135 ASN B CA 1
ATOM 2853 C C . ASN B 1 135 ? -1.71 18.75 14.055 1 95.88 135 ASN B C 1
ATOM 2855 O O . ASN B 1 135 ? -2.396 18.203 13.195 1 95.88 135 ASN B O 1
ATOM 2859 N N . THR B 1 136 ? -2.08 18.938 15.25 1 96.56 136 THR B N 1
ATOM 2860 C CA . THR B 1 136 ? -3.346 18.391 15.719 1 96.56 136 THR B CA 1
ATOM 2861 C C . THR B 1 136 ? -4.516 19 14.953 1 96.56 136 THR B C 1
ATOM 2863 O O . THR B 1 136 ? -5.387 18.266 14.461 1 96.56 136 THR B O 1
ATOM 2866 N N . GLU B 1 137 ? -4.535 20.266 14.828 1 96 137 GLU B N 1
ATOM 2867 C CA . GLU B 1 137 ? -5.656 20.938 14.18 1 96 137 GLU B CA 1
ATOM 2868 C C . GLU B 1 137 ? -5.664 20.672 12.68 1 96 137 GLU B C 1
ATOM 2870 O O . GLU B 1 137 ? -6.727 20.484 12.086 1 96 137 GLU B O 1
ATOM 2875 N N . ALA B 1 138 ? -4.484 20.656 12.047 1 95.94 138 ALA B N 1
ATOM 2876 C CA . ALA B 1 138 ? -4.406 20.359 10.617 1 95.94 138 ALA B CA 1
ATOM 2877 C C . ALA B 1 138 ? -4.902 18.953 10.32 1 95.94 138 ALA B C 1
ATOM 2879 O O . ALA B 1 138 ? -5.68 18.75 9.391 1 95.94 138 ALA B O 1
ATOM 2880 N N . CYS B 1 139 ? -4.48 18.016 11.125 1 97.38 139 CYS B N 1
ATOM 2881 C CA . CYS B 1 139 ? -4.883 16.625 10.93 1 97.38 139 CYS B CA 1
ATOM 2882 C C . CYS B 1 139 ? -6.375 16.453 11.195 1 97.38 139 CYS B C 1
ATOM 2884 O O . CYS B 1 139 ? -7.055 15.734 10.469 1 97.38 139 CYS B O 1
ATOM 2886 N N . TYR B 1 140 ? -6.848 17.109 12.227 1 96.94 140 TYR B N 1
ATOM 2887 C CA . TYR B 1 140 ? -8.281 17.078 12.5 1 96.94 140 TYR B CA 1
ATOM 2888 C C . TYR B 1 140 ? -9.078 17.516 11.273 1 96.94 140 TYR B C 1
ATOM 2890 O O . TYR B 1 140 ? -10.023 16.844 10.867 1 96.94 140 TYR B O 1
ATOM 2898 N N . LEU B 1 141 ? -8.688 18.609 10.68 1 95.19 141 LEU B N 1
ATOM 2899 C CA . LEU B 1 141 ? -9.391 19.125 9.516 1 95.19 141 LEU B CA 1
ATOM 2900 C C . LEU B 1 141 ? -9.328 18.156 8.352 1 95.19 141 LEU B C 1
ATOM 2902 O O . LEU B 1 141 ? -10.336 17.891 7.691 1 95.19 141 LEU B O 1
ATOM 2906 N N . ALA B 1 142 ? -8.156 17.609 8.102 1 95.75 142 ALA B N 1
ATOM 2907 C CA . ALA B 1 142 ? -7.965 16.703 6.973 1 95.75 142 ALA B CA 1
ATOM 2908 C C . ALA B 1 142 ? -8.75 15.414 7.168 1 95.75 142 ALA B C 1
ATOM 2910 O O . ALA B 1 142 ? -9.391 14.922 6.238 1 95.75 142 ALA B O 1
ATOM 2911 N N . ILE B 1 143 ? -8.688 14.883 8.359 1 97.12 143 ILE B N 1
ATOM 2912 C CA . ILE B 1 143 ? -9.375 13.633 8.672 1 97.12 143 ILE B CA 1
ATOM 2913 C C . ILE B 1 143 ? -10.883 13.844 8.578 1 97.12 143 ILE B C 1
ATOM 2915 O O . ILE B 1 143 ? -11.594 13.039 7.965 1 97.12 143 ILE B O 1
ATOM 2919 N N . LYS B 1 144 ? -11.352 14.906 9.172 1 95.62 144 LYS B N 1
ATOM 2920 C CA . LYS B 1 144 ? -12.766 15.242 9.125 1 95.62 144 LYS B CA 1
ATOM 2921 C C . LYS B 1 144 ? -13.25 15.367 7.68 1 95.62 144 LYS B C 1
ATOM 2923 O O . LYS B 1 144 ? -14.297 14.828 7.32 1 95.62 144 LYS B O 1
ATOM 2928 N N . HIS B 1 145 ? -12.508 16.047 6.945 1 94.12 145 HIS B N 1
ATOM 2929 C CA . HIS B 1 145 ? -12.859 16.234 5.543 1 94.12 145 HIS B CA 1
ATOM 2930 C C . HIS B 1 145 ? -12.938 14.898 4.812 1 94.12 145 HIS B C 1
ATOM 2932 O O . HIS B 1 145 ? -13.875 14.664 4.043 1 94.12 145 HIS B O 1
ATOM 2938 N N . ALA B 1 146 ? -11.984 14.047 5.02 1 94.81 146 ALA B N 1
ATOM 2939 C CA . ALA B 1 146 ? -11.93 12.75 4.352 1 94.81 146 ALA B CA 1
ATOM 2940 C C . ALA B 1 146 ? -13.156 11.906 4.68 1 94.81 146 ALA B C 1
ATOM 2942 O O . ALA B 1 146 ? -13.773 11.32 3.785 1 94.81 146 ALA B O 1
ATOM 2943 N N . PHE B 1 147 ? -13.531 11.891 5.93 1 95.81 147 PHE B N 1
ATOM 2944 C CA . PHE B 1 147 ? -14.641 11.047 6.359 1 95.81 147 PHE B CA 1
ATOM 2945 C C . PHE B 1 147 ? -15.977 11.703 6.035 1 95.81 147 PHE B C 1
ATOM 2947 O O . PHE B 1 147 ? -16.875 11.062 5.477 1 95.81 147 PHE B O 1
ATOM 2954 N N . GLU B 1 148 ? -16.125 12.93 6.324 1 93 148 GLU B N 1
ATOM 2955 C CA . GLU B 1 148 ? -17.438 13.539 6.363 1 93 148 GLU B CA 1
ATOM 2956 C C . GLU B 1 148 ? -17.812 14.164 5.016 1 93 148 GLU B C 1
ATOM 2958 O O . GLU B 1 148 ? -18.984 14.273 4.676 1 93 148 GLU B O 1
ATOM 2963 N N . HIS B 1 149 ? -16.875 14.555 4.277 1 90.69 149 HIS B N 1
ATOM 2964 C CA . HIS B 1 149 ? -17.172 15.242 3.031 1 90.69 149 HIS B CA 1
ATOM 2965 C C . HIS B 1 149 ? -16.844 14.375 1.823 1 90.69 149 HIS B C 1
ATOM 2967 O O . HIS B 1 149 ? -17.578 14.359 0.837 1 90.69 149 HIS B O 1
ATOM 2973 N N . LEU B 1 150 ? -15.75 13.648 1.887 1 90.19 150 LEU B N 1
ATOM 2974 C CA . LEU B 1 150 ? -15.32 12.867 0.73 1 90.19 150 LEU B CA 1
ATOM 2975 C C . LEU B 1 150 ? -15.906 11.469 0.77 1 90.19 150 LEU B C 1
ATOM 2977 O O . LEU B 1 150 ? -15.898 10.75 -0.237 1 90.19 150 LEU B O 1
ATOM 2981 N N . GLY B 1 151 ? -16.297 11 1.907 1 93 151 GLY B N 1
ATOM 2982 C CA . GLY B 1 151 ? -16.984 9.727 2.002 1 93 151 GLY B CA 1
ATOM 2983 C C . GLY B 1 151 ? -16.047 8.539 2.123 1 93 151 GLY B C 1
ATOM 2984 O O . GLY B 1 151 ? -16.406 7.422 1.739 1 93 151 GLY B O 1
ATOM 2985 N N . TYR B 1 152 ? -14.953 8.742 2.625 1 96.19 152 TYR B N 1
ATOM 2986 C CA . TYR B 1 152 ? -14 7.656 2.803 1 96.19 152 TYR B CA 1
ATOM 2987 C C . TYR B 1 152 ? -14.312 6.859 4.066 1 96.19 152 TYR B C 1
ATOM 2989 O O . TYR B 1 152 ? -15.023 7.344 4.953 1 96.19 152 TYR B O 1
ATOM 2997 N N . ARG B 1 153 ? -13.836 5.609 4.109 1 97.75 153 ARG B N 1
ATOM 2998 C CA . ARG B 1 153 ? -14.148 4.727 5.23 1 97.75 153 ARG B CA 1
ATOM 2999 C C . ARG B 1 153 ? -12.891 4.383 6.02 1 97.75 153 ARG B C 1
ATOM 3001 O O . ARG B 1 153 ? -12.969 3.814 7.109 1 97.75 153 ARG B O 1
ATOM 3008 N N . ARG B 1 154 ? -11.766 4.703 5.445 1 98.62 154 ARG B N 1
ATOM 3009 C CA . ARG B 1 154 ? -10.477 4.41 6.062 1 98.62 154 ARG B CA 1
ATOM 3010 C C . ARG B 1 154 ? -9.469 5.527 5.797 1 98.62 154 ARG B C 1
ATOM 3012 O O . ARG B 1 154 ? -9.266 5.922 4.648 1 98.62 154 ARG B O 1
ATOM 3019 N N . VAL B 1 155 ? -8.891 6.066 6.836 1 98.75 155 VAL B N 1
ATOM 3020 C CA . VAL B 1 155 ? -7.789 7.023 6.754 1 98.75 155 VAL B CA 1
ATOM 3021 C C . VAL B 1 155 ? -6.52 6.402 7.332 1 98.75 155 VAL B C 1
ATOM 3023 O O . VAL B 1 155 ? -6.52 5.922 8.469 1 98.75 155 VAL B O 1
ATO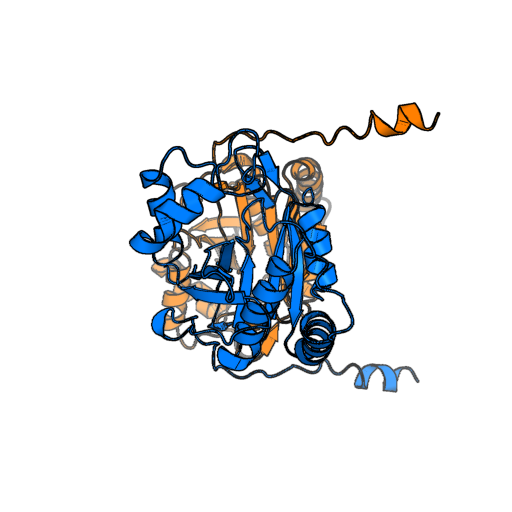M 3026 N N . GLU B 1 156 ? -5.477 6.457 6.52 1 98.88 156 GLU B N 1
ATOM 3027 C CA . GLU B 1 156 ? -4.227 5.793 6.879 1 98.88 156 GLU B CA 1
ATOM 3028 C C . GLU B 1 156 ? -3.16 6.805 7.285 1 98.88 156 GLU B C 1
ATOM 3030 O O . GLU B 1 156 ? -3.207 7.965 6.871 1 98.88 156 GLU B O 1
ATOM 3035 N N . TRP B 1 157 ? -2.334 6.336 8.133 1 98.81 157 TRP B N 1
ATOM 3036 C CA . TRP B 1 157 ? -1.113 7.004 8.578 1 98.81 157 TRP B CA 1
ATOM 3037 C C . TRP B 1 157 ? 0.072 6.043 8.555 1 98.81 157 TRP B C 1
ATOM 3039 O O . TRP B 1 157 ? -0.055 4.879 8.93 1 98.81 157 TRP B O 1
ATOM 3049 N N . LYS B 1 158 ? 1.168 6.477 7.941 1 98.56 158 LYS B N 1
ATOM 3050 C CA . LYS B 1 158 ? 2.367 5.648 8.031 1 98.56 158 LYS B CA 1
ATOM 3051 C C . LYS B 1 158 ? 3.605 6.5 8.305 1 98.56 158 LYS B C 1
ATOM 3053 O O . LYS B 1 158 ? 3.65 7.672 7.93 1 98.56 158 LYS B O 1
ATOM 3058 N N . CYS B 1 159 ? 4.602 5.891 8.914 1 97.81 159 CYS B N 1
ATOM 3059 C CA . CYS B 1 159 ? 5.859 6.578 9.18 1 97.81 159 CYS B CA 1
ATOM 3060 C C . CYS B 1 159 ? 6.996 5.582 9.367 1 97.81 159 CYS B C 1
ATOM 3062 O O . CYS B 1 159 ? 6.758 4.383 9.516 1 97.81 159 CYS B O 1
ATOM 3064 N N . ASP B 1 160 ? 8.195 6.141 9.227 1 97.31 160 ASP B N 1
ATOM 3065 C CA . ASP B 1 160 ? 9.367 5.352 9.578 1 97.31 160 ASP B CA 1
ATOM 3066 C C . ASP B 1 160 ? 9.305 4.887 11.031 1 97.31 160 ASP B C 1
ATOM 3068 O O . ASP B 1 160 ? 8.945 5.66 11.922 1 97.31 160 ASP B O 1
ATOM 3072 N N . THR B 1 161 ? 9.648 3.623 11.227 1 97.69 161 THR B N 1
ATOM 3073 C CA . THR B 1 161 ? 9.617 3.107 12.586 1 97.69 161 THR B CA 1
ATOM 3074 C C . THR B 1 161 ? 10.57 3.891 13.484 1 97.69 161 THR B C 1
ATOM 3076 O O . THR B 1 161 ? 10.406 3.902 14.711 1 97.69 161 THR B O 1
ATOM 3079 N N . LYS B 1 162 ? 11.5 4.586 12.93 1 95.31 162 LYS B N 1
ATOM 3080 C CA . LYS B 1 162 ? 12.469 5.387 13.68 1 95.31 162 LYS B CA 1
ATOM 3081 C C . LYS B 1 162 ? 11.891 6.75 14.039 1 95.31 162 LYS B C 1
ATOM 3083 O O . LYS B 1 162 ? 12.477 7.488 14.836 1 95.31 162 LYS B O 1
ATOM 3088 N N . ASN B 1 163 ? 10.773 7.074 13.453 1 94.94 163 ASN B N 1
ATOM 3089 C CA . ASN B 1 163 ? 10.156 8.375 13.703 1 94.94 163 ASN B CA 1
ATOM 3090 C C . ASN B 1 163 ? 9.211 8.328 14.898 1 94.94 163 ASN B C 1
ATOM 3092 O O . ASN B 1 163 ? 7.992 8.328 14.734 1 94.94 163 ASN B O 1
ATOM 3096 N N . ASP B 1 164 ? 9.75 8.414 16.047 1 95.31 164 ASP B N 1
ATOM 3097 C CA . ASP B 1 164 ? 8.969 8.297 17.281 1 95.31 164 ASP B CA 1
ATOM 3098 C C . ASP B 1 164 ? 7.969 9.438 17.406 1 95.31 164 ASP B C 1
ATOM 3100 O O . ASP B 1 164 ? 6.871 9.25 17.938 1 95.31 164 ASP B O 1
ATOM 3104 N N . LYS B 1 165 ? 8.375 10.57 16.938 1 93.38 165 LYS B N 1
ATOM 3105 C CA . LYS B 1 165 ? 7.469 11.719 16.984 1 93.38 165 LYS B CA 1
ATOM 3106 C C . LYS B 1 165 ? 6.215 11.453 16.156 1 93.38 165 LYS B C 1
ATOM 3108 O O . LYS B 1 165 ? 5.102 11.758 16.594 1 93.38 165 LYS B O 1
ATOM 3113 N N . SER B 1 166 ? 6.379 10.906 15.023 1 95.81 166 SER B N 1
ATOM 3114 C CA . SER B 1 166 ? 5.246 10.602 14.156 1 95.81 166 SER B CA 1
ATOM 3115 C C . SER B 1 166 ? 4.379 9.492 14.742 1 95.81 166 SER B C 1
ATOM 3117 O O . SER B 1 166 ? 3.15 9.555 14.664 1 95.81 166 SER B O 1
ATOM 3119 N N . LYS B 1 167 ? 4.992 8.508 15.312 1 97.75 167 LYS B N 1
ATOM 3120 C CA . LYS B 1 167 ? 4.234 7.457 15.977 1 97.75 167 LYS B CA 1
ATOM 3121 C C . LYS B 1 167 ? 3.387 8.023 17.109 1 97.75 167 LYS B C 1
ATOM 3123 O O . LYS B 1 167 ? 2.215 7.668 17.25 1 97.75 167 LYS B O 1
ATOM 3128 N N . ALA B 1 168 ? 3.977 8.875 17.859 1 96.69 168 ALA B N 1
ATOM 3129 C CA . ALA B 1 168 ? 3.264 9.5 18.969 1 96.69 168 ALA B CA 1
ATOM 3130 C C . ALA B 1 168 ? 2.107 10.359 18.469 1 96.69 168 ALA B C 1
ATOM 3132 O O . ALA B 1 168 ? 1.03 10.375 19.062 1 96.69 168 ALA B O 1
ATOM 3133 N N . ALA B 1 169 ? 2.346 11.078 17.406 1 96.88 169 ALA B N 1
ATOM 3134 C CA . ALA B 1 169 ? 1.292 11.891 16.797 1 96.88 169 ALA B CA 1
ATOM 3135 C C . ALA B 1 169 ? 0.118 11.023 16.359 1 96.88 169 ALA B C 1
ATOM 3137 O O . ALA B 1 169 ? -1.042 11.367 16.594 1 96.88 169 ALA B O 1
ATOM 3138 N N . ALA B 1 170 ? 0.428 9.922 15.719 1 98.25 170 ALA B N 1
ATOM 3139 C CA . ALA B 1 170 ? -0.621 9.008 15.281 1 98.25 170 ALA B CA 1
ATOM 3140 C C . ALA B 1 170 ? -1.487 8.562 16.453 1 98.25 170 ALA B C 1
ATOM 3142 O O . ALA B 1 170 ? -2.717 8.594 16.375 1 98.25 170 ALA B O 1
ATOM 3143 N N . ALA B 1 171 ? -0.836 8.195 17.5 1 97.44 171 ALA B N 1
ATOM 3144 C CA . ALA B 1 171 ? -1.547 7.746 18.688 1 97.44 171 ALA B CA 1
ATOM 3145 C C . ALA B 1 171 ? -2.408 8.867 19.266 1 97.44 171 ALA B C 1
ATOM 3147 O O . ALA B 1 171 ? -3.578 8.656 19.594 1 97.44 171 ALA B O 1
ATOM 3148 N N . ARG B 1 172 ? -1.846 10.055 19.359 1 96.5 172 ARG B N 1
ATOM 3149 C CA . ARG B 1 172 ? -2.555 11.203 19.906 1 96.5 172 ARG B CA 1
ATOM 3150 C C . ARG B 1 172 ? -3.762 11.57 19.047 1 96.5 172 ARG B C 1
ATOM 3152 O O . ARG B 1 172 ? -4.781 12.031 19.562 1 96.5 172 ARG B O 1
ATOM 3159 N N . LEU B 1 173 ? -3.635 11.391 17.844 1 98.25 173 LEU B N 1
ATOM 3160 C CA . LEU B 1 173 ? -4.691 11.742 16.906 1 98.25 173 LEU B CA 1
ATOM 3161 C C . LEU B 1 173 ? -5.797 10.688 16.906 1 98.25 173 LEU B C 1
ATOM 3163 O O . LEU B 1 173 ? -6.883 10.922 16.375 1 98.25 173 LEU B O 1
ATOM 3167 N N . GLY B 1 174 ? -5.512 9.5 17.438 1 98.62 174 GLY B N 1
ATOM 3168 C CA . GLY B 1 174 ? -6.543 8.484 17.562 1 98.62 174 GLY B CA 1
ATOM 3169 C C . GLY B 1 174 ? -6.383 7.352 16.562 1 98.62 174 GLY B C 1
ATOM 3170 O O . GLY B 1 174 ? -7.277 6.516 16.406 1 98.62 174 GLY B O 1
ATOM 3171 N N . PHE B 1 175 ? -5.289 7.309 15.93 1 98.88 175 PHE B N 1
ATOM 3172 C CA . PHE B 1 175 ? -5.043 6.219 14.992 1 98.88 175 PHE B CA 1
ATOM 3173 C C . PHE B 1 175 ? -4.742 4.922 15.742 1 98.88 175 PHE B C 1
ATOM 3175 O O . PHE B 1 175 ? -4.105 4.941 16.797 1 98.88 175 PHE B O 1
ATOM 3182 N N . THR B 1 176 ? -5.098 3.818 15.125 1 98.81 176 THR B N 1
ATOM 3183 C CA . THR B 1 176 ? -4.809 2.484 15.641 1 98.81 176 THR B CA 1
ATOM 3184 C C . THR B 1 176 ? -3.641 1.853 14.891 1 98.81 176 THR B C 1
ATOM 3186 O O . THR B 1 176 ? -3.605 1.872 13.656 1 98.81 176 THR B O 1
ATOM 3189 N N . PHE B 1 177 ? -2.725 1.347 15.68 1 98.81 177 PHE B N 1
ATOM 3190 C CA . PHE B 1 177 ? -1.583 0.653 15.094 1 98.81 177 PHE B CA 1
ATOM 3191 C C . PHE B 1 177 ? -2.027 -0.625 14.398 1 98.81 177 PHE B C 1
ATOM 3193 O O . PHE B 1 177 ? -2.832 -1.387 14.938 1 98.81 177 PHE B O 1
ATOM 3200 N N . GLU B 1 178 ? -1.455 -0.843 13.141 1 98.88 178 GLU B N 1
ATOM 3201 C CA . GLU B 1 178 ? -1.923 -2.004 12.391 1 98.88 178 GLU B CA 1
ATOM 3202 C C . GLU B 1 178 ? -0.769 -2.941 12.047 1 98.88 178 GLU B C 1
ATOM 3204 O O . GLU B 1 178 ? -0.99 -4.078 11.625 1 98.88 178 GLU B O 1
ATOM 3209 N N . GLY B 1 179 ? 0.462 -2.461 12.117 1 98.69 179 GLY B N 1
ATOM 3210 C CA . GLY B 1 179 ? 1.603 -3.338 11.898 1 98.69 179 GLY B CA 1
ATOM 3211 C C . GLY B 1 179 ? 2.789 -2.629 11.273 1 98.69 179 GLY B C 1
ATOM 3212 O O . GLY B 1 179 ? 2.719 -1.437 10.969 1 98.69 179 GLY B O 1
ATOM 3213 N N . VAL B 1 180 ? 3.852 -3.414 11.164 1 98.88 180 VAL B N 1
ATOM 3214 C CA . VAL B 1 180 ? 5.086 -2.891 10.586 1 98.88 180 VAL B CA 1
ATOM 3215 C C . VAL B 1 180 ? 5.43 -3.664 9.312 1 98.88 180 VAL B C 1
ATOM 3217 O O . VAL B 1 180 ? 5.422 -4.895 9.305 1 98.88 180 VAL B O 1
ATOM 3220 N N . PHE B 1 181 ? 5.672 -2.926 8.234 1 98.88 181 PHE B N 1
ATOM 3221 C CA . PHE B 1 181 ? 6.227 -3.502 7.016 1 98.88 181 PHE B CA 1
ATOM 3222 C C . PHE B 1 181 ? 7.746 -3.408 7.016 1 98.88 181 PHE B C 1
ATOM 3224 O O . PHE B 1 181 ? 8.305 -2.312 6.934 1 98.88 181 PHE B O 1
ATOM 3231 N N . ARG B 1 182 ? 8.398 -4.535 7.113 1 98.69 182 ARG B N 1
ATOM 3232 C CA . ARG B 1 182 ? 9.859 -4.598 7.133 1 98.69 182 ARG B CA 1
ATOM 3233 C C . ARG B 1 182 ? 10.438 -4.332 5.746 1 98.69 182 ARG B C 1
ATOM 3235 O O . ARG B 1 182 ? 9.883 -4.777 4.738 1 98.69 182 ARG B O 1
ATOM 3242 N N . LYS B 1 183 ? 11.594 -3.5 5.762 1 98.19 183 LYS B N 1
ATOM 3243 C CA . LYS B 1 183 ? 12.273 -3.162 4.516 1 98.19 183 LYS B CA 1
ATOM 3244 C C . LYS B 1 183 ? 11.289 -2.629 3.479 1 98.19 183 LYS B C 1
ATOM 3246 O O . LYS B 1 183 ? 11.383 -2.967 2.297 1 98.19 183 LYS B O 1
ATOM 3251 N N . HIS B 1 184 ? 10.406 -1.787 3.902 1 98.38 184 HIS B N 1
ATOM 3252 C CA . HIS B 1 184 ? 9.289 -1.306 3.096 1 98.38 184 HIS B CA 1
ATOM 3253 C C . HIS B 1 184 ? 9.758 -0.272 2.074 1 98.38 184 HIS B C 1
ATOM 3255 O O . HIS B 1 184 ? 9.289 -0.268 0.933 1 98.38 184 HIS B O 1
ATOM 3261 N N . MET B 1 185 ? 10.625 0.579 2.418 1 97.12 185 MET B N 1
ATOM 3262 C CA . MET B 1 185 ? 11.078 1.654 1.541 1 97.12 185 MET B CA 1
ATOM 3263 C C . MET B 1 185 ? 12.578 1.892 1.697 1 97.12 185 MET B C 1
ATOM 3265 O O . MET B 1 185 ? 13.18 1.456 2.68 1 97.12 185 MET B O 1
ATOM 3269 N N . ILE B 1 186 ? 13.148 2.496 0.703 1 94.44 186 ILE B N 1
ATOM 3270 C CA . ILE B 1 186 ? 14.484 3.08 0.728 1 94.44 186 ILE B CA 1
ATOM 3271 C C . ILE B 1 186 ? 14.391 4.598 0.622 1 94.44 186 ILE B C 1
ATOM 3273 O O . ILE B 1 186 ? 13.961 5.129 -0.405 1 94.44 186 ILE B O 1
ATOM 3277 N N . ASN B 1 187 ? 14.617 5.242 1.699 1 92.5 187 ASN B N 1
ATOM 3278 C CA . ASN B 1 187 ? 14.586 6.699 1.752 1 92.5 187 ASN B CA 1
ATOM 3279 C C . ASN B 1 187 ? 15.992 7.289 1.801 1 92.5 187 ASN B C 1
ATOM 3281 O O . ASN B 1 187 ? 16.703 7.148 2.805 1 92.5 187 ASN B O 1
ATOM 3285 N N . LYS B 1 188 ? 16.359 7.938 0.729 1 89.12 188 LYS B N 1
ATOM 3286 C CA . LYS B 1 188 ? 17.688 8.539 0.637 1 89.12 188 LYS B CA 1
ATOM 3287 C C . LYS B 1 188 ? 18.781 7.508 0.917 1 89.12 188 LYS B C 1
ATOM 3289 O O . LYS B 1 188 ? 19.719 7.777 1.67 1 89.12 188 LYS B O 1
ATOM 3294 N N . GLY B 1 189 ? 18.547 6.328 0.384 1 91.19 189 GLY B N 1
ATOM 3295 C CA . GLY B 1 189 ? 19.531 5.258 0.46 1 91.19 189 GLY B CA 1
ATOM 3296 C C . GLY B 1 189 ? 19.484 4.504 1.775 1 91.19 189 GLY B C 1
ATOM 3297 O O . GLY B 1 189 ? 20.297 3.602 2.006 1 91.19 189 GLY B O 1
ATOM 3298 N N . ILE B 1 190 ? 18.562 4.918 2.627 1 92.62 190 ILE B N 1
ATOM 3299 C CA . ILE B 1 190 ? 18.453 4.301 3.947 1 92.62 190 ILE B CA 1
ATOM 3300 C C . ILE B 1 190 ? 17.188 3.453 4.027 1 92.62 190 ILE B C 1
ATOM 3302 O O . ILE B 1 190 ? 16.125 3.867 3.555 1 92.62 190 ILE B O 1
ATOM 3306 N N . ASN B 1 191 ? 17.406 2.311 4.695 1 95.81 191 ASN B N 1
ATOM 3307 C CA . ASN B 1 191 ? 16.266 1.421 4.883 1 95.81 191 ASN B CA 1
ATOM 3308 C C . ASN B 1 191 ? 15.203 2.051 5.777 1 95.81 191 ASN B C 1
ATOM 3310 O O . ASN B 1 191 ? 15.531 2.662 6.797 1 95.81 191 ASN B O 1
ATOM 3314 N N . ARG B 1 192 ? 13.992 1.868 5.355 1 96.75 192 ARG B N 1
ATOM 3315 C CA . ARG B 1 192 ? 12.859 2.25 6.195 1 96.75 192 ARG B CA 1
ATOM 3316 C C . ARG B 1 192 ? 11.922 1.068 6.426 1 96.75 192 ARG B C 1
ATOM 3318 O O . ARG B 1 192 ? 11.344 0.534 5.477 1 96.75 192 ARG B O 1
ATOM 3325 N N . ASP B 1 193 ? 11.859 0.655 7.676 1 98.38 193 ASP B N 1
ATOM 3326 C CA . ASP B 1 193 ? 10.672 -0.083 8.117 1 98.38 193 ASP B CA 1
ATOM 3327 C C . ASP B 1 193 ? 9.508 0.863 8.391 1 98.38 193 ASP B C 1
ATOM 3329 O O . ASP B 1 193 ? 9.68 1.902 9.031 1 98.38 193 ASP B O 1
ATOM 3333 N N . THR B 1 194 ? 8.32 0.489 7.883 1 98.69 194 THR B N 1
ATOM 3334 C CA . THR B 1 194 ? 7.203 1.424 7.957 1 98.69 194 THR B CA 1
ATOM 3335 C C . THR B 1 194 ? 6.16 0.941 8.961 1 98.69 194 THR B C 1
ATOM 3337 O O . THR B 1 194 ? 5.68 -0.191 8.867 1 98.69 194 THR B O 1
ATOM 3340 N N . ALA B 1 195 ? 5.848 1.762 9.922 1 98.81 195 ALA B N 1
ATOM 3341 C CA . ALA B 1 195 ? 4.711 1.536 10.812 1 98.81 195 ALA B CA 1
ATOM 3342 C C . ALA B 1 195 ? 3.42 2.07 10.195 1 98.81 195 ALA B C 1
ATOM 3344 O O . ALA B 1 195 ? 3.393 3.18 9.656 1 98.81 195 ALA B O 1
ATOM 3345 N N . TYR B 1 196 ? 2.367 1.243 10.305 1 98.88 196 TYR B N 1
ATOM 3346 C CA . TYR B 1 196 ? 1.079 1.619 9.734 1 98.88 196 TYR B CA 1
ATOM 3347 C C . TYR B 1 196 ? 0.029 1.793 10.82 1 98.88 196 TYR B C 1
ATOM 3349 O O . TYR B 1 196 ? -0.014 1.02 11.781 1 98.88 196 TYR B O 1
ATOM 3357 N N . PHE B 1 197 ? -0.835 2.799 10.617 1 98.94 197 PHE B N 1
ATOM 3358 C CA . PHE B 1 197 ? -1.967 3.129 11.477 1 98.94 197 PHE B CA 1
ATOM 3359 C C . PHE B 1 197 ? -3.184 3.514 10.641 1 98.94 197 PHE B C 1
ATOM 3361 O O . PHE B 1 197 ? -3.051 3.891 9.477 1 98.94 197 PHE B O 1
ATOM 3368 N N . SER B 1 198 ? -4.367 3.396 11.328 1 98.94 198 SER B N 1
ATOM 3369 C CA . SER B 1 198 ? -5.551 3.854 10.609 1 98.94 198 SER B CA 1
ATOM 3370 C C . SER B 1 198 ? -6.652 4.289 11.57 1 98.94 198 SER B C 1
ATOM 3372 O O . SER B 1 198 ? -6.594 3.984 12.766 1 98.94 198 SER B O 1
ATOM 3374 N N . ILE B 1 199 ? -7.547 5.086 11.102 1 98.88 199 ILE B N 1
ATOM 3375 C CA . ILE B 1 199 ? -8.875 5.336 11.656 1 98.88 199 ILE B CA 1
ATOM 3376 C C . ILE B 1 199 ? -9.938 4.891 10.656 1 98.88 199 ILE B C 1
ATOM 3378 O O . ILE B 1 199 ? -9.867 5.223 9.477 1 98.88 199 ILE B O 1
ATOM 3382 N N . THR B 1 200 ? -10.906 4.082 11.156 1 98.75 200 THR B N 1
ATOM 3383 C CA . THR B 1 200 ? -12.023 3.699 10.297 1 98.75 200 THR B CA 1
ATOM 3384 C C . THR B 1 200 ? -13.242 4.578 10.562 1 98.75 200 THR B C 1
ATOM 3386 O O . THR B 1 200 ? -13.305 5.262 11.586 1 98.75 200 THR B O 1
ATOM 3389 N N . ASP B 1 201 ? -14.125 4.539 9.578 1 97.62 201 ASP B N 1
ATOM 3390 C CA . ASP B 1 201 ? -15.312 5.391 9.68 1 97.62 201 ASP B CA 1
ATOM 3391 C C . ASP B 1 201 ? -16.125 5.055 10.938 1 97.62 201 ASP B C 1
ATOM 3393 O O . ASP B 1 201 ? -16.719 5.941 11.547 1 97.62 201 ASP B O 1
ATOM 3397 N N . ASP B 1 202 ? -16.141 3.836 11.398 1 97.94 202 ASP B N 1
ATOM 3398 C CA . ASP B 1 202 ? -16.844 3.443 12.617 1 97.94 202 ASP B CA 1
ATOM 3399 C C . ASP B 1 202 ? -16.188 4.066 13.844 1 97.94 202 ASP B C 1
ATOM 3401 O O . ASP B 1 202 ? -16.844 4.316 14.852 1 97.94 202 ASP B O 1
ATOM 3405 N N . GLU B 1 203 ? -14.953 4.352 13.781 1 98.75 203 GLU B N 1
ATOM 3406 C CA . GLU B 1 203 ? -14.195 4.879 14.906 1 98.75 203 GLU B CA 1
ATOM 3407 C C . GLU B 1 203 ? -14.211 6.406 14.922 1 98.75 203 GLU B C 1
ATOM 3409 O O . GLU B 1 203 ? -13.969 7.027 15.953 1 98.75 203 GLU B O 1
ATOM 3414 N N . TRP B 1 204 ? -14.453 6.988 13.797 1 98.56 204 TRP B N 1
ATOM 3415 C CA . TRP B 1 204 ? -14.273 8.422 13.586 1 98.56 204 TRP B CA 1
ATOM 3416 C C . TRP B 1 204 ? -15.125 9.227 14.562 1 98.56 204 TRP B C 1
ATOM 3418 O O . TRP B 1 204 ? -14.648 10.195 15.156 1 98.56 204 TRP B O 1
ATOM 3428 N N . PRO B 1 205 ? -16.391 8.859 14.875 1 98.56 205 PRO B N 1
ATOM 3429 C CA . PRO B 1 205 ? -17.172 9.688 15.797 1 98.56 205 PRO B CA 1
ATOM 3430 C C . PRO B 1 205 ? -16.516 9.852 17.156 1 98.56 205 PRO B C 1
ATOM 3432 O O . PRO B 1 205 ? -16.453 10.969 17.688 1 98.56 205 PRO B O 1
ATOM 3435 N N . ALA B 1 206 ? -15.961 8.805 17.688 1 98.75 206 ALA B N 1
ATOM 3436 C CA . ALA B 1 206 ? -15.305 8.883 18.984 1 98.75 206 ALA B CA 1
ATOM 3437 C C . ALA B 1 206 ? -13.984 9.656 18.891 1 98.75 206 ALA B C 1
ATOM 3439 O O . ALA B 1 206 ? -13.656 10.453 19.766 1 98.75 206 ALA B O 1
ATOM 3440 N N . VAL B 1 207 ? -13.242 9.398 17.875 1 98.81 207 VAL B N 1
ATOM 3441 C CA . VAL B 1 207 ? -11.984 10.102 17.641 1 98.81 207 VAL B CA 1
ATOM 3442 C C . VAL B 1 207 ? -12.25 11.602 17.469 1 98.81 207 VAL B C 1
ATOM 3444 O O . VAL B 1 207 ? -11.562 12.43 18.078 1 98.81 207 VAL B O 1
ATOM 3447 N N . LYS B 1 208 ? -13.234 11.898 16.672 1 98.06 208 LYS B N 1
ATOM 3448 C CA . LYS B 1 208 ? -13.625 13.281 16.438 1 98.06 208 LYS B CA 1
ATOM 3449 C C . LYS B 1 208 ? -13.961 13.984 17.75 1 98.06 208 LYS B C 1
ATOM 3451 O O . LYS B 1 208 ? -13.5 15.102 18 1 98.06 208 LYS B O 1
ATOM 3456 N N . ALA B 1 209 ? -14.734 13.344 18.562 1 98 209 ALA B N 1
ATOM 3457 C CA . ALA B 1 209 ? -15.148 13.93 19.828 1 98 209 ALA B CA 1
ATOM 3458 C C . ALA B 1 209 ? -13.938 14.25 20.703 1 98 209 ALA B C 1
ATOM 3460 O O . ALA B 1 209 ? -13.867 15.32 21.312 1 98 209 ALA B O 1
ATOM 3461 N N . LYS B 1 210 ? -13.047 13.367 20.766 1 97.75 210 LYS B N 1
ATOM 3462 C CA . LYS B 1 210 ? -11.844 13.578 21.562 1 97.75 210 LYS B CA 1
ATOM 3463 C C . LYS B 1 210 ? -11.016 14.734 21.016 1 97.75 210 LYS B C 1
ATOM 3465 O O . LYS B 1 210 ? -10.531 15.578 21.781 1 97.75 210 LYS B O 1
ATOM 3470 N N . LEU B 1 211 ? -10.836 14.789 19.719 1 97.5 211 LEU B N 1
ATOM 3471 C CA . LEU B 1 211 ? -10.062 15.852 19.094 1 97.5 211 LEU B CA 1
ATOM 3472 C C . LEU B 1 211 ? -10.742 17.203 19.281 1 97.5 211 LEU B C 1
ATOM 3474 O O . LEU B 1 211 ? -10.07 18.203 19.562 1 97.5 211 LEU B O 1
ATOM 3478 N N . GLU B 1 212 ? -12.023 17.234 19.141 1 96.44 212 GLU B N 1
ATOM 3479 C CA . GLU B 1 212 ? -12.75 18.484 19.297 1 96.44 212 GLU B CA 1
ATOM 3480 C C . GLU B 1 212 ? -12.672 18.984 20.734 1 96.44 212 GLU B C 1
ATOM 3482 O O . GLU B 1 212 ? -12.586 20.203 20.969 1 96.44 212 GLU B O 1
ATOM 3487 N N . THR B 1 213 ? -12.734 18.062 21.688 1 95.56 213 THR B N 1
ATOM 3488 C CA . THR B 1 213 ? -12.547 18.453 23.078 1 95.56 213 THR B CA 1
ATOM 3489 C C . THR B 1 213 ? -11.172 19.078 23.297 1 95.56 213 THR B C 1
ATOM 3491 O O . THR B 1 213 ? -11.047 20.094 23.969 1 95.56 213 THR B O 1
ATOM 3494 N N . ARG B 1 214 ? -10.172 18.531 22.719 1 93.06 214 ARG B N 1
ATOM 3495 C CA . ARG B 1 214 ? -8.805 19.016 22.844 1 93.06 214 ARG B CA 1
ATOM 3496 C C . ARG B 1 214 ? -8.625 20.359 22.141 1 93.06 214 ARG B C 1
ATOM 3498 O O . ARG B 1 214 ? -7.945 21.25 22.656 1 93.06 214 ARG B O 1
ATOM 3505 N N . ILE B 1 215 ? -9.211 20.516 21.016 1 94.44 215 ILE B N 1
ATOM 3506 C CA . ILE B 1 215 ? -8.984 21.672 20.141 1 94.44 215 ILE B CA 1
ATOM 3507 C C . ILE B 1 215 ? -9.844 22.844 20.609 1 94.44 215 ILE B C 1
ATOM 3509 O O . ILE B 1 215 ? -9.391 23.984 20.594 1 94.44 215 ILE B O 1
ATOM 3513 N N . PHE B 1 216 ? -11.047 22.609 21.062 1 92.44 216 PHE B N 1
ATOM 3514 C CA . PHE B 1 216 ? -12 23.703 21.25 1 92.44 216 PHE B CA 1
ATOM 3515 C C . PHE B 1 216 ? -12.273 23.938 22.734 1 92.44 216 PHE B C 1
ATOM 3517 O O . PHE B 1 216 ? -12.953 24.906 23.094 1 92.44 216 PHE B O 1
ATOM 3524 N N . SER B 1 217 ? -11.82 22.984 23.625 1 82.81 217 SER B N 1
ATOM 3525 C CA . SER B 1 217 ? -12.039 23.25 25.031 1 82.81 217 SER B CA 1
ATOM 3526 C C . SER B 1 217 ? -11.086 24.312 25.562 1 82.81 217 SER B C 1
ATOM 3528 O O . SER B 1 217 ? -9.953 24.422 25.094 1 82.81 217 SER B O 1
ATOM 3530 N N . ASP B 1 218 ? -11.539 25.531 25.953 1 65 218 ASP B N 1
ATOM 3531 C CA . ASP B 1 218 ? -10.844 26.688 26.531 1 65 218 ASP B CA 1
ATOM 3532 C C . ASP B 1 218 ? -9.875 26.266 27.625 1 65 218 ASP B C 1
ATOM 3534 O O . ASP B 1 218 ? -9.148 27.094 28.172 1 65 218 ASP B O 1
ATOM 3538 N N . VAL B 1 219 ? -9.906 25.109 28.156 1 50.56 219 VAL B N 1
ATOM 3539 C CA . VAL B 1 219 ? -9.117 24.828 29.344 1 50.56 219 VAL B CA 1
ATOM 3540 C C . VAL B 1 219 ? -7.629 24.875 29 1 50.56 219 VAL B C 1
ATOM 3542 O O . VAL B 1 219 ? -6.773 24.812 29.891 1 50.56 219 VAL B O 1
ATOM 3545 N N . TYR B 1 220 ? -7.207 24.453 27.906 1 45.28 220 TYR B N 1
ATOM 3546 C CA . TYR B 1 220 ? -5.758 24.516 27.734 1 45.28 220 TYR B CA 1
ATOM 3547 C C . TYR B 1 220 ? -5.297 25.922 27.422 1 45.28 220 TYR B C 1
ATOM 3549 O O . TYR B 1 220 ? -5.785 26.562 26.484 1 45.28 220 TYR B O 1
ATOM 3557 N N . PRO B 1 221 ? -4.785 26.719 28.438 1 42.47 221 PRO B N 1
ATOM 3558 C CA . PRO B 1 221 ? -4.27 28.078 28.266 1 42.47 221 PRO B CA 1
ATOM 3559 C C . PRO B 1 221 ? -3.367 28.219 27.047 1 42.47 221 PRO B C 1
ATOM 3561 O O . PRO B 1 221 ? -2.736 27.25 26.625 1 42.47 221 PRO B O 1
ATOM 3564 N N . SER B 1 222 ? -3.783 28.984 26.047 1 40.72 222 SER B N 1
ATOM 3565 C CA . SER B 1 222 ? -2.82 29.422 25.031 1 40.72 222 SER B CA 1
ATOM 3566 C C . SER B 1 222 ? -1.434 29.609 25.641 1 40.72 222 SER B C 1
ATOM 3568 O O . SER B 1 222 ? -1.259 30.406 26.562 1 40.72 222 SER B O 1
ATOM 3570 N N . SER B 1 223 ? -0.721 28.641 25.797 1 38.12 223 SER B N 1
ATOM 3571 C CA . SER B 1 223 ? 0.63 28.906 26.266 1 38.12 223 SER B CA 1
ATOM 3572 C C . SER B 1 223 ? 1.258 30.078 25.531 1 38.12 223 SER B C 1
ATOM 3574 O O . SER B 1 223 ? 2.436 30.391 25.719 1 38.12 223 SER B O 1
ATOM 3576 N N . SER B 1 224 ? 0.682 30.594 24.438 1 35.78 224 SER B N 1
ATOM 3577 C CA . SER B 1 224 ? 1.517 31.625 23.844 1 35.78 224 SER B CA 1
ATOM 3578 C C . SER B 1 224 ? 1.589 32.875 24.734 1 35.78 224 SER B C 1
ATOM 3580 O O . SER B 1 224 ? 0.758 33.75 24.609 1 35.78 224 SER B O 1
ATOM 3582 N N . SER B 1 225 ? 1.578 32.875 26.094 1 32.19 225 SER B N 1
ATOM 3583 C CA . SER B 1 225 ? 2.072 34.125 26.625 1 32.19 225 SER B CA 1
ATOM 3584 C C . SER B 1 225 ? 3.445 34.469 26.047 1 32.19 225 SER B C 1
ATOM 3586 O O . SER B 1 225 ? 4.043 35.5 26.406 1 32.19 225 SER B O 1
ATOM 3588 N N . ALA B 1 226 ? 3.98 33.875 25 1 30.19 226 ALA B N 1
ATOM 3589 C CA . ALA B 1 226 ? 5.148 34.656 24.625 1 30.19 226 ALA B CA 1
ATOM 3590 C C . ALA B 1 226 ? 4.754 35.812 23.719 1 30.19 226 ALA B C 1
ATOM 3592 O O . ALA B 1 226 ? 3.842 35.688 22.891 1 30.19 226 ALA B O 1
#

pLDDT: mean 87.67, std 17.9, range [30.19, 98.94]

Organism: Acanthamoeba castellanii (strain ATCC 30010 / Neff) (NCBI:txid1257118)